Protein AF-A0A2I8VLS9-F1 (afdb_monomer_lite)

Structure (mmCIF, N/CA/C/O backbone):
data_AF-A0A2I8VLS9-F1
#
_entry.id   AF-A0A2I8VLS9-F1
#
loop_
_atom_site.group_PDB
_atom_site.id
_atom_site.type_symbol
_atom_site.label_atom_id
_atom_site.label_alt_id
_atom_site.label_comp_id
_atom_site.label_asym_id
_atom_site.label_entity_id
_atom_site.label_seq_id
_atom_site.pdbx_PDB_ins_code
_atom_site.Cartn_x
_atom_site.Cartn_y
_atom_site.Cartn_z
_atom_site.occupancy
_atom_site.B_iso_or_equiv
_atom_site.auth_seq_id
_atom_site.auth_comp_id
_atom_site.auth_asym_id
_atom_site.auth_atom_id
_atom_site.pdbx_PDB_model_num
ATOM 1 N N . MET A 1 1 ? 1.936 -28.478 0.447 1.00 25.73 1 MET A N 1
ATOM 2 C CA . MET A 1 1 ? 1.288 -27.629 1.462 1.00 25.73 1 MET A CA 1
ATOM 3 C C . MET A 1 1 ? 1.736 -26.224 1.131 1.00 25.73 1 MET A C 1
ATOM 5 O O . MET A 1 1 ? 2.887 -25.924 1.388 1.00 25.73 1 MET A O 1
ATOM 9 N N . THR A 1 2 ? 0.913 -25.451 0.434 1.00 32.34 2 THR A N 1
ATOM 10 C CA . THR A 1 2 ? 1.212 -24.065 0.038 1.00 32.34 2 THR A CA 1
ATOM 11 C C . THR A 1 2 ? 0.273 -23.185 0.855 1.00 32.34 2 THR A C 1
ATOM 13 O O . THR A 1 2 ? -0.889 -22.999 0.493 1.00 32.34 2 THR A O 1
ATOM 16 N N . GLY A 1 3 ? 0.720 -22.834 2.064 1.00 35.69 3 GLY A N 1
ATOM 17 C CA . GLY A 1 3 ? -0.045 -22.041 3.028 1.00 35.69 3 GLY A CA 1
ATOM 18 C C . GLY A 1 3 ? -0.057 -20.555 2.668 1.00 35.69 3 GLY A C 1
ATOM 19 O O . GLY A 1 3 ? 0.521 -20.153 1.664 1.00 35.69 3 GLY A O 1
ATOM 20 N N . ALA A 1 4 ? -0.678 -19.738 3.519 1.00 43.22 4 ALA A N 1
ATOM 21 C CA . ALA A 1 4 ? -0.684 -18.272 3.431 1.00 43.22 4 ALA A CA 1
ATOM 22 C C . ALA A 1 4 ? 0.723 -17.620 3.454 1.00 43.22 4 ALA A C 1
ATOM 24 O O . ALA A 1 4 ? 0.827 -16.403 3.341 1.00 43.22 4 ALA A O 1
ATOM 25 N N . ASP A 1 5 ? 1.786 -18.412 3.613 1.00 43.44 5 ASP A N 1
ATOM 26 C CA . ASP A 1 5 ? 3.182 -17.968 3.649 1.00 43.44 5 ASP A CA 1
ATOM 27 C C . ASP A 1 5 ? 3.664 -17.451 2.284 1.00 43.44 5 ASP A C 1
ATOM 29 O O . ASP A 1 5 ? 4.427 -16.499 2.248 1.00 43.44 5 ASP A O 1
ATOM 33 N N . ASP A 1 6 ? 3.151 -17.969 1.161 1.00 51.44 6 ASP A N 1
ATOM 34 C CA . ASP A 1 6 ? 3.529 -17.469 -0.177 1.00 51.44 6 ASP A CA 1
ATOM 35 C C . ASP A 1 6 ? 2.946 -16.065 -0.478 1.00 51.44 6 ASP A C 1
ATOM 37 O O . ASP A 1 6 ? 3.395 -15.385 -1.397 1.00 51.44 6 ASP A O 1
ATOM 41 N N . VAL A 1 7 ? 1.934 -15.623 0.286 1.00 56.34 7 VAL A N 1
ATOM 42 C CA . VAL A 1 7 ? 1.299 -14.290 0.170 1.00 56.34 7 VAL A CA 1
ATOM 43 C C . VAL A 1 7 ? 1.984 -13.258 1.081 1.00 56.34 7 VAL A C 1
ATOM 45 O O . VAL A 1 7 ? 1.799 -12.054 0.907 1.00 56.34 7 VAL A O 1
ATOM 48 N N . LEU A 1 8 ? 2.777 -13.718 2.053 1.00 58.31 8 LEU A N 1
ATOM 49 C CA . LEU A 1 8 ? 3.449 -12.901 3.060 1.00 58.31 8 LEU A CA 1
ATOM 50 C C . LEU A 1 8 ? 4.963 -12.988 2.867 1.00 58.31 8 LEU A C 1
ATOM 52 O O . LEU A 1 8 ? 5.592 -13.957 3.275 1.00 58.31 8 LEU A O 1
ATOM 56 N N . GLY A 1 9 ? 5.551 -11.952 2.273 1.00 68.19 9 GLY A N 1
ATOM 57 C CA . GLY A 1 9 ? 6.987 -11.889 2.020 1.00 68.19 9 GLY A CA 1
ATOM 58 C C . GLY A 1 9 ? 7.553 -10.488 2.202 1.00 68.19 9 GLY A C 1
ATOM 59 O O . GLY A 1 9 ? 6.836 -9.487 2.140 1.00 68.19 9 GLY A O 1
ATOM 60 N N . ASN A 1 10 ? 8.863 -10.423 2.421 1.00 76.31 10 ASN A N 1
ATOM 61 C CA . ASN A 1 10 ? 9.602 -9.173 2.465 1.00 76.31 10 ASN A CA 1
ATOM 62 C C . ASN A 1 10 ? 10.114 -8.842 1.054 1.00 76.31 10 ASN A C 1
ATOM 64 O O . ASN A 1 10 ? 11.214 -9.234 0.680 1.00 76.31 10 ASN A O 1
ATOM 68 N N . ALA A 1 11 ? 9.305 -8.132 0.264 1.00 82.56 11 ALA A N 1
ATOM 69 C CA . ALA A 1 11 ? 9.678 -7.750 -1.102 1.00 82.56 11 ALA A CA 1
ATOM 70 C C . ALA A 1 11 ? 10.843 -6.742 -1.156 1.00 82.56 11 ALA A C 1
ATOM 72 O O . ALA A 1 11 ? 11.467 -6.598 -2.201 1.00 82.56 11 ALA A O 1
ATOM 73 N N . GLY A 1 12 ? 11.138 -6.049 -0.048 1.00 86.38 12 GLY A N 1
ATOM 74 C CA . GLY A 1 12 ? 12.166 -5.007 0.010 1.00 86.38 12 GLY A CA 1
ATOM 75 C C . GLY A 1 12 ? 13.569 -5.518 -0.334 1.00 86.38 12 GLY A C 1
ATOM 76 O O . GLY A 1 12 ? 14.143 -5.033 -1.304 1.00 86.38 12 GLY A O 1
ATOM 77 N N . PRO A 1 13 ? 14.100 -6.526 0.385 1.00 88.44 13 PRO A N 1
ATOM 78 C CA . PRO A 1 13 ? 15.385 -7.147 0.072 1.00 88.44 13 PRO A CA 1
ATOM 79 C C . PRO A 1 13 ? 15.478 -7.722 -1.343 1.00 88.44 13 PRO A C 1
ATOM 81 O O . PRO A 1 13 ? 16.521 -7.595 -1.969 1.00 88.44 13 PRO A O 1
ATOM 84 N N . GLU A 1 14 ? 14.411 -8.328 -1.876 1.00 90.31 14 GLU A N 1
ATOM 85 C CA . GLU A 1 14 ? 14.421 -8.844 -3.255 1.00 90.31 14 GLU A CA 1
ATOM 86 C C . GLU A 1 14 ? 14.465 -7.713 -4.291 1.00 90.31 14 GLU A C 1
ATOM 88 O O . GLU A 1 14 ? 15.187 -7.803 -5.284 1.00 90.31 14 GLU A O 1
ATOM 93 N N . PHE A 1 15 ? 13.713 -6.637 -4.056 1.00 92.94 15 PHE A N 1
ATOM 94 C CA . PHE A 1 15 ? 13.718 -5.450 -4.905 1.00 92.94 15 PHE A CA 1
ATOM 95 C C . PHE A 1 15 ? 15.072 -4.728 -4.865 1.00 92.94 15 PHE A C 1
ATOM 97 O O . PHE A 1 15 ? 15.598 -4.356 -5.911 1.00 92.94 15 PHE A O 1
ATOM 104 N N . GLU A 1 16 ? 15.666 -4.576 -3.678 1.00 92.00 16 GLU A N 1
ATOM 105 C CA . GLU A 1 16 ? 17.018 -4.035 -3.500 1.00 92.00 16 GLU A CA 1
ATOM 106 C C . GLU A 1 16 ? 18.073 -4.922 -4.164 1.00 92.00 16 GLU A C 1
ATOM 108 O O . GLU A 1 16 ? 18.948 -4.416 -4.861 1.00 92.00 16 GLU A O 1
ATOM 113 N N . GLN A 1 17 ? 17.972 -6.244 -4.002 1.00 91.38 17 GLN A N 1
ATOM 114 C CA . GLN A 1 17 ? 18.883 -7.191 -4.634 1.00 91.38 17 GLN A CA 1
ATOM 115 C C . GLN A 1 17 ? 18.828 -7.088 -6.159 1.00 91.38 17 GLN A C 1
ATOM 117 O O . GLN A 1 17 ? 19.875 -7.126 -6.801 1.00 91.38 17 GLN A O 1
ATOM 122 N N . ASP A 1 18 ? 17.633 -6.961 -6.741 1.00 92.69 18 ASP A N 1
ATOM 123 C CA . ASP A 1 18 ? 17.507 -6.687 -8.170 1.00 92.69 18 ASP A CA 1
ATOM 124 C C . ASP A 1 18 ? 18.144 -5.332 -8.517 1.00 92.69 18 ASP A C 1
ATOM 126 O O . ASP A 1 18 ? 18.859 -5.255 -9.504 1.00 92.69 18 ASP A O 1
ATOM 130 N N . LEU A 1 19 ? 17.940 -4.275 -7.721 1.00 90.81 19 LEU A N 1
ATOM 131 C CA . LEU A 1 19 ? 18.475 -2.929 -8.005 1.00 90.81 19 LEU A CA 1
ATOM 132 C C . LEU A 1 19 ? 19.996 -2.865 -7.977 1.00 90.81 19 LEU A C 1
ATOM 134 O O . LEU A 1 19 ? 20.582 -2.156 -8.779 1.00 90.81 19 LEU A O 1
ATOM 138 N N . GLN A 1 20 ? 20.618 -3.596 -7.060 1.00 89.06 20 GLN A N 1
ATOM 139 C CA . GLN A 1 20 ? 22.070 -3.623 -6.883 1.00 89.06 20 GLN A CA 1
ATOM 140 C C . GLN A 1 20 ? 22.735 -4.759 -7.677 1.00 89.06 20 GLN A C 1
ATOM 142 O O . GLN A 1 20 ? 23.938 -5.004 -7.550 1.00 89.06 20 GLN A O 1
ATOM 147 N N . SER A 1 21 ? 21.961 -5.508 -8.466 1.00 89.31 21 SER A N 1
ATOM 148 C CA . SER A 1 21 ? 22.488 -6.579 -9.302 1.00 89.31 21 SER A CA 1
ATOM 149 C C . SER A 1 21 ? 23.244 -5.999 -10.491 1.00 89.31 21 SER A C 1
ATOM 151 O O . SER A 1 21 ? 22.716 -5.179 -11.231 1.00 89.31 21 SER A O 1
ATOM 153 N N . SER A 1 22 ? 24.429 -6.541 -10.780 1.00 87.62 22 SER A N 1
ATOM 154 C CA . SER A 1 22 ? 25.166 -6.227 -12.013 1.00 87.62 22 SER A CA 1
ATOM 155 C C . SER A 1 22 ? 24.513 -6.779 -13.290 1.00 87.62 22 SER A C 1
ATOM 157 O O . SER A 1 22 ? 25.067 -6.640 -14.379 1.00 87.62 22 SER A O 1
ATOM 159 N N . GLU A 1 23 ? 23.361 -7.444 -13.159 1.00 92.44 23 GLU A N 1
ATOM 160 C CA . GLU A 1 23 ? 22.520 -7.901 -14.267 1.00 92.44 23 GLU A CA 1
ATOM 161 C C . GLU A 1 23 ? 21.770 -6.750 -14.952 1.00 92.44 23 GLU A C 1
ATOM 163 O O . GLU A 1 23 ? 21.385 -6.893 -16.112 1.00 92.44 23 GLU A O 1
ATOM 168 N N . TYR A 1 24 ? 21.580 -5.619 -14.268 1.00 96.06 24 TYR A N 1
ATOM 169 C CA . TYR A 1 24 ? 20.879 -4.458 -14.806 1.00 96.06 24 TYR A CA 1
ATOM 170 C C . TYR A 1 24 ? 21.770 -3.217 -14.733 1.00 96.06 24 TYR A C 1
ATOM 172 O O . TYR A 1 24 ? 22.502 -3.012 -13.772 1.00 96.06 24 TYR A O 1
ATOM 180 N N . ASP A 1 25 ? 21.702 -2.384 -15.766 1.00 95.06 25 ASP A N 1
ATOM 181 C CA . ASP A 1 25 ? 22.433 -1.112 -15.864 1.00 95.06 25 ASP A CA 1
ATOM 182 C C . ASP A 1 25 ? 21.525 0.036 -16.345 1.00 95.06 25 ASP A C 1
ATOM 184 O O . ASP A 1 25 ? 21.951 1.184 -16.510 1.00 95.06 25 ASP A O 1
ATOM 188 N N . ARG A 1 26 ? 20.241 -0.257 -16.584 1.00 96.75 26 ARG A N 1
ATOM 189 C CA . ARG A 1 26 ? 19.237 0.705 -17.034 1.00 96.75 26 ARG A CA 1
ATOM 190 C C . ARG A 1 26 ? 17.951 0.557 -16.242 1.00 96.75 26 ARG A C 1
ATOM 192 O O . ARG A 1 26 ? 17.441 -0.546 -16.039 1.00 96.75 26 ARG A O 1
ATOM 199 N N . TYR A 1 27 ? 17.408 1.701 -15.838 1.00 96.88 27 TYR A N 1
ATOM 200 C CA . TYR A 1 27 ? 16.295 1.782 -14.904 1.00 96.88 27 TYR A CA 1
ATOM 201 C C . TYR A 1 27 ? 15.284 2.833 -15.353 1.00 96.88 27 TYR A C 1
ATOM 203 O O . TYR A 1 27 ? 15.633 3.974 -15.665 1.00 96.88 27 TYR A O 1
ATOM 211 N N . LEU A 1 28 ? 14.006 2.463 -15.333 1.00 96.94 28 LEU A N 1
ATOM 212 C CA . LEU A 1 28 ? 12.882 3.365 -15.540 1.00 96.94 28 LEU A CA 1
ATOM 213 C C . LEU A 1 28 ? 11.939 3.261 -14.341 1.00 96.94 28 LEU A C 1
ATOM 215 O O . LEU A 1 28 ? 11.303 2.232 -14.118 1.00 96.94 28 LEU A O 1
ATOM 219 N N . ILE A 1 29 ? 11.860 4.342 -13.571 1.00 95.44 29 ILE A N 1
ATOM 220 C CA . ILE A 1 29 ? 11.186 4.396 -12.273 1.00 95.44 29 ILE A CA 1
ATOM 221 C C . ILE A 1 29 ? 9.964 5.298 -12.395 1.00 95.44 29 ILE A C 1
ATOM 223 O O . ILE A 1 29 ? 10.100 6.514 -12.453 1.00 95.44 29 ILE A O 1
ATOM 227 N N . PHE A 1 30 ? 8.765 4.722 -12.404 1.00 94.00 30 PHE A N 1
ATOM 228 C CA . PHE A 1 30 ? 7.512 5.451 -12.219 1.00 94.00 30 PHE A CA 1
ATOM 229 C C . PHE A 1 30 ? 7.145 5.422 -10.740 1.00 94.00 30 PHE A C 1
ATOM 231 O O . PHE A 1 30 ? 6.882 4.353 -10.197 1.00 94.00 30 PHE A O 1
ATOM 238 N N . THR A 1 31 ? 7.115 6.579 -10.081 1.00 92.75 31 THR A N 1
ATOM 239 C CA . THR A 1 31 ? 6.762 6.683 -8.659 1.00 92.75 31 THR A CA 1
ATOM 240 C C . THR A 1 31 ? 6.093 8.021 -8.342 1.00 92.75 31 THR A C 1
ATOM 242 O O . THR A 1 31 ? 6.200 8.984 -9.096 1.00 92.75 31 THR A O 1
ATOM 245 N N . TYR A 1 32 ? 5.388 8.080 -7.210 1.00 89.25 32 TYR A N 1
ATOM 246 C CA . TYR A 1 32 ? 4.800 9.324 -6.690 1.00 89.25 32 TYR A CA 1
ATOM 247 C C . TYR A 1 32 ? 5.685 9.998 -5.634 1.00 89.25 32 TYR A C 1
ATOM 249 O O . TYR A 1 32 ? 5.456 11.143 -5.276 1.00 89.25 32 TYR A O 1
ATOM 257 N N . GLY A 1 33 ? 6.665 9.279 -5.093 1.00 89.62 33 GLY A N 1
ATOM 258 C CA . GLY A 1 33 ? 7.601 9.808 -4.109 1.00 89.62 33 GLY A CA 1
ATOM 259 C C . GLY A 1 33 ? 8.909 9.034 -4.137 1.00 89.62 33 GLY A C 1
ATOM 260 O O . GLY A 1 33 ? 8.934 7.873 -4.565 1.00 89.62 33 GLY A O 1
ATOM 261 N N . ILE A 1 34 ? 9.979 9.691 -3.699 1.00 90.31 34 ILE A N 1
ATOM 262 C CA . ILE A 1 34 ? 11.330 9.143 -3.709 1.00 90.31 34 ILE A CA 1
ATOM 263 C C . ILE A 1 34 ? 12.110 9.561 -2.460 1.00 90.31 34 ILE A C 1
ATOM 265 O O . ILE A 1 34 ? 12.016 10.703 -2.031 1.00 90.31 34 ILE A O 1
ATOM 269 N N . SER A 1 35 ? 12.866 8.634 -1.870 1.00 89.75 35 SER A N 1
ATOM 270 C CA . SER A 1 35 ? 13.914 8.960 -0.894 1.00 89.75 35 SER A CA 1
ATOM 271 C C . SER A 1 35 ? 15.217 9.181 -1.658 1.00 89.75 35 SER A C 1
ATOM 273 O O . SER A 1 35 ? 15.695 8.265 -2.326 1.00 89.75 35 SER A O 1
ATOM 275 N N . LEU A 1 36 ? 15.775 10.392 -1.599 1.00 84.94 36 LEU A N 1
ATOM 276 C CA . LEU A 1 36 ? 16.950 10.778 -2.389 1.00 84.94 36 LEU A CA 1
ATOM 277 C C . LEU A 1 36 ? 18.183 9.919 -2.099 1.00 84.94 36 LEU A C 1
ATOM 279 O O . LEU A 1 36 ? 19.003 9.695 -2.985 1.00 84.94 36 LEU A O 1
ATOM 283 N N . GLU A 1 37 ? 18.304 9.395 -0.884 1.00 84.62 37 GLU A N 1
ATOM 284 C CA . GLU A 1 37 ? 19.391 8.506 -0.484 1.00 84.62 37 GLU A CA 1
ATOM 285 C C . GLU A 1 37 ? 19.404 7.209 -1.302 1.00 84.62 37 GLU A C 1
ATOM 287 O O . GLU A 1 37 ? 20.473 6.655 -1.551 1.00 84.62 37 GLU A O 1
ATOM 292 N N . LEU A 1 38 ? 18.246 6.752 -1.789 1.00 88.12 38 LEU A N 1
ATOM 293 C CA . LEU A 1 38 ? 18.143 5.555 -2.627 1.00 88.12 38 LEU A CA 1
ATOM 294 C C . LEU A 1 38 ? 18.751 5.755 -4.016 1.00 88.12 38 LEU A C 1
ATOM 296 O O . LEU A 1 38 ? 19.050 4.780 -4.697 1.00 88.12 38 LEU A O 1
ATOM 300 N N . LEU A 1 39 ? 18.991 7.001 -4.441 1.00 87.00 39 LEU A N 1
ATOM 301 C CA . LEU A 1 39 ? 19.732 7.263 -5.675 1.00 87.00 39 LEU A CA 1
ATOM 302 C C . LEU A 1 39 ? 21.195 6.802 -5.574 1.00 87.00 39 LEU A C 1
ATOM 304 O O . LEU A 1 39 ? 21.821 6.564 -6.600 1.00 87.00 39 LEU A O 1
ATOM 308 N N . SER A 1 40 ? 21.730 6.640 -4.358 1.00 85.69 40 SER A N 1
ATOM 309 C CA . SER A 1 40 ? 23.082 6.105 -4.139 1.00 85.69 40 SER A CA 1
ATOM 310 C C . SER A 1 40 ? 23.215 4.607 -4.425 1.00 85.69 40 SER A C 1
ATOM 312 O O . SER A 1 40 ? 24.328 4.091 -4.409 1.00 85.69 40 SER A O 1
ATOM 314 N N . TRP A 1 41 ? 22.107 3.905 -4.679 1.00 88.88 41 TRP A N 1
ATOM 315 C CA . TRP A 1 41 ? 22.125 2.489 -5.045 1.00 88.88 41 TRP A CA 1
ATOM 316 C C . TRP A 1 41 ? 22.523 2.236 -6.498 1.00 88.88 41 TRP A C 1
ATOM 318 O O . TRP A 1 41 ? 22.805 1.093 -6.840 1.00 88.88 41 TRP A O 1
ATOM 328 N N . PHE A 1 42 ? 22.532 3.273 -7.337 1.00 91.38 42 PHE A N 1
ATOM 329 C CA . PHE A 1 42 ? 22.891 3.159 -8.747 1.00 91.38 42 PHE A CA 1
ATOM 330 C C . PHE A 1 42 ? 24.379 3.427 -8.959 1.00 91.38 42 PHE A C 1
ATOM 332 O O . PHE A 1 42 ? 24.935 4.395 -8.428 1.00 91.38 42 PHE A O 1
ATOM 339 N N . ASP A 1 43 ? 25.007 2.600 -9.786 1.00 90.12 43 ASP A N 1
ATOM 340 C CA . ASP A 1 43 ? 26.416 2.706 -10.130 1.00 90.12 43 ASP A CA 1
ATOM 341 C C . ASP A 1 43 ? 26.672 3.831 -11.144 1.00 90.12 43 ASP A C 1
ATOM 343 O O . ASP A 1 43 ? 25.803 4.262 -11.901 1.00 90.12 43 ASP A O 1
ATOM 347 N N . ALA A 1 44 ? 27.924 4.288 -11.225 1.00 87.31 44 ALA A N 1
ATOM 348 C CA . ALA A 1 44 ? 28.326 5.355 -12.149 1.00 87.31 44 ALA A CA 1
ATOM 349 C C . ALA A 1 44 ? 28.057 5.041 -13.637 1.00 87.31 44 ALA A C 1
ATOM 351 O O . ALA A 1 44 ? 27.981 5.947 -14.471 1.00 87.31 44 ALA A O 1
ATOM 352 N N . SER A 1 45 ? 27.976 3.755 -13.988 1.00 89.38 45 SER A N 1
ATOM 353 C CA . SER A 1 45 ? 27.641 3.282 -15.334 1.00 89.38 45 SER A CA 1
ATOM 354 C C . SER A 1 45 ? 26.150 3.328 -15.647 1.00 89.38 45 SER A C 1
ATOM 356 O O . SER A 1 45 ? 25.789 3.246 -16.822 1.00 89.38 45 SER A O 1
ATOM 358 N N . ASP A 1 46 ? 25.303 3.463 -14.631 1.00 94.44 46 ASP A N 1
ATOM 359 C CA . ASP A 1 46 ? 23.879 3.220 -14.771 1.00 94.44 46 ASP A CA 1
ATOM 360 C C . ASP A 1 46 ? 23.167 4.395 -15.431 1.00 94.44 46 ASP A C 1
ATOM 362 O O . ASP A 1 46 ? 23.504 5.574 -15.249 1.00 94.44 46 ASP A O 1
ATOM 366 N N . THR A 1 47 ? 22.129 4.065 -16.195 1.00 95.12 47 THR A N 1
ATOM 367 C CA . THR A 1 47 ? 21.193 5.043 -16.748 1.00 95.12 47 THR A CA 1
ATOM 368 C C . THR A 1 47 ? 19.856 4.932 -16.036 1.00 95.12 47 THR A C 1
ATOM 370 O O . THR A 1 47 ? 19.141 3.945 -16.191 1.00 95.12 47 THR A O 1
ATOM 373 N N . VAL A 1 48 ? 19.480 5.976 -15.303 1.00 95.50 48 VAL A N 1
ATOM 374 C CA . VAL A 1 48 ? 18.257 6.013 -14.499 1.00 95.50 48 VAL A CA 1
ATOM 375 C C . VAL A 1 48 ? 17.336 7.103 -15.024 1.00 95.50 48 VAL A C 1
ATOM 377 O O . VAL A 1 48 ? 17.734 8.261 -15.160 1.00 95.50 48 VAL A O 1
ATOM 380 N N . VAL A 1 49 ? 16.080 6.760 -15.297 1.00 96.19 49 VAL A N 1
ATOM 381 C CA . VAL A 1 49 ? 15.041 7.732 -15.644 1.00 96.19 49 VAL A CA 1
ATOM 382 C C . VAL A 1 49 ? 13.924 7.689 -14.609 1.00 96.19 49 VAL A C 1
ATOM 384 O O . VAL A 1 49 ? 13.222 6.688 -14.481 1.00 96.19 49 VAL A O 1
ATOM 387 N N . VAL A 1 50 ? 13.735 8.794 -13.887 1.00 94.88 50 VAL A N 1
ATOM 388 C CA . VAL A 1 50 ? 12.685 8.939 -12.871 1.00 94.88 50 VAL A CA 1
ATOM 389 C C . VAL A 1 50 ? 11.495 9.704 -13.446 1.00 94.88 50 VAL A C 1
ATOM 391 O O . VAL A 1 50 ? 11.611 10.846 -13.891 1.00 94.88 50 VAL A O 1
ATOM 394 N N . CYS A 1 51 ? 10.335 9.063 -13.418 1.00 94.06 51 CYS A N 1
ATOM 395 C CA . CYS A 1 51 ? 9.057 9.572 -13.881 1.00 94.06 51 CYS A CA 1
ATOM 396 C C . CYS A 1 51 ? 8.102 9.746 -12.696 1.00 94.06 51 CYS A C 1
ATOM 398 O O . CYS A 1 51 ? 7.822 8.792 -11.969 1.00 94.06 51 CYS A O 1
ATOM 400 N N . GLY A 1 52 ? 7.565 10.948 -12.516 1.00 92.12 52 GLY A N 1
ATOM 401 C CA . GLY A 1 52 ? 6.691 11.253 -11.383 1.00 92.12 52 GLY A CA 1
ATOM 402 C C . GLY A 1 52 ? 6.073 12.646 -11.469 1.00 92.12 52 GLY A C 1
ATOM 403 O O . GLY A 1 52 ? 6.308 13.355 -12.453 1.00 92.12 52 GLY A O 1
ATOM 404 N N . PRO A 1 53 ? 5.264 13.049 -10.475 1.00 89.56 53 PRO A N 1
ATOM 405 C CA . PRO A 1 53 ? 4.717 14.400 -10.413 1.00 89.56 53 PRO A CA 1
ATOM 406 C C . PRO A 1 53 ? 5.835 15.447 -10.278 1.00 89.56 53 PRO A C 1
ATOM 408 O O . PRO A 1 53 ? 6.969 15.109 -9.939 1.00 89.56 53 PRO A O 1
ATOM 411 N N . ASP A 1 54 ? 5.494 16.710 -10.548 1.00 88.44 54 ASP A N 1
ATOM 412 C CA . ASP A 1 54 ? 6.449 17.826 -10.643 1.00 88.44 54 ASP A CA 1
ATOM 413 C C . ASP A 1 54 ? 7.368 17.897 -9.419 1.00 88.44 54 ASP A C 1
ATOM 415 O O . ASP A 1 54 ? 8.576 17.734 -9.572 1.00 88.44 54 ASP A O 1
ATOM 419 N N . ASP A 1 55 ? 6.776 17.942 -8.221 1.00 87.12 55 ASP A N 1
ATOM 420 C CA . ASP A 1 55 ? 7.479 17.974 -6.933 1.00 87.12 55 ASP A CA 1
ATOM 421 C C . ASP A 1 55 ? 8.533 16.857 -6.800 1.00 87.12 55 ASP A C 1
ATOM 423 O O . ASP A 1 55 ? 9.672 17.109 -6.419 1.00 87.12 55 ASP A O 1
ATOM 427 N N . THR A 1 56 ? 8.188 15.617 -7.172 1.00 87.56 56 THR A N 1
ATOM 428 C CA . THR A 1 56 ? 9.120 14.475 -7.126 1.00 87.56 56 THR A CA 1
ATOM 429 C C . THR A 1 56 ? 10.254 14.635 -8.132 1.00 87.56 56 THR A C 1
ATOM 431 O O . THR A 1 56 ? 11.408 14.330 -7.840 1.00 87.56 56 THR A O 1
ATOM 434 N N . THR A 1 57 ? 9.941 15.077 -9.349 1.00 90.94 57 THR A N 1
ATOM 435 C CA . THR A 1 57 ? 10.945 15.204 -10.413 1.00 90.94 57 THR A CA 1
ATOM 436 C C . THR A 1 57 ? 11.866 16.403 -10.228 1.00 90.94 57 THR A C 1
ATOM 438 O O . THR A 1 57 ? 13.036 16.314 -10.600 1.00 90.94 57 THR A O 1
ATOM 441 N N . GLU A 1 58 ? 11.367 17.494 -9.649 1.00 88.44 58 GLU A N 1
ATOM 442 C CA . GLU A 1 58 ? 12.154 18.669 -9.281 1.00 88.44 58 GLU A CA 1
ATOM 443 C C . GLU A 1 58 ? 13.128 18.314 -8.154 1.00 88.44 58 GLU A C 1
ATOM 445 O O . GLU A 1 58 ? 14.328 18.537 -8.304 1.00 88.44 58 GLU A O 1
ATOM 450 N N . GLU A 1 59 ? 12.652 17.631 -7.106 1.00 87.38 59 GLU A N 1
ATOM 451 C CA . GLU A 1 59 ? 13.488 17.170 -5.992 1.00 87.38 59 GLU A CA 1
ATOM 452 C C . GLU A 1 59 ? 14.652 16.284 -6.472 1.00 87.38 59 GLU A C 1
ATOM 454 O O . GLU A 1 59 ? 15.804 16.491 -6.082 1.00 87.38 59 GLU A O 1
ATOM 459 N N . VAL A 1 60 ? 14.392 15.338 -7.381 1.00 89.31 60 VAL A N 1
ATOM 460 C CA . VAL A 1 60 ? 15.452 14.508 -7.978 1.00 89.31 60 VAL A CA 1
ATOM 461 C C . VAL A 1 60 ? 16.390 15.342 -8.842 1.00 89.31 60 VAL A C 1
ATOM 463 O O . VAL A 1 60 ? 17.603 15.189 -8.737 1.00 89.31 60 VAL A O 1
ATOM 466 N N . TYR A 1 61 ? 15.865 16.224 -9.694 1.00 87.44 61 TYR A N 1
ATOM 467 C CA . TYR A 1 61 ? 16.684 17.040 -10.592 1.00 87.44 61 TYR A CA 1
ATOM 468 C C . TYR A 1 61 ? 17.662 17.944 -9.827 1.00 87.44 61 TYR A C 1
ATOM 470 O O . TYR A 1 61 ? 18.830 18.047 -10.205 1.00 87.44 61 TYR A O 1
ATOM 478 N N . GLU A 1 62 ? 17.213 18.563 -8.734 1.00 86.12 62 GLU A N 1
ATOM 479 C CA . GLU A 1 62 ? 18.043 19.437 -7.899 1.00 86.12 62 GLU A CA 1
ATOM 480 C C . GLU A 1 62 ? 19.163 18.683 -7.167 1.00 86.12 62 GLU A C 1
ATOM 482 O O . GLU A 1 62 ? 20.231 19.250 -6.926 1.00 86.12 62 GLU A O 1
ATOM 487 N N . ASN A 1 63 ? 18.953 17.399 -6.859 1.00 82.62 63 ASN A N 1
ATOM 488 C CA . ASN A 1 63 ? 19.874 16.588 -6.060 1.00 82.62 63 ASN A CA 1
ATOM 489 C C . ASN A 1 63 ? 20.677 15.559 -6.878 1.00 82.62 63 ASN A C 1
ATOM 491 O O . ASN A 1 63 ? 21.665 15.015 -6.385 1.00 82.62 63 ASN A O 1
ATOM 495 N N . ALA A 1 64 ? 20.334 15.350 -8.153 1.00 79.50 64 ALA A N 1
ATOM 496 C CA . ALA A 1 64 ? 21.009 14.409 -9.049 1.00 79.50 64 ALA A CA 1
ATOM 497 C C . ALA A 1 64 ? 22.503 14.719 -9.250 1.00 79.50 64 ALA A C 1
ATOM 499 O O . ALA A 1 64 ? 23.289 13.816 -9.510 1.00 79.50 64 ALA A O 1
ATOM 500 N N . GLY A 1 65 ? 22.926 15.980 -9.090 1.00 70.12 65 GLY A N 1
ATOM 501 C CA . GLY A 1 65 ? 24.333 16.379 -9.218 1.00 70.12 65 GLY A CA 1
ATOM 502 C C . GLY A 1 65 ? 25.274 15.792 -8.154 1.00 70.12 65 GLY A C 1
ATOM 503 O O . GLY A 1 65 ? 26.489 15.937 -8.291 1.00 70.12 65 GLY A O 1
ATOM 504 N N . GLY A 1 66 ? 24.731 15.170 -7.100 1.00 69.75 66 GLY A N 1
ATOM 505 C CA . GLY A 1 66 ? 25.480 14.452 -6.064 1.00 69.75 66 GLY A CA 1
ATOM 506 C C . GLY A 1 66 ? 25.533 12.931 -6.249 1.00 69.75 66 GLY A C 1
ATOM 507 O O . GLY A 1 66 ? 26.054 12.255 -5.366 1.00 69.75 66 GLY A O 1
ATOM 508 N N . VAL A 1 67 ? 24.987 12.404 -7.348 1.00 77.50 67 VAL A N 1
ATOM 509 C CA . VAL A 1 67 ? 24.880 10.966 -7.638 1.00 77.50 67 VAL A CA 1
ATOM 510 C C . VAL A 1 67 ? 25.853 10.598 -8.759 1.00 77.50 67 VAL A C 1
ATOM 512 O O . VAL A 1 67 ? 26.034 11.369 -9.701 1.00 77.50 67 VAL A O 1
ATOM 515 N N . ASP A 1 68 ? 26.484 9.426 -8.662 1.00 77.69 68 ASP A N 1
ATOM 516 C CA . ASP A 1 68 ? 27.473 8.976 -9.649 1.00 77.69 68 ASP A CA 1
ATOM 517 C C . ASP A 1 68 ? 26.828 8.520 -10.978 1.00 77.69 68 ASP A C 1
ATOM 519 O O . ASP A 1 68 ? 27.443 8.658 -12.038 1.00 77.69 68 ASP A O 1
ATOM 523 N N . ALA A 1 69 ? 25.595 8.005 -10.935 1.00 84.19 69 ALA A N 1
ATOM 524 C CA . ALA A 1 69 ? 24.831 7.514 -12.085 1.00 84.19 69 ALA A CA 1
ATOM 525 C C . ALA A 1 69 ? 24.308 8.626 -13.021 1.00 84.19 69 ALA A C 1
ATOM 527 O O . ALA A 1 69 ? 24.132 9.786 -12.636 1.00 84.19 69 ALA A O 1
ATOM 528 N N . THR A 1 70 ? 23.953 8.263 -14.262 1.00 88.38 70 THR A N 1
ATOM 529 C CA . THR A 1 70 ? 23.272 9.180 -15.193 1.00 88.38 70 THR A CA 1
ATOM 530 C C . THR A 1 70 ? 21.775 9.226 -14.895 1.00 88.38 70 THR A C 1
ATOM 532 O O . THR A 1 70 ? 21.010 8.402 -15.395 1.00 88.38 70 THR A O 1
ATOM 535 N N . VAL A 1 71 ? 21.344 10.225 -14.122 1.00 92.00 71 VAL A N 1
ATOM 536 C CA . VAL A 1 71 ? 19.931 10.419 -13.760 1.00 92.00 71 VAL A CA 1
ATOM 537 C C . VAL A 1 71 ? 19.254 11.441 -14.678 1.00 92.00 71 VAL A C 1
ATOM 539 O O . VAL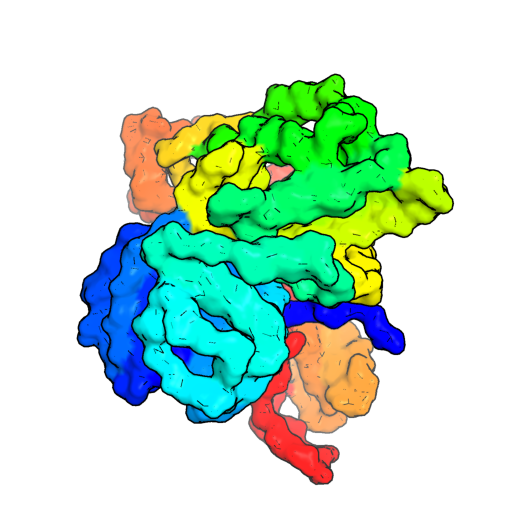 A 1 71 ? 19.718 12.571 -14.842 1.00 92.00 71 VAL A O 1
ATOM 542 N N . LYS A 1 72 ? 18.116 11.058 -15.259 1.00 93.00 72 LYS A N 1
ATOM 543 C CA . LYS A 1 72 ? 17.189 11.942 -15.980 1.00 93.00 72 LYS A CA 1
ATOM 544 C C . LYS A 1 72 ? 15.831 11.940 -15.285 1.00 93.00 72 LYS A C 1
ATOM 546 O O . LYS A 1 72 ? 15.439 10.944 -14.683 1.00 93.00 72 LYS A O 1
ATOM 551 N N . THR A 1 73 ? 15.081 13.026 -15.426 1.00 93.38 73 THR A N 1
ATOM 552 C CA . THR A 1 73 ? 13.725 13.139 -14.878 1.00 93.38 73 THR A CA 1
ATOM 553 C C . THR A 1 73 ? 12.706 13.453 -15.972 1.00 93.38 73 THR A C 1
ATOM 555 O O . THR A 1 73 ? 13.028 14.092 -16.978 1.00 93.38 73 THR A O 1
ATOM 558 N N . ARG A 1 74 ? 11.466 12.983 -15.800 1.00 91.38 74 ARG A N 1
ATOM 559 C CA . ARG A 1 74 ? 10.336 13.293 -16.686 1.00 91.38 74 ARG A CA 1
ATOM 560 C C . ARG A 1 74 ? 9.063 13.511 -15.873 1.00 91.38 74 ARG A C 1
ATOM 562 O O . ARG A 1 74 ? 8.556 12.588 -15.242 1.00 91.38 74 ARG A O 1
ATOM 569 N N . THR A 1 75 ? 8.527 14.726 -15.921 1.00 91.44 75 THR A N 1
ATOM 570 C CA . THR A 1 75 ? 7.305 15.089 -15.195 1.00 91.44 75 THR A CA 1
ATOM 571 C C . THR A 1 75 ? 6.077 14.442 -15.830 1.00 91.44 75 THR A C 1
ATOM 573 O O . THR A 1 75 ? 5.739 14.715 -16.984 1.00 91.44 75 THR A O 1
ATOM 576 N N . ILE A 1 76 ? 5.401 13.579 -15.073 1.00 86.75 76 ILE A N 1
ATOM 577 C CA . ILE A 1 76 ? 4.207 12.833 -15.473 1.00 86.75 76 ILE A CA 1
ATOM 578 C C . ILE A 1 76 ? 3.237 12.780 -14.281 1.00 86.75 76 ILE A C 1
ATOM 580 O O . ILE A 1 76 ? 3.601 12.254 -13.229 1.00 86.75 76 ILE A O 1
ATOM 584 N N . PRO A 1 77 ? 1.979 13.244 -14.426 1.00 82.12 77 PRO A N 1
ATOM 585 C CA . PRO A 1 77 ? 0.948 13.097 -13.397 1.00 82.12 77 PRO A CA 1
ATOM 586 C C . PRO A 1 77 ? 0.557 11.621 -13.182 1.00 82.12 77 PRO A C 1
ATOM 588 O O . PRO A 1 77 ? -0.400 11.103 -13.764 1.00 82.12 77 PRO A O 1
ATOM 591 N N . SER A 1 78 ? 1.323 10.918 -12.351 1.00 83.00 78 SER A N 1
ATOM 592 C CA . SER A 1 78 ? 1.174 9.486 -12.098 1.00 83.00 78 SER A CA 1
ATOM 593 C C . SER A 1 78 ? 1.142 9.191 -10.607 1.00 83.00 78 SER A C 1
ATOM 595 O O . SER A 1 78 ? 1.963 9.684 -9.842 1.00 83.00 78 SER A O 1
ATOM 597 N N . HIS A 1 79 ? 0.203 8.339 -10.206 1.00 87.69 79 HIS A N 1
ATOM 598 C CA . HIS A 1 79 ? 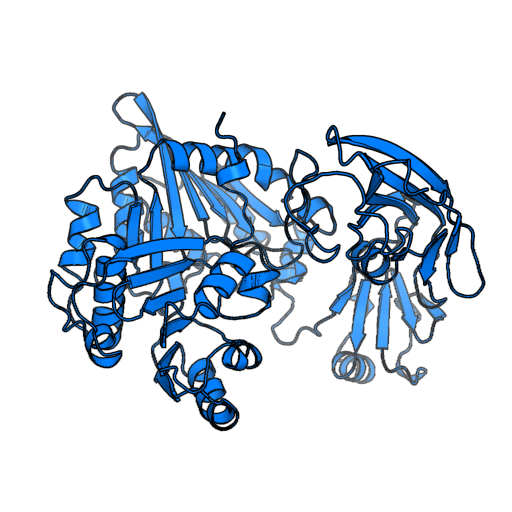0.185 7.705 -8.893 1.00 87.69 79 HIS A CA 1
ATOM 599 C C . HIS A 1 79 ? 0.519 6.202 -8.985 1.00 87.69 79 HIS A C 1
ATOM 601 O O . HIS A 1 79 ? 0.687 5.544 -7.960 1.00 87.69 79 HIS A O 1
ATOM 607 N N . ALA A 1 80 ? 0.704 5.663 -10.193 1.00 90.44 80 ALA A N 1
ATOM 608 C CA . ALA A 1 80 ? 1.209 4.318 -10.421 1.00 90.44 80 ALA A CA 1
ATOM 609 C C . ALA A 1 80 ? 2.652 4.179 -9.914 1.00 90.44 80 ALA A C 1
ATOM 611 O O . ALA A 1 80 ? 3.429 5.137 -9.979 1.00 90.44 80 ALA A O 1
ATOM 612 N N . LYS A 1 81 ? 2.997 2.981 -9.426 1.00 94.12 81 LYS A N 1
ATOM 613 C CA . LYS A 1 81 ? 4.371 2.611 -9.085 1.00 94.12 81 LYS A CA 1
ATOM 614 C C . LYS A 1 81 ? 4.787 1.404 -9.899 1.00 94.12 81 LYS A C 1
ATOM 616 O O . LYS A 1 81 ? 4.167 0.343 -9.802 1.00 94.12 81 LYS A O 1
ATOM 621 N N . LEU A 1 82 ? 5.770 1.624 -10.758 1.00 95.38 82 LEU A N 1
ATOM 622 C CA . LEU A 1 82 ? 6.225 0.663 -11.746 1.00 95.38 82 LEU A CA 1
ATOM 623 C C . LEU A 1 82 ? 7.716 0.888 -11.975 1.00 95.38 82 LEU A C 1
ATOM 625 O O . LEU A 1 82 ? 8.141 2.008 -12.242 1.00 95.38 82 LEU A O 1
ATOM 629 N N . TYR A 1 83 ? 8.501 -0.171 -11.860 1.00 96.69 83 TYR A N 1
ATOM 630 C CA . TYR A 1 83 ? 9.950 -0.127 -11.958 1.00 96.69 83 TYR A CA 1
ATOM 631 C C . TYR A 1 83 ? 10.375 -1.125 -13.028 1.00 96.69 83 TYR A C 1
ATOM 633 O O . TYR A 1 83 ? 10.176 -2.328 -12.862 1.00 96.69 83 TYR A O 1
ATOM 641 N N . LEU A 1 84 ? 10.911 -0.626 -14.139 1.00 97.19 84 LEU A N 1
ATOM 642 C CA . LEU A 1 84 ? 11.549 -1.455 -15.158 1.00 97.19 84 LEU A CA 1
ATOM 643 C C . LEU A 1 84 ? 13.060 -1.383 -14.987 1.00 97.19 84 LEU A C 1
ATOM 645 O O . LEU A 1 84 ? 13.617 -0.305 -14.785 1.00 97.19 84 LEU A O 1
ATOM 649 N N . MET A 1 85 ? 13.699 -2.539 -15.081 1.00 97.00 85 MET A N 1
ATOM 650 C CA . MET A 1 85 ? 15.125 -2.734 -14.846 1.00 97.00 85 MET A CA 1
ATOM 651 C C . MET A 1 85 ? 15.606 -3.698 -15.918 1.00 97.00 85 MET A C 1
ATOM 653 O O . MET A 1 85 ? 15.003 -4.763 -16.086 1.00 97.00 85 MET A O 1
ATOM 657 N N . TRP A 1 86 ? 16.610 -3.325 -16.701 1.00 97.31 86 TRP A N 1
ATOM 658 C CA . TRP A 1 86 ? 17.087 -4.179 -17.783 1.00 97.31 86 TRP A CA 1
ATOM 659 C C . TRP A 1 86 ? 18.590 -4.055 -18.002 1.00 97.31 86 TRP A C 1
ATOM 661 O O . TRP A 1 86 ? 19.208 -3.049 -17.652 1.00 97.31 86 TRP A O 1
ATOM 671 N N . GLY A 1 87 ? 19.153 -5.130 -18.546 1.00 95.31 87 GLY A N 1
ATOM 672 C CA . GLY A 1 87 ? 20.546 -5.242 -18.963 1.00 95.31 87 GLY A CA 1
ATOM 673 C C . GLY A 1 87 ? 20.633 -5.729 -20.407 1.00 95.31 87 GLY A C 1
ATOM 674 O O . GLY A 1 87 ? 19.805 -5.368 -21.239 1.00 95.31 87 GLY A O 1
ATOM 675 N N . GLU A 1 88 ? 21.629 -6.561 -20.718 1.00 92.25 88 GLU A N 1
ATOM 676 C CA . GLU A 1 88 ? 21.860 -7.046 -22.089 1.00 92.25 88 GLU A CA 1
ATOM 677 C C . GLU A 1 88 ? 20.825 -8.090 -22.544 1.00 92.25 88 GLU A C 1
ATOM 679 O O . GLU A 1 88 ? 20.362 -8.042 -23.682 1.00 92.25 88 GLU A O 1
ATOM 684 N N . ASP A 1 89 ? 20.457 -9.032 -21.672 1.00 93.75 89 ASP A N 1
ATOM 685 C CA . ASP A 1 89 ? 19.659 -10.216 -22.022 1.00 93.75 89 ASP A CA 1
ATOM 686 C C . ASP A 1 89 ? 18.422 -10.420 -21.138 1.00 93.75 89 ASP A C 1
ATOM 688 O O . ASP A 1 89 ? 17.671 -11.385 -21.329 1.00 93.75 89 ASP A O 1
ATOM 692 N N . ARG A 1 90 ? 18.166 -9.501 -20.202 1.00 95.81 90 ARG A N 1
ATOM 693 C CA . ARG A 1 90 ? 17.077 -9.623 -19.236 1.00 95.81 90 ARG A CA 1
ATOM 694 C C . ARG A 1 90 ? 16.379 -8.308 -18.951 1.00 95.81 90 ARG A C 1
ATOM 696 O O . ARG A 1 90 ? 17.002 -7.251 -18.886 1.00 95.81 90 ARG A O 1
ATOM 703 N N . ILE A 1 91 ? 15.074 -8.410 -18.719 1.00 96.06 91 ILE A N 1
ATOM 704 C CA . ILE A 1 91 ? 14.226 -7.324 -18.243 1.00 96.06 91 ILE A CA 1
ATOM 705 C C . ILE A 1 91 ? 13.359 -7.799 -17.079 1.00 96.06 91 ILE A C 1
ATOM 707 O O . ILE A 1 91 ? 12.781 -8.889 -17.102 1.00 96.06 91 ILE A O 1
ATOM 711 N N . THR A 1 92 ? 13.253 -6.953 -16.062 1.00 97.00 92 THR A N 1
ATOM 712 C CA . THR A 1 92 ? 12.427 -7.168 -14.880 1.00 97.00 92 THR A CA 1
ATOM 713 C C . THR A 1 92 ? 11.510 -5.972 -14.668 1.00 97.00 92 THR A C 1
ATOM 715 O O . THR A 1 92 ? 11.919 -4.818 -14.758 1.00 97.00 92 THR A O 1
ATOM 718 N N . CYS A 1 93 ? 10.243 -6.267 -14.398 1.00 96.81 93 CYS A N 1
ATOM 719 C CA . CYS A 1 93 ? 9.205 -5.317 -14.047 1.00 96.81 93 CYS A CA 1
ATOM 720 C C . CYS A 1 93 ? 8.732 -5.594 -12.625 1.00 96.81 93 CYS A C 1
ATOM 722 O O . CYS A 1 93 ? 8.158 -6.651 -12.348 1.00 96.81 93 CYS A O 1
ATOM 724 N N . TRP A 1 94 ? 8.894 -4.603 -11.761 1.00 96.81 94 TRP A N 1
ATOM 725 C CA . TRP A 1 94 ? 8.228 -4.534 -10.472 1.00 96.81 94 TRP A CA 1
ATOM 726 C C . TRP A 1 94 ? 7.059 -3.561 -10.536 1.00 96.81 94 TRP A C 1
ATOM 728 O O . TRP A 1 94 ? 7.120 -2.525 -11.195 1.00 96.81 94 TRP A O 1
ATOM 738 N N . LEU A 1 95 ? 5.989 -3.879 -9.826 1.00 94.69 95 LEU A N 1
ATOM 739 C CA . LEU A 1 95 ? 4.869 -2.976 -9.598 1.00 94.69 95 LEU A CA 1
ATOM 740 C C . LEU A 1 95 ? 4.267 -3.254 -8.230 1.00 94.69 95 LEU A C 1
ATOM 742 O O . LEU A 1 95 ? 4.369 -4.366 -7.713 1.00 94.69 95 LEU A O 1
ATOM 746 N N . GLY A 1 96 ? 3.617 -2.258 -7.649 1.00 94.31 96 GLY A N 1
ATOM 747 C CA . GLY A 1 96 ? 3.063 -2.405 -6.316 1.00 94.31 96 GLY A CA 1
ATOM 748 C C . GLY A 1 96 ? 2.382 -1.151 -5.815 1.00 94.31 96 GLY A C 1
ATOM 749 O O . GLY A 1 96 ? 2.240 -0.160 -6.532 1.00 94.31 96 GLY A O 1
ATOM 750 N N . SER A 1 97 ? 1.982 -1.183 -4.549 1.00 93.81 97 SER A N 1
ATOM 751 C CA . SER A 1 97 ? 1.494 0.008 -3.857 1.00 93.81 97 SER A CA 1
ATOM 752 C C . SER A 1 97 ? 2.615 0.901 -3.314 1.00 93.81 97 SER A C 1
ATOM 754 O O . SER A 1 97 ? 2.343 2.069 -3.025 1.00 93.81 97 SER A O 1
ATOM 756 N N . PHE A 1 98 ? 3.846 0.392 -3.221 1.00 92.75 98 PHE A N 1
ATOM 757 C CA . PHE A 1 98 ? 4.991 1.061 -2.604 1.00 92.75 98 PHE A CA 1
ATOM 758 C C . PHE A 1 98 ? 5.631 2.117 -3.510 1.00 92.75 98 PHE A C 1
ATOM 760 O O . PHE A 1 98 ? 5.832 1.886 -4.701 1.00 92.75 98 PHE A O 1
ATOM 767 N N . ASN A 1 99 ? 5.974 3.270 -2.929 1.00 92.56 99 ASN A N 1
ATOM 768 C CA . ASN A 1 99 ? 6.8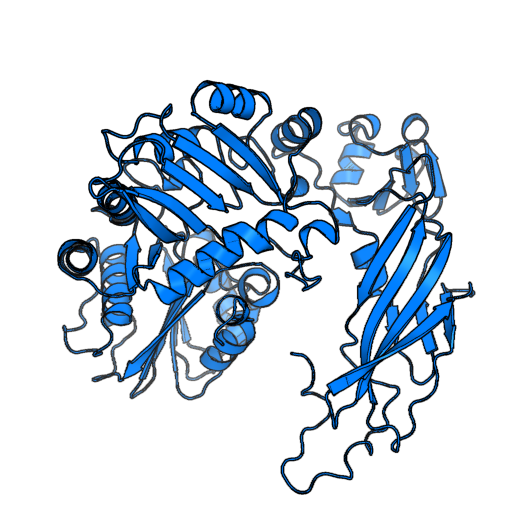31 4.278 -3.562 1.00 92.56 99 ASN A CA 1
ATOM 769 C C . ASN A 1 99 ? 8.310 3.880 -3.459 1.00 92.56 99 ASN A C 1
ATOM 771 O O . ASN A 1 99 ? 8.670 3.050 -2.625 1.00 92.56 99 ASN A O 1
ATOM 775 N N . PHE A 1 100 ? 9.165 4.544 -4.238 1.00 93.88 100 PHE A N 1
ATOM 776 C CA . PHE A 1 100 ? 10.623 4.429 -4.144 1.00 93.88 100 PHE A CA 1
ATOM 777 C C . PHE A 1 100 ? 11.174 5.173 -2.913 1.00 93.88 100 PHE A C 1
ATOM 779 O O . PHE A 1 100 ? 11.990 6.080 -3.025 1.00 93.88 100 PHE A O 1
ATOM 786 N N . THR A 1 101 ? 10.667 4.847 -1.726 1.00 91.25 101 THR A N 1
ATOM 787 C CA . THR A 1 101 ? 11.071 5.426 -0.437 1.00 91.25 101 THR A CA 1
ATOM 788 C C . THR A 1 101 ? 11.462 4.308 0.521 1.00 91.25 101 THR A C 1
ATOM 790 O O . THR A 1 101 ? 10.935 3.201 0.406 1.00 91.25 101 THR A O 1
ATOM 793 N N . TYR A 1 102 ? 12.316 4.584 1.515 1.00 84.81 102 TYR A N 1
ATOM 794 C CA . TYR A 1 102 ? 12.636 3.581 2.547 1.00 84.81 102 TYR A CA 1
ATOM 795 C C . TYR A 1 102 ? 11.375 3.039 3.218 1.00 84.81 102 TYR A C 1
ATOM 797 O O . TYR A 1 102 ? 11.222 1.830 3.371 1.00 84.81 102 TYR A O 1
ATOM 805 N N . SER A 1 103 ? 10.426 3.925 3.522 1.00 84.69 103 SER A N 1
ATOM 806 C CA . SER A 1 103 ? 9.152 3.522 4.105 1.00 84.69 103 SER A CA 1
ATOM 807 C C . SER A 1 103 ? 8.346 2.604 3.187 1.00 84.69 103 SER A C 1
ATOM 809 O O . SER A 1 103 ? 7.821 1.595 3.644 1.00 84.69 103 SER A O 1
ATOM 811 N N . GLY A 1 104 ? 8.280 2.895 1.884 1.00 87.06 104 GLY A N 1
ATOM 812 C CA . GLY A 1 104 ? 7.586 2.051 0.912 1.00 87.06 104 GLY A CA 1
ATOM 813 C C . GLY A 1 104 ? 8.238 0.677 0.758 1.00 87.06 104 GLY A C 1
ATOM 814 O O . GLY A 1 104 ? 7.540 -0.329 0.703 1.00 87.06 104 GLY A O 1
ATOM 815 N N . ILE A 1 105 ? 9.567 0.620 0.727 1.00 88.06 105 ILE A N 1
ATOM 816 C CA . ILE A 1 105 ? 10.311 -0.620 0.473 1.00 88.06 105 ILE A CA 1
ATOM 817 C C . ILE A 1 105 ? 10.389 -1.489 1.748 1.00 88.06 105 ILE A C 1
ATOM 819 O O . ILE A 1 105 ? 10.131 -2.699 1.705 1.00 88.06 105 ILE A O 1
ATOM 823 N N . TYR A 1 106 ? 10.654 -0.891 2.914 1.00 83.50 106 TYR A N 1
ATOM 824 C CA . TYR A 1 106 ? 11.035 -1.626 4.131 1.00 83.50 106 TYR A CA 1
ATOM 825 C C . TYR A 1 106 ? 10.089 -1.493 5.326 1.00 83.50 106 TYR A C 1
ATOM 827 O O . TYR A 1 106 ? 10.063 -2.397 6.156 1.00 83.50 106 TYR A O 1
ATOM 835 N N . GLU A 1 107 ? 9.297 -0.427 5.436 1.00 82.31 107 GLU A N 1
ATOM 836 C CA . GLU A 1 107 ? 8.554 -0.151 6.681 1.00 82.31 107 GLU A CA 1
ATOM 837 C C . GLU A 1 107 ? 7.048 -0.389 6.549 1.00 82.31 107 GLU A C 1
ATOM 839 O O . GLU A 1 107 ? 6.390 -0.834 7.485 1.00 82.31 107 GLU A O 1
ATOM 844 N N . ASN A 1 108 ? 6.471 -0.102 5.388 1.00 88.38 108 ASN A N 1
ATOM 845 C CA . ASN A 1 108 ? 5.035 -0.176 5.165 1.00 88.38 108 ASN A CA 1
ATOM 846 C C . ASN A 1 108 ? 4.583 -1.601 4.856 1.00 88.38 108 ASN A C 1
ATOM 848 O O . ASN A 1 108 ? 5.353 -2.437 4.376 1.00 88.38 108 ASN A O 1
ATOM 852 N N . VAL A 1 109 ? 3.291 -1.854 5.070 1.00 89.88 109 VAL A N 1
ATOM 853 C CA . VAL A 1 109 ? 2.626 -3.052 4.557 1.00 89.88 109 VAL A CA 1
ATOM 854 C C . VAL A 1 109 ? 2.063 -2.726 3.178 1.00 89.88 109 VAL A C 1
ATOM 856 O O . VAL A 1 109 ? 1.164 -1.893 3.040 1.00 89.88 109 VAL A O 1
ATOM 859 N N . GLU A 1 110 ? 2.601 -3.386 2.163 1.00 92.19 110 GLU A N 1
ATOM 860 C CA . GLU A 1 110 ? 2.403 -3.086 0.745 1.00 92.19 110 GLU A CA 1
ATOM 861 C C . GLU A 1 110 ? 2.102 -4.389 -0.011 1.00 92.19 110 GLU A C 1
ATOM 863 O O . GLU A 1 110 ? 2.309 -5.481 0.519 1.00 92.19 110 GLU A O 1
ATOM 868 N N . TRP A 1 111 ? 1.642 -4.291 -1.257 1.00 92.75 111 TRP A N 1
ATOM 869 C CA . TRP A 1 111 ? 1.730 -5.409 -2.199 1.00 92.75 111 TRP A CA 1
ATOM 870 C C . TRP A 1 111 ? 2.767 -5.108 -3.269 1.00 92.75 111 TRP A C 1
ATOM 872 O O . TRP A 1 111 ? 2.983 -3.950 -3.642 1.00 92.75 111 TRP A O 1
ATOM 882 N N . ALA A 1 112 ? 3.361 -6.173 -3.790 1.00 93.19 112 ALA A N 1
ATOM 883 C CA . ALA A 1 112 ? 4.296 -6.127 -4.894 1.00 93.19 112 ALA A CA 1
ATOM 884 C C . ALA A 1 112 ? 4.045 -7.309 -5.834 1.00 93.19 112 ALA A C 1
ATOM 886 O O . ALA A 1 112 ? 3.600 -8.376 -5.411 1.00 93.19 112 ALA A O 1
ATOM 887 N N . ALA A 1 113 ? 4.344 -7.114 -7.111 1.00 92.75 113 ALA A N 1
ATOM 888 C CA . ALA A 1 113 ? 4.439 -8.169 -8.102 1.00 92.75 113 ALA A CA 1
ATOM 889 C C . ALA A 1 113 ? 5.711 -7.965 -8.924 1.00 92.75 113 ALA A C 1
ATOM 891 O O . ALA A 1 113 ? 6.046 -6.839 -9.296 1.00 92.75 113 ALA A O 1
ATOM 892 N N . ARG A 1 114 ? 6.392 -9.076 -9.208 1.00 94.12 114 ARG A N 1
ATOM 893 C CA . ARG A 1 114 ? 7.648 -9.129 -9.951 1.00 94.12 114 ARG A CA 1
ATOM 894 C C . ARG A 1 114 ? 7.481 -10.028 -11.168 1.00 94.12 114 ARG A C 1
ATOM 896 O O . ARG A 1 114 ? 7.129 -11.200 -11.034 1.00 94.12 114 ARG A O 1
ATOM 903 N N . PHE A 1 115 ? 7.773 -9.499 -12.349 1.00 94.19 115 PHE A N 1
ATOM 904 C CA . PHE A 1 115 ? 7.786 -10.244 -13.605 1.00 94.19 115 PHE A CA 1
ATOM 905 C C . PHE A 1 115 ? 9.150 -10.082 -14.262 1.00 94.19 115 PHE A C 1
ATOM 907 O O . PHE A 1 115 ? 9.622 -8.964 -14.413 1.00 94.19 115 PHE A O 1
ATOM 914 N N . SER A 1 116 ? 9.791 -11.184 -14.635 1.00 94.19 116 SER A N 1
ATOM 915 C CA . SER A 1 116 ? 11.148 -11.175 -15.182 1.00 94.19 116 SER A CA 1
ATOM 916 C C . SER A 1 116 ? 11.231 -12.159 -16.336 1.00 94.19 116 SER A C 1
ATOM 918 O O . SER A 1 116 ? 10.673 -13.254 -16.238 1.00 94.19 116 SER A O 1
ATOM 920 N N . ASP A 1 117 ? 11.888 -11.764 -17.421 1.00 94.12 117 ASP A N 1
ATOM 921 C CA . ASP A 1 117 ? 12.015 -12.582 -18.625 1.00 94.12 117 ASP A CA 1
ATOM 922 C C . ASP A 1 117 ? 13.205 -12.131 -19.481 1.00 94.12 117 ASP A C 1
ATOM 924 O O . ASP A 1 117 ? 13.879 -11.143 -19.170 1.00 94.12 117 ASP A O 1
ATOM 928 N N . THR A 1 118 ? 13.470 -12.861 -20.561 1.00 94.50 118 THR A N 1
ATOM 929 C CA . THR A 1 118 ? 14.541 -12.532 -21.496 1.00 94.50 118 THR A CA 1
ATOM 930 C C . THR A 1 118 ? 14.228 -11.274 -22.298 1.00 94.50 118 THR A C 1
ATOM 932 O O . THR A 1 118 ? 13.069 -10.960 -22.602 1.00 94.50 118 THR A O 1
ATOM 935 N N . LEU A 1 119 ? 15.295 -10.576 -22.666 1.00 93.88 119 LEU A N 1
ATOM 936 C CA . LEU A 1 119 ? 15.300 -9.410 -23.532 1.00 93.88 119 LEU A CA 1
ATOM 937 C C . LEU A 1 119 ? 15.884 -9.806 -24.896 1.00 93.88 119 LEU A C 1
ATOM 939 O O . LEU A 1 119 ? 16.981 -10.351 -24.973 1.00 93.88 119 LEU A O 1
ATOM 943 N N . GLU A 1 120 ? 15.143 -9.569 -25.977 1.00 92.25 120 GLU A N 1
ATOM 944 C CA . GLU A 1 120 ? 15.550 -9.976 -27.335 1.00 92.25 120 GLU A CA 1
ATOM 945 C C . GLU A 1 120 ? 16.474 -8.950 -28.012 1.00 92.25 120 GLU A C 1
ATOM 947 O O . GLU A 1 120 ? 17.255 -9.286 -28.904 1.00 92.25 120 GLU A O 1
ATOM 952 N N . TYR A 1 121 ? 16.373 -7.683 -27.610 1.00 90.50 121 TYR A N 1
ATOM 953 C CA . TYR A 1 121 ? 17.261 -6.601 -28.020 1.00 90.50 121 TYR A CA 1
ATOM 954 C C . TYR A 1 121 ? 17.276 -5.514 -26.948 1.00 90.50 121 TYR A C 1
ATOM 956 O O . TYR A 1 121 ? 16.289 -5.343 -26.246 1.00 90.50 121 TYR A O 1
ATOM 964 N N . ASP A 1 122 ? 18.373 -4.769 -26.864 1.00 91.50 122 ASP A N 1
ATOM 965 C CA . ASP A 1 122 ? 18.606 -3.723 -25.865 1.00 91.50 122 ASP A CA 1
ATOM 966 C C . ASP A 1 122 ? 17.909 -2.398 -26.247 1.00 91.50 122 ASP A C 1
ATOM 968 O O . ASP A 1 122 ? 18.367 -1.739 -27.190 1.00 91.50 122 ASP A O 1
ATOM 972 N N . PRO A 1 123 ? 16.796 -2.006 -25.587 1.00 94.12 123 PRO A N 1
ATOM 973 C CA . PRO A 1 123 ? 16.121 -0.751 -25.862 1.00 94.12 123 PRO A CA 1
ATOM 974 C C . PRO A 1 123 ? 16.749 0.396 -25.062 1.00 94.12 123 PRO A C 1
ATOM 976 O O . PRO A 1 123 ? 17.199 0.250 -23.921 1.00 94.12 123 PRO A O 1
ATOM 979 N N . THR A 1 124 ? 16.689 1.592 -25.626 1.00 92.81 124 THR A N 1
ATOM 980 C CA . THR A 1 124 ? 16.953 2.826 -24.885 1.00 92.81 124 THR A CA 1
ATOM 981 C C . THR A 1 124 ? 15.780 3.170 -23.955 1.00 92.81 124 THR A C 1
ATOM 983 O O . THR A 1 124 ? 14.631 2.815 -24.240 1.00 92.81 124 THR A O 1
ATOM 986 N N . PRO A 1 125 ? 16.021 3.912 -22.856 1.00 93.12 125 PRO A N 1
ATOM 987 C CA . PRO A 1 125 ? 14.936 4.403 -22.006 1.00 93.12 125 PRO A CA 1
ATOM 988 C C . PRO A 1 125 ? 13.900 5.233 -22.776 1.00 93.12 125 PRO A C 1
ATOM 990 O O . PRO A 1 125 ? 12.707 5.153 -22.492 1.00 93.12 125 PRO A O 1
ATOM 993 N N . GLU A 1 126 ? 14.343 6.018 -23.760 1.00 92.19 126 GLU A N 1
ATOM 994 C CA . GLU A 1 126 ? 13.470 6.805 -24.627 1.00 92.19 126 GLU A CA 1
ATOM 995 C C . GLU A 1 126 ? 12.557 5.927 -25.499 1.00 92.19 126 GLU A C 1
ATOM 997 O O . GLU A 1 126 ? 11.370 6.221 -25.584 1.00 92.19 126 GLU A O 1
ATOM 1002 N N . GLU A 1 127 ? 13.045 4.818 -26.065 1.00 92.19 127 GLU A N 1
ATOM 1003 C CA . GLU A 1 127 ? 12.204 3.880 -26.833 1.00 92.19 127 GLU A CA 1
ATOM 1004 C C . GLU A 1 127 ? 11.109 3.236 -25.965 1.00 92.19 127 GLU A C 1
ATOM 1006 O O . GLU A 1 127 ? 9.971 3.096 -26.414 1.00 92.19 127 GLU A O 1
ATOM 1011 N N . LEU A 1 128 ? 11.414 2.896 -24.705 1.00 92.56 128 LEU A N 1
ATOM 1012 C CA . LEU A 1 128 ? 10.411 2.392 -23.754 1.00 92.56 128 LEU A CA 1
ATOM 1013 C C . LEU A 1 128 ? 9.382 3.466 -23.380 1.00 92.56 128 LEU A C 1
ATOM 1015 O O . LEU A 1 128 ? 8.188 3.181 -23.298 1.00 92.56 128 LEU A O 1
ATOM 1019 N N . LEU A 1 129 ? 9.839 4.700 -23.158 1.00 91.31 129 LEU A N 1
ATOM 1020 C CA . LEU A 1 129 ? 8.986 5.839 -22.821 1.00 91.31 129 LEU A CA 1
ATOM 1021 C C . LEU A 1 129 ? 8.099 6.291 -23.976 1.00 91.31 129 LEU A C 1
ATOM 1023 O O . LEU A 1 129 ? 7.003 6.781 -23.730 1.00 91.31 129 LEU A O 1
ATOM 1027 N N . ASP A 1 130 ? 8.562 6.153 -25.211 1.00 87.38 130 ASP A N 1
ATOM 1028 C CA . ASP A 1 130 ? 7.787 6.513 -26.393 1.00 87.38 130 ASP A CA 1
ATOM 1029 C C . ASP A 1 130 ? 6.901 5.343 -26.870 1.00 87.38 130 ASP A C 1
ATOM 1031 O O . ASP A 1 130 ? 6.081 5.511 -27.769 1.00 87.38 130 ASP A O 1
ATOM 1035 N N . GLY A 1 131 ? 7.031 4.159 -26.255 1.00 79.06 131 GLY A N 1
ATOM 1036 C CA . GLY A 1 131 ? 6.292 2.955 -26.638 1.00 79.06 131 GLY A CA 1
ATOM 1037 C C . GLY A 1 131 ? 6.689 2.398 -28.010 1.00 79.06 131 GLY A C 1
ATOM 1038 O O . GLY A 1 131 ? 5.987 1.538 -28.538 1.00 79.06 131 GLY A O 1
ATOM 1039 N N . ASP A 1 132 ? 7.809 2.851 -28.581 1.00 83.12 132 ASP A N 1
ATOM 1040 C CA . ASP A 1 132 ? 8.320 2.442 -29.900 1.00 83.12 132 ASP A CA 1
ATOM 1041 C C . ASP A 1 132 ? 9.181 1.172 -29.807 1.00 83.12 132 ASP A C 1
ATOM 1043 O O . ASP A 1 132 ? 10.192 1.000 -30.487 1.00 83.12 132 ASP A O 1
ATOM 1047 N N . VAL A 1 133 ? 8.788 0.258 -28.920 1.00 81.00 133 VAL A N 1
ATOM 1048 C CA . VAL A 1 133 ? 9.386 -1.070 -28.833 1.00 81.00 133 VAL A CA 1
ATOM 1049 C C . VAL A 1 133 ? 8.487 -2.075 -29.538 1.00 81.00 133 VAL A C 1
ATOM 1051 O O . VAL A 1 133 ? 7.290 -2.181 -29.276 1.00 81.00 133 VAL A O 1
ATOM 1054 N N . GLY A 1 134 ? 9.061 -2.810 -30.488 1.00 73.25 134 GLY A N 1
ATOM 1055 C CA . GLY A 1 134 ? 8.316 -3.796 -31.255 1.00 73.25 134 GLY A CA 1
ATOM 1056 C C . GLY A 1 134 ? 7.782 -4.930 -30.377 1.00 73.25 134 GLY A C 1
ATOM 1057 O O . GLY A 1 134 ? 8.335 -5.264 -29.331 1.00 73.25 134 GLY A O 1
ATOM 1058 N N . ASP A 1 135 ? 6.750 -5.607 -30.879 1.00 70.94 135 ASP A N 1
ATOM 1059 C CA . ASP A 1 135 ? 6.063 -6.750 -30.258 1.00 70.94 135 ASP A CA 1
ATOM 1060 C C . ASP A 1 135 ? 6.953 -7.899 -29.747 1.00 70.94 135 ASP A C 1
ATOM 1062 O O . ASP A 1 135 ? 6.462 -8.763 -29.016 1.00 70.94 135 ASP A O 1
ATOM 1066 N N . GLY A 1 136 ? 8.215 -7.941 -30.175 1.00 79.62 136 GLY A N 1
ATOM 1067 C CA . GLY A 1 136 ? 9.192 -8.979 -29.866 1.00 79.62 136 GLY A CA 1
ATOM 1068 C C . GLY A 1 136 ? 10.286 -8.563 -28.887 1.00 79.62 136 GLY A C 1
ATOM 1069 O O . GLY A 1 136 ? 11.298 -9.240 -28.873 1.00 79.62 136 GLY A O 1
ATOM 1070 N N . LEU A 1 137 ? 10.142 -7.477 -28.117 1.00 87.94 137 LEU A N 1
ATOM 1071 C CA . LEU A 1 137 ? 11.148 -7.083 -27.116 1.00 87.94 137 LEU A CA 1
ATOM 1072 C C . LEU A 1 137 ? 11.367 -8.162 -26.040 1.00 87.94 137 LEU A C 1
ATOM 1074 O O . LEU A 1 137 ? 12.496 -8.440 -25.649 1.00 87.94 137 LEU A O 1
ATOM 1078 N N . THR A 1 138 ? 10.278 -8.754 -25.553 1.00 89.19 138 THR A N 1
ATOM 1079 C CA . THR A 1 138 ? 10.295 -9.784 -24.511 1.00 89.19 138 THR A CA 1
ATOM 1080 C C . THR A 1 138 ? 9.093 -10.720 -24.681 1.00 89.19 138 THR A C 1
ATOM 1082 O O . THR A 1 138 ? 8.018 -10.258 -25.087 1.00 89.19 138 THR A O 1
ATOM 1085 N N . PRO A 1 139 ? 9.226 -12.028 -24.388 1.00 83.31 139 PRO A N 1
ATOM 1086 C CA . PRO A 1 139 ? 8.095 -12.952 -24.421 1.00 83.31 139 PRO A CA 1
ATOM 1087 C C . PRO A 1 139 ? 7.118 -12.757 -23.246 1.00 83.31 139 PRO A C 1
ATOM 1089 O O . PRO A 1 139 ? 5.983 -13.244 -23.323 1.00 83.31 139 PRO A O 1
ATOM 1092 N N . SER A 1 140 ? 7.498 -12.016 -22.197 1.00 88.19 140 SER A N 1
ATOM 1093 C CA . SER A 1 140 ? 6.606 -11.710 -21.076 1.00 88.19 140 SER A CA 1
ATOM 1094 C C . SER A 1 140 ? 5.533 -10.699 -21.470 1.00 88.19 140 SER A C 1
ATOM 1096 O O . SER A 1 140 ? 5.793 -9.510 -21.679 1.00 88.19 140 SER A O 1
ATOM 1098 N N . TRP A 1 141 ? 4.276 -11.149 -21.494 1.00 83.81 141 TRP A N 1
ATOM 1099 C CA . TRP A 1 141 ? 3.147 -10.264 -21.776 1.00 83.81 141 TRP A CA 1
ATOM 1100 C C . TRP A 1 141 ? 2.920 -9.232 -20.667 1.00 83.81 141 TRP A C 1
ATOM 1102 O O . TRP A 1 141 ? 2.421 -8.153 -20.966 1.00 83.81 141 TRP A O 1
ATOM 1112 N N . GLN A 1 142 ? 3.276 -9.527 -19.410 1.00 90.50 142 GLN A N 1
ATOM 1113 C CA . GLN A 1 142 ? 3.132 -8.591 -18.290 1.00 90.50 142 GLN A CA 1
ATOM 1114 C C . GLN A 1 142 ? 4.105 -7.423 -18.426 1.00 90.50 142 GLN A C 1
ATOM 1116 O O . GLN A 1 142 ? 3.690 -6.270 -18.317 1.00 90.50 142 GLN A O 1
ATOM 1121 N N . VAL A 1 143 ? 5.376 -7.719 -18.718 1.00 91.50 143 VAL A N 1
ATOM 1122 C CA . VAL A 1 143 ? 6.399 -6.693 -18.961 1.00 91.50 143 VAL A CA 1
ATOM 1123 C C . VAL A 1 143 ? 6.027 -5.877 -20.199 1.00 91.50 143 VAL A C 1
ATOM 1125 O O . VAL A 1 143 ? 6.026 -4.650 -20.153 1.00 91.50 143 VAL A O 1
ATOM 1128 N N . ARG A 1 144 ? 5.592 -6.532 -21.282 1.00 89.25 144 ARG A N 1
ATOM 1129 C CA . ARG A 1 144 ? 5.116 -5.836 -22.486 1.00 89.25 144 ARG A CA 1
ATOM 1130 C C . ARG A 1 144 ? 3.907 -4.934 -22.208 1.00 89.25 144 ARG A C 1
ATOM 1132 O O . ARG A 1 144 ? 3.856 -3.813 -22.704 1.00 89.25 144 ARG A O 1
ATOM 1139 N N . GLN A 1 145 ? 2.952 -5.395 -21.401 1.00 89.75 145 GLN A N 1
ATOM 1140 C CA . GLN A 1 145 ? 1.785 -4.601 -21.016 1.00 89.75 145 GLN A CA 1
ATOM 1141 C C . GLN A 1 145 ? 2.187 -3.389 -20.178 1.00 89.75 145 GLN A C 1
ATOM 1143 O O . GLN A 1 145 ? 1.683 -2.299 -20.422 1.00 89.75 145 GLN A O 1
ATOM 1148 N N . ALA A 1 146 ? 3.120 -3.548 -19.240 1.00 93.31 146 ALA A N 1
ATOM 1149 C CA . ALA A 1 146 ? 3.674 -2.434 -18.481 1.00 93.31 146 ALA A CA 1
ATOM 1150 C C . ALA A 1 146 ? 4.316 -1.378 -19.397 1.00 93.31 146 ALA A C 1
ATOM 1152 O O . ALA A 1 146 ? 4.042 -0.190 -19.235 1.00 93.31 146 ALA A O 1
ATOM 1153 N N . ILE A 1 147 ? 5.100 -1.808 -20.389 1.00 92.19 147 ILE A N 1
ATOM 1154 C CA . ILE A 1 147 ? 5.771 -0.908 -21.335 1.00 92.19 147 ILE A CA 1
ATOM 1155 C C . ILE A 1 147 ? 4.768 -0.139 -22.204 1.00 92.19 147 ILE A C 1
ATOM 1157 O O . ILE A 1 147 ? 4.893 1.075 -22.328 1.00 92.19 147 ILE A O 1
ATOM 1161 N N . GLU A 1 148 ? 3.734 -0.789 -22.750 1.00 89.50 148 GLU A N 1
ATOM 1162 C CA . GLU A 1 148 ? 2.695 -0.073 -23.512 1.00 89.50 148 GLU A CA 1
ATOM 1163 C C . GLU A 1 148 ? 1.954 0.947 -22.641 1.00 89.50 148 GLU A C 1
ATOM 1165 O O . GLU A 1 148 ? 1.677 2.059 -23.087 1.00 89.50 148 GLU A O 1
ATOM 1170 N N . LEU A 1 149 ? 1.649 0.602 -21.386 1.00 91.12 149 LEU A N 1
ATOM 1171 C CA . LEU A 1 149 ? 0.984 1.524 -20.465 1.00 91.12 149 LEU A CA 1
ATOM 1172 C C . LEU A 1 149 ? 1.865 2.724 -20.112 1.00 91.12 149 LEU A C 1
ATOM 1174 O O . LEU A 1 149 ? 1.356 3.845 -20.035 1.00 91.12 149 LEU A O 1
ATOM 1178 N N . ILE A 1 150 ? 3.167 2.503 -19.934 1.00 91.06 150 ILE A N 1
ATOM 1179 C CA . ILE A 1 150 ? 4.163 3.565 -19.776 1.00 91.06 150 ILE A CA 1
ATOM 1180 C C . ILE A 1 150 ? 4.164 4.462 -21.016 1.00 91.06 150 ILE A C 1
ATOM 1182 O O . ILE A 1 150 ? 3.888 5.656 -20.887 1.00 91.06 150 ILE A O 1
ATOM 1186 N N . GLY A 1 151 ? 4.373 3.883 -22.202 1.00 89.25 151 GLY A N 1
ATOM 1187 C CA . GLY A 1 151 ? 4.417 4.605 -23.472 1.00 89.25 151 GLY A CA 1
ATOM 1188 C C . GLY A 1 151 ? 3.164 5.445 -23.704 1.00 89.25 151 GLY A C 1
ATOM 1189 O O . GLY A 1 151 ? 3.233 6.661 -23.852 1.00 89.25 151 GLY A O 1
ATOM 1190 N N . SER A 1 152 ? 1.984 4.832 -23.590 1.00 87.19 152 SER A N 1
ATOM 1191 C CA . SER A 1 152 ? 0.691 5.517 -23.715 1.00 87.19 152 SER A CA 1
ATOM 1192 C C . SER A 1 152 ? 0.535 6.687 -22.738 1.00 87.19 152 SER A C 1
ATOM 1194 O O . SER A 1 152 ? -0.048 7.717 -23.091 1.00 87.19 152 SER A O 1
ATOM 1196 N N . THR A 1 153 ? 0.971 6.516 -21.485 1.00 87.25 153 THR A N 1
ATOM 1197 C CA . THR A 1 153 ? 0.856 7.557 -20.448 1.00 87.25 153 THR A CA 1
ATOM 1198 C C . THR A 1 153 ? 1.730 8.762 -20.785 1.00 87.25 153 THR A C 1
ATOM 1200 O O . THR A 1 153 ? 1.361 9.900 -20.497 1.00 87.25 153 THR A O 1
ATOM 1203 N N . VAL A 1 154 ? 2.866 8.509 -21.427 1.00 85.94 154 VAL A N 1
ATOM 1204 C CA . VAL A 1 154 ? 3.861 9.502 -21.814 1.00 85.94 154 VAL A CA 1
ATOM 1205 C C . VAL A 1 154 ? 3.486 10.222 -23.114 1.00 85.94 154 VAL A C 1
ATOM 1207 O O . VAL A 1 154 ? 3.575 11.450 -23.179 1.00 85.94 154 VAL A O 1
ATOM 1210 N N . THR A 1 155 ? 3.096 9.482 -24.154 1.00 84.75 155 THR A N 1
ATOM 1211 C CA . THR A 1 155 ? 2.918 10.020 -25.513 1.00 84.75 155 THR A CA 1
ATOM 1212 C C . THR A 1 155 ? 1.509 10.517 -25.792 1.00 84.75 155 THR A C 1
ATOM 1214 O O . THR A 1 155 ? 1.318 11.379 -26.651 1.00 84.75 155 THR A O 1
ATOM 1217 N N . GLY A 1 156 ? 0.501 10.006 -25.084 1.00 78.44 156 GLY A N 1
ATOM 1218 C CA . GLY A 1 156 ? -0.880 10.248 -25.483 1.00 78.44 156 GLY A CA 1
ATOM 1219 C C . GLY A 1 156 ? -1.392 9.282 -26.569 1.00 78.44 156 GLY A C 1
ATOM 1220 O O . GLY A 1 156 ? -2.492 9.501 -27.082 1.00 78.44 156 GLY A O 1
ATOM 1221 N N . ASP A 1 157 ? -0.730 8.137 -26.798 1.00 79.31 157 ASP A N 1
ATOM 1222 C CA . ASP A 1 157 ? -1.166 7.055 -27.717 1.00 79.31 157 ASP A CA 1
ATOM 1223 C C . ASP A 1 157 ? -2.040 5.960 -27.088 1.00 79.31 157 ASP A C 1
ATOM 1225 O O . ASP A 1 157 ? -1.962 5.727 -25.893 1.00 79.31 157 ASP A O 1
ATOM 1229 N N . ASP A 1 158 ? -2.927 5.327 -27.863 1.00 72.31 158 ASP A N 1
ATOM 1230 C CA . ASP A 1 158 ? -3.955 4.393 -27.358 1.00 72.31 158 ASP A CA 1
ATOM 1231 C C . ASP A 1 158 ? -3.393 3.159 -26.621 1.00 72.31 158 ASP A C 1
ATOM 1233 O O . ASP A 1 158 ? -2.328 2.661 -26.961 1.00 72.31 158 ASP A O 1
ATOM 1237 N N . THR A 1 159 ? -4.157 2.618 -25.664 1.00 76.81 159 THR A N 1
ATOM 1238 C CA . THR A 1 159 ? -3.816 1.416 -24.870 1.00 76.81 159 THR A CA 1
ATOM 1239 C C . THR A 1 159 ? -4.410 0.139 -25.468 1.00 76.81 159 THR A C 1
ATOM 1241 O O . THR A 1 159 ? -4.771 -0.790 -24.747 1.00 76.81 159 THR A O 1
ATOM 1244 N N . GLY A 1 160 ? -4.620 0.107 -26.786 1.00 71.44 160 GLY A N 1
ATOM 1245 C CA . GLY A 1 160 ? -5.483 -0.874 -27.443 1.00 71.44 160 GLY A CA 1
ATOM 1246 C C . GLY A 1 160 ? -5.059 -2.332 -27.244 1.00 71.44 160 GLY A C 1
ATOM 1247 O O . GLY A 1 160 ? -5.925 -3.197 -27.069 1.00 71.44 160 GLY A O 1
ATOM 1248 N N . TRP A 1 161 ? -3.755 -2.631 -27.244 1.00 79.06 161 TRP A N 1
ATOM 1249 C CA . TRP A 1 161 ? -3.281 -4.000 -27.029 1.00 79.06 161 TRP A CA 1
ATOM 1250 C C . TRP A 1 161 ? -3.328 -4.363 -25.546 1.00 79.06 161 TRP A C 1
ATOM 1252 O O . TRP A 1 161 ? -3.897 -5.409 -25.212 1.00 79.06 161 TRP A O 1
ATOM 1262 N N . ALA A 1 162 ? -2.872 -3.479 -24.655 1.00 79.31 162 ALA A N 1
ATOM 1263 C CA . ALA A 1 162 ? -2.960 -3.670 -23.206 1.00 79.31 162 ALA A CA 1
ATOM 1264 C C . ALA A 1 162 ? -4.413 -3.885 -22.740 1.00 79.31 162 ALA A C 1
ATOM 1266 O O . ALA A 1 162 ? -4.698 -4.785 -21.946 1.00 79.31 162 ALA A O 1
ATOM 1267 N N . ASP A 1 163 ? -5.353 -3.122 -23.295 1.00 79.75 163 ASP A N 1
ATOM 1268 C CA . ASP A 1 163 ? -6.792 -3.256 -23.087 1.00 79.75 163 ASP A CA 1
ATOM 1269 C C . ASP A 1 163 ? -7.338 -4.617 -23.529 1.00 79.75 163 ASP A C 1
ATOM 1271 O O . ASP A 1 163 ? -8.234 -5.178 -22.883 1.00 79.75 163 ASP A O 1
ATOM 1275 N N . SER A 1 164 ? -6.828 -5.121 -24.657 1.00 75.00 164 SER A N 1
ATOM 1276 C CA . SER A 1 164 ? -7.282 -6.365 -25.274 1.00 75.00 164 SER A CA 1
ATOM 1277 C C . SER A 1 164 ? -6.971 -7.582 -24.405 1.00 75.00 164 SER A C 1
ATOM 1279 O O . SER A 1 164 ? -7.737 -8.548 -24.433 1.00 75.00 164 SER A O 1
ATOM 1281 N N . LEU A 1 165 ? -5.917 -7.520 -23.581 1.00 77.06 165 LEU A N 1
ATOM 1282 C CA . LEU A 1 165 ? -5.553 -8.600 -22.665 1.00 77.06 165 LEU A CA 1
ATOM 1283 C C . LEU A 1 165 ? -6.657 -8.858 -21.637 1.00 77.06 165 LEU A C 1
ATOM 1285 O O . LEU A 1 165 ? -7.027 -10.011 -21.412 1.00 77.06 165 LEU A O 1
ATOM 1289 N N . LEU A 1 166 ? -7.263 -7.805 -21.082 1.00 77.25 166 LEU A N 1
ATOM 1290 C CA . LEU A 1 166 ? -8.382 -7.938 -20.143 1.00 77.25 166 LEU A CA 1
ATOM 1291 C C . LEU A 1 166 ? -9.606 -8.605 -20.788 1.00 77.25 166 LEU A C 1
ATOM 1293 O O . LEU A 1 166 ? -10.278 -9.410 -20.139 1.00 77.25 166 LEU A O 1
ATOM 1297 N N . GLN A 1 167 ? -9.898 -8.255 -22.044 1.00 69.06 167 GLN A N 1
ATOM 1298 C CA . GLN A 1 167 ? -11.120 -8.657 -22.748 1.00 69.06 167 GLN A CA 1
ATOM 1299 C C . GLN A 1 167 ? -11.027 -10.042 -23.394 1.00 69.06 167 GLN A C 1
ATOM 1301 O O . GLN A 1 167 ? -12.002 -10.788 -23.392 1.00 69.06 167 GLN A O 1
ATOM 1306 N N . ASN A 1 168 ? -9.873 -10.372 -23.975 1.00 62.53 168 ASN A N 1
ATOM 1307 C CA . ASN A 1 168 ? -9.755 -11.466 -24.942 1.00 62.53 168 ASN A CA 1
ATOM 1308 C C . ASN A 1 168 ? -8.883 -12.625 -24.453 1.00 62.53 168 ASN A C 1
ATOM 1310 O O . ASN A 1 168 ? -8.696 -13.598 -25.183 1.00 62.53 168 ASN A O 1
ATOM 1314 N N . THR A 1 169 ? -8.345 -12.541 -23.236 1.00 71.69 169 THR A N 1
ATOM 1315 C CA . THR A 1 169 ? -7.453 -13.567 -22.688 1.00 71.69 169 THR A CA 1
ATOM 1316 C C . THR A 1 169 ? -7.970 -14.117 -21.367 1.00 71.69 169 THR A C 1
ATOM 1318 O O . THR A 1 169 ? -8.803 -13.515 -20.689 1.00 71.69 169 THR A O 1
ATOM 1321 N N . LYS A 1 170 ? -7.443 -15.285 -20.996 1.00 73.88 170 LYS A N 1
ATOM 1322 C CA . LYS A 1 170 ? -7.632 -15.912 -19.683 1.00 73.88 170 LYS A CA 1
ATOM 1323 C C . LYS A 1 170 ? -6.308 -15.995 -18.925 1.00 73.88 170 LYS A C 1
ATOM 1325 O O . LYS A 1 170 ? -6.062 -16.975 -18.229 1.00 73.88 170 LYS A O 1
ATOM 1330 N N . TYR A 1 171 ? -5.420 -15.022 -19.138 1.00 79.81 171 TYR A N 1
ATOM 1331 C CA . TYR A 1 171 ? -4.143 -15.013 -18.439 1.00 79.81 171 TYR A CA 1
ATOM 1332 C C . TYR A 1 171 ? -4.358 -14.909 -16.923 1.00 79.81 171 TYR A C 1
ATOM 1334 O O . TYR A 1 171 ? -5.299 -14.237 -16.492 1.00 79.81 171 TYR A O 1
ATOM 1342 N N . PRO A 1 172 ? -3.503 -15.576 -16.126 1.00 80.81 172 PRO A N 1
ATOM 1343 C CA . PRO A 1 172 ? -3.637 -15.617 -14.669 1.00 80.81 172 PRO A CA 1
ATOM 1344 C C . PRO A 1 172 ? -3.482 -14.237 -14.022 1.00 80.81 172 PRO A C 1
ATOM 1346 O O . PRO A 1 172 ? -4.082 -13.975 -12.983 1.00 80.81 172 PRO A O 1
ATOM 1349 N N . TYR A 1 173 ? -2.721 -13.350 -14.666 1.00 88.06 173 TYR A N 1
ATOM 1350 C CA . TYR A 1 173 ? -2.460 -11.990 -14.214 1.00 88.06 173 TYR A CA 1
ATOM 1351 C C . TYR A 1 173 ? -2.640 -11.031 -15.379 1.00 88.06 173 TYR A C 1
ATOM 1353 O O . TYR A 1 173 ? -2.104 -11.270 -16.467 1.00 88.06 173 TYR A O 1
ATOM 1361 N N . VAL A 1 174 ? -3.385 -9.954 -15.147 1.00 87.75 174 VAL A N 1
ATOM 1362 C CA . VAL A 1 174 ? -3.625 -8.910 -16.145 1.00 87.75 174 VAL A CA 1
ATOM 1363 C C . VAL A 1 174 ? -3.482 -7.550 -15.477 1.00 87.75 174 VAL A C 1
ATOM 1365 O O . VAL A 1 174 ? -4.159 -7.283 -14.481 1.00 87.75 174 VAL A O 1
ATOM 1368 N N . LEU A 1 175 ? -2.626 -6.683 -16.025 1.00 94.38 175 LEU A N 1
ATOM 1369 C CA . LEU A 1 175 ? -2.552 -5.298 -15.577 1.00 94.38 175 LEU A CA 1
ATOM 1370 C C . LEU A 1 175 ? -3.806 -4.554 -16.019 1.00 94.38 175 LEU A C 1
ATOM 1372 O O . LEU A 1 175 ? -4.305 -4.713 -17.136 1.00 94.38 175 LEU A O 1
ATOM 1376 N N . VAL A 1 176 ? -4.302 -3.719 -15.126 1.00 92.69 176 VAL A N 1
ATOM 1377 C CA . VAL A 1 176 ? -5.441 -2.838 -15.351 1.00 92.69 176 VAL A CA 1
ATOM 1378 C C . VAL A 1 176 ? -5.050 -1.423 -14.950 1.00 92.69 176 VAL A C 1
ATOM 1380 O O . VAL A 1 176 ? -4.159 -1.227 -14.133 1.00 92.69 176 VAL A O 1
ATOM 1383 N N . HIS A 1 177 ? -5.687 -0.415 -15.528 1.00 91.50 177 HIS A N 1
ATOM 1384 C CA . HIS A 1 177 ? -5.289 0.977 -15.337 1.00 91.50 177 HIS A CA 1
ATOM 1385 C C . HIS A 1 177 ? -6.473 1.931 -15.412 1.00 91.50 177 HIS A C 1
ATOM 1387 O O . HIS A 1 177 ? -7.527 1.609 -15.957 1.00 91.50 177 HIS A O 1
ATOM 1393 N N . SER A 1 178 ? -6.285 3.139 -14.891 1.00 87.75 178 SER A N 1
ATOM 1394 C CA . SER A 1 178 ? -7.283 4.214 -14.968 1.00 87.75 178 SER A CA 1
ATOM 1395 C C . SER A 1 178 ? -7.143 5.114 -16.201 1.00 87.75 178 SER A C 1
ATOM 1397 O O . SER A 1 178 ? -8.083 5.835 -16.530 1.00 87.75 178 SER A O 1
ATOM 1399 N N . HIS A 1 179 ? -6.018 5.040 -16.921 1.00 82.38 179 HIS A N 1
ATOM 1400 C CA . HIS A 1 179 ? -5.786 5.826 -18.137 1.00 82.38 179 HIS A CA 1
ATOM 1401 C C . HIS A 1 179 ? -6.787 5.473 -19.255 1.00 82.38 179 HIS A C 1
ATOM 1403 O O . HIS A 1 179 ? -7.110 4.301 -19.441 1.00 82.38 179 HIS A O 1
ATOM 1409 N N . ARG A 1 180 ? -7.262 6.480 -20.004 1.00 78.56 180 ARG A N 1
ATOM 1410 C CA . ARG A 1 180 ? -8.188 6.367 -21.156 1.00 78.56 180 ARG A CA 1
ATOM 1411 C C . ARG A 1 180 ? -9.410 5.476 -20.933 1.00 78.56 180 ARG A C 1
ATOM 1413 O O . ARG A 1 180 ? -10.414 5.920 -20.388 1.00 78.56 180 ARG A O 1
ATOM 1420 N N . SER A 1 181 ? -9.333 4.238 -21.417 1.00 74.62 181 SER A N 1
ATOM 1421 C CA . SER A 1 181 ? -10.378 3.222 -21.421 1.00 74.62 181 SER A CA 1
ATOM 1422 C C . SER A 1 181 ? -10.763 2.775 -20.012 1.00 74.62 181 SER A C 1
ATOM 1424 O O . SER A 1 181 ? -11.823 2.170 -19.836 1.00 74.62 181 SER A O 1
ATOM 1426 N N . ASN A 1 182 ? -9.915 3.091 -19.026 1.00 82.06 182 ASN A N 1
ATOM 1427 C CA . ASN A 1 182 ? -10.097 2.812 -17.613 1.00 82.06 182 ASN A CA 1
ATOM 1428 C C . ASN A 1 182 ? -10.436 1.334 -17.366 1.00 82.06 182 ASN A C 1
ATOM 1430 O O . ASN A 1 182 ? -11.512 0.960 -16.881 1.00 82.06 182 ASN A O 1
ATOM 1434 N N . THR A 1 183 ? -9.498 0.474 -17.751 1.00 86.31 183 THR A N 1
ATOM 1435 C CA . THR A 1 183 ? -9.611 -0.975 -17.593 1.00 86.31 183 THR A CA 1
ATOM 1436 C C . THR A 1 183 ? -9.703 -1.413 -16.135 1.00 86.31 183 THR A C 1
ATOM 1438 O O . THR A 1 183 ? -10.302 -2.450 -15.875 1.00 86.31 183 THR A O 1
ATOM 1441 N N . LEU A 1 184 ? -9.228 -0.599 -15.186 1.00 88.75 184 LEU A N 1
ATOM 1442 C CA . LEU A 1 184 ? -9.385 -0.806 -13.742 1.00 88.75 184 LEU A CA 1
ATOM 1443 C C . LEU A 1 184 ? -10.864 -0.921 -13.353 1.00 88.75 184 LEU A C 1
ATOM 1445 O O . LEU A 1 184 ? -11.292 -1.908 -12.759 1.00 88.75 184 LEU A O 1
ATOM 1449 N N . LYS A 1 185 ? -11.675 0.058 -13.760 1.00 85.75 185 LYS A N 1
ATOM 1450 C CA . LYS A 1 185 ? -13.125 0.053 -13.524 1.00 85.75 185 LYS A CA 1
ATOM 1451 C C . LYS A 1 185 ? -13.843 -1.015 -14.334 1.00 85.75 185 LYS A C 1
ATOM 1453 O O . LYS A 1 185 ? -14.760 -1.674 -13.844 1.00 85.75 185 LYS A O 1
ATOM 1458 N N . ARG A 1 186 ? -13.431 -1.174 -15.594 1.00 83.75 186 ARG A N 1
ATOM 1459 C CA . ARG A 1 186 ? -14.022 -2.155 -16.509 1.00 83.75 186 ARG A CA 1
ATOM 1460 C C . ARG A 1 186 ? -13.823 -3.582 -16.006 1.00 83.75 186 ARG A C 1
ATOM 1462 O O . ARG A 1 186 ? -14.739 -4.378 -16.152 1.00 83.75 186 ARG A O 1
ATOM 1469 N N . ALA A 1 187 ? -12.675 -3.889 -15.405 1.00 88.19 187 ALA A N 1
ATOM 1470 C CA . ALA A 1 187 ? -12.401 -5.191 -14.814 1.00 88.19 187 ALA A CA 1
ATOM 1471 C C . ALA A 1 187 ? -13.422 -5.519 -13.722 1.00 88.19 187 ALA A C 1
ATOM 1473 O O . ALA A 1 187 ? -14.146 -6.493 -13.869 1.00 88.19 187 ALA A O 1
ATOM 1474 N N . LEU A 1 188 ? -13.584 -4.657 -12.711 1.00 88.06 188 LEU A N 1
ATOM 1475 C CA . LEU A 1 188 ? -14.568 -4.870 -11.639 1.00 88.06 188 LEU A CA 1
ATOM 1476 C C . LEU A 1 188 ? -15.988 -5.079 -12.183 1.00 88.06 188 LEU A C 1
ATOM 1478 O O . LEU A 1 188 ? -16.688 -5.999 -11.773 1.00 88.06 188 LEU A O 1
ATOM 1482 N N . ARG A 1 189 ? -16.401 -4.263 -13.160 1.00 86.44 189 ARG A N 1
ATOM 1483 C CA . ARG A 1 189 ? -17.705 -4.414 -13.817 1.00 86.44 189 ARG A CA 1
ATOM 1484 C C . ARG A 1 189 ? -17.851 -5.747 -14.548 1.00 86.44 189 ARG A C 1
ATOM 1486 O O . ARG A 1 189 ? -18.914 -6.350 -14.475 1.00 86.44 189 ARG A O 1
ATOM 1493 N N . ASN A 1 190 ? -16.827 -6.159 -15.291 1.00 84.56 190 ASN A N 1
ATOM 1494 C CA . ASN A 1 190 ? -16.853 -7.394 -16.067 1.00 84.56 190 ASN A CA 1
ATOM 1495 C C . ASN A 1 190 ? -16.940 -8.614 -15.151 1.00 84.56 190 ASN A C 1
ATOM 1497 O O . ASN A 1 190 ? -17.732 -9.508 -15.423 1.00 84.56 190 ASN A O 1
ATOM 1501 N N . GLU A 1 191 ? -16.162 -8.628 -14.069 1.00 86.38 191 GLU A N 1
ATOM 1502 C CA . GLU A 1 191 ? -16.159 -9.740 -13.117 1.00 86.38 191 GLU A CA 1
ATOM 1503 C C . GLU A 1 191 ? -17.503 -9.838 -12.367 1.00 86.38 191 GLU A C 1
ATOM 1505 O O . GLU A 1 191 ? -17.955 -10.933 -12.063 1.00 86.38 191 GLU A O 1
ATOM 1510 N N . LEU A 1 192 ? -18.209 -8.720 -12.154 1.00 88.44 192 LEU A N 1
ATOM 1511 C CA . LEU A 1 192 ? -19.541 -8.699 -11.528 1.00 88.44 192 LEU A CA 1
ATOM 1512 C C . LEU A 1 192 ? -20.716 -8.870 -12.508 1.00 88.44 192 LEU A C 1
ATOM 1514 O O . LEU A 1 192 ? -21.869 -8.862 -12.081 1.00 88.44 192 LEU A O 1
ATOM 1518 N N . ALA A 1 193 ? -20.473 -9.017 -13.814 1.00 85.44 193 ALA A N 1
ATOM 1519 C CA . ALA A 1 193 ? -21.543 -9.043 -14.819 1.00 85.44 193 ALA A CA 1
ATOM 1520 C C . ALA A 1 193 ? -22.507 -10.238 -14.666 1.00 85.44 193 ALA A C 1
ATOM 1522 O O . ALA A 1 193 ? -23.680 -10.146 -15.045 1.00 85.44 193 ALA A O 1
ATOM 1523 N N . ASP A 1 194 ? -22.011 -11.343 -14.107 1.00 84.12 194 ASP A N 1
ATOM 1524 C CA . ASP A 1 194 ? -22.772 -12.568 -13.847 1.00 84.12 194 ASP A CA 1
ATOM 1525 C C . ASP A 1 194 ? -23.087 -12.781 -12.361 1.00 84.12 194 ASP A C 1
ATOM 1527 O O . ASP A 1 194 ? -23.580 -13.848 -11.992 1.00 84.12 194 ASP A O 1
ATOM 1531 N N . ALA A 1 195 ? -22.852 -11.776 -11.512 1.00 88.44 195 ALA A N 1
ATOM 1532 C CA . ALA A 1 195 ? -23.218 -11.845 -10.105 1.00 88.44 195 ALA A CA 1
ATOM 1533 C C . ALA A 1 195 ? -24.742 -11.957 -9.932 1.00 88.44 195 ALA A C 1
ATOM 1535 O O . ALA A 1 195 ? -25.528 -11.292 -10.616 1.00 88.44 195 ALA A O 1
ATOM 1536 N N . ALA A 1 196 ? -25.157 -12.815 -9.005 1.00 84.69 196 ALA A N 1
ATOM 1537 C CA . ALA A 1 196 ? -26.538 -13.027 -8.613 1.00 84.69 196 ALA A CA 1
ATOM 1538 C C . ALA A 1 196 ? -26.681 -12.831 -7.096 1.00 84.69 196 ALA A C 1
ATOM 1540 O O . ALA A 1 196 ? -26.056 -13.531 -6.303 1.00 84.69 196 ALA A O 1
ATOM 1541 N N . GLY A 1 197 ? -27.549 -11.898 -6.696 1.00 84.88 197 GLY A N 1
ATOM 1542 C CA . GLY A 1 197 ? -27.772 -11.567 -5.286 1.00 84.88 197 GLY A CA 1
ATOM 1543 C C . GLY A 1 197 ? -26.698 -10.640 -4.713 1.00 84.88 197 GLY A C 1
ATOM 1544 O O . GLY A 1 197 ? -26.139 -9.823 -5.444 1.00 84.88 197 GLY A O 1
ATOM 1545 N N . THR A 1 198 ? -26.451 -10.760 -3.406 1.00 91.19 198 THR A N 1
ATOM 1546 C CA . THR A 1 198 ? -25.548 -9.873 -2.666 1.00 91.19 198 THR A CA 1
ATOM 1547 C C . THR A 1 198 ? -24.086 -10.072 -3.075 1.00 91.19 198 THR A C 1
ATOM 1549 O O . THR A 1 198 ? -23.594 -11.202 -3.167 1.00 91.19 198 THR A O 1
ATOM 1552 N N . VAL A 1 199 ? -23.378 -8.965 -3.295 1.00 94.31 199 VAL A N 1
ATOM 1553 C CA . VAL A 1 199 ? -21.941 -8.927 -3.584 1.00 94.31 199 VAL A CA 1
ATOM 1554 C C . VAL A 1 199 ? -21.200 -8.450 -2.343 1.00 94.31 199 VAL A C 1
ATOM 1556 O O . VAL A 1 199 ? -21.388 -7.322 -1.899 1.00 94.31 199 VAL A O 1
ATOM 1559 N N . SER A 1 200 ? -20.302 -9.280 -1.820 1.00 95.69 200 SER A N 1
ATOM 1560 C CA . SER A 1 200 ? -19.437 -8.904 -0.707 1.00 95.69 200 SER A CA 1
ATOM 1561 C C . SER A 1 200 ? -18.123 -8.326 -1.214 1.00 95.69 200 SER A C 1
ATOM 1563 O O . SER A 1 200 ? -17.409 -8.946 -2.007 1.00 95.69 200 SER A O 1
ATOM 1565 N N . ILE A 1 201 ? -17.809 -7.116 -0.763 1.00 96.12 201 ILE A N 1
ATOM 1566 C CA . ILE A 1 201 ? -16.641 -6.345 -1.167 1.00 96.12 201 ILE A CA 1
ATOM 1567 C C . ILE A 1 201 ? -15.854 -5.962 0.075 1.00 96.12 201 ILE A C 1
ATOM 1569 O O . ILE A 1 201 ? -16.363 -5.308 0.979 1.00 96.12 201 ILE A O 1
ATOM 1573 N N . THR A 1 202 ? -14.576 -6.318 0.097 1.00 97.00 202 THR A N 1
ATOM 1574 C CA . THR A 1 202 ? -13.627 -5.803 1.083 1.00 97.00 202 THR A CA 1
ATOM 1575 C C . THR A 1 202 ? -12.601 -4.929 0.383 1.00 97.00 202 THR A C 1
ATOM 1577 O O . THR A 1 202 ? -11.911 -5.400 -0.518 1.00 97.00 202 THR A O 1
ATOM 1580 N N . TYR A 1 203 ? -12.465 -3.675 0.810 1.00 97.25 203 TYR A N 1
ATOM 1581 C CA . TYR A 1 203 ? -11.450 -2.761 0.298 1.00 97.25 203 TYR A CA 1
ATOM 1582 C C . TYR A 1 203 ? -10.499 -2.336 1.420 1.00 97.25 203 TYR A C 1
ATOM 1584 O O . TYR A 1 203 ? -10.870 -1.601 2.334 1.00 97.25 203 TYR A O 1
ATOM 1592 N N . TYR A 1 204 ? -9.252 -2.788 1.324 1.00 96.25 204 TYR A N 1
ATOM 1593 C CA . TYR A 1 204 ? -8.130 -2.274 2.100 1.00 96.25 204 TYR A CA 1
ATOM 1594 C C . TYR A 1 204 ? -7.587 -1.029 1.420 1.00 96.25 204 TYR A C 1
ATOM 1596 O O . TYR A 1 204 ? -6.972 -1.158 0.369 1.00 96.25 204 TYR A O 1
ATOM 1604 N N . ALA A 1 205 ? -7.800 0.162 1.968 1.00 94.75 205 ALA A N 1
ATOM 1605 C CA . ALA A 1 205 ? -7.309 1.406 1.381 1.00 94.75 205 ALA A CA 1
ATOM 1606 C C . ALA A 1 205 ? -6.841 2.363 2.483 1.00 94.75 205 ALA A C 1
ATOM 1608 O O . ALA A 1 205 ? -7.618 2.643 3.388 1.00 94.75 205 ALA A O 1
ATOM 1609 N N . PRO A 1 206 ? -5.618 2.916 2.400 1.00 92.38 206 PRO A N 1
ATOM 1610 C CA . PRO A 1 206 ? -5.092 3.808 3.431 1.00 92.38 206 PRO A CA 1
ATOM 1611 C C . PRO A 1 206 ? -5.877 5.116 3.535 1.00 92.38 206 PRO A C 1
ATOM 1613 O O . PRO A 1 206 ? -5.961 5.686 4.615 1.00 92.38 206 PRO A O 1
ATOM 1616 N N . PHE A 1 207 ? -6.440 5.594 2.423 1.00 92.88 207 PHE A N 1
ATOM 1617 C CA . PHE A 1 207 ? -7.242 6.811 2.390 1.00 92.88 207 PHE A CA 1
ATOM 1618 C C . PHE A 1 207 ? -8.600 6.548 1.762 1.00 92.88 207 PHE A C 1
ATOM 1620 O O . PHE A 1 207 ? -8.711 5.900 0.712 1.00 92.88 207 PHE A O 1
ATOM 1627 N N . VAL A 1 208 ? -9.626 7.084 2.416 1.00 94.94 208 VAL A N 1
ATOM 1628 C CA . VAL A 1 208 ? -11.028 6.845 2.089 1.00 94.94 208 VAL A CA 1
ATOM 1629 C C . VAL A 1 208 ? -11.787 8.149 2.255 1.00 94.94 208 VAL A C 1
ATOM 1631 O O . VAL A 1 208 ? -11.685 8.778 3.298 1.00 94.94 208 VAL A O 1
ATOM 1634 N N . ASN A 1 209 ? -12.595 8.538 1.272 1.00 94.19 209 ASN A N 1
ATOM 1635 C CA . ASN A 1 209 ? -13.551 9.629 1.463 1.00 94.19 209 ASN A CA 1
ATOM 1636 C C . ASN A 1 209 ? -14.934 9.272 0.934 1.00 94.19 209 ASN A C 1
ATOM 1638 O O . ASN A 1 209 ? -15.082 8.386 0.090 1.00 94.19 209 ASN A O 1
ATOM 1642 N N . ALA A 1 210 ? -15.954 9.977 1.430 1.00 95.12 210 ALA A N 1
ATOM 1643 C CA . ALA A 1 210 ? -17.347 9.647 1.144 1.00 95.12 210 ALA A CA 1
ATOM 1644 C C . ALA A 1 210 ? -17.623 9.627 -0.365 1.00 95.12 210 ALA A C 1
ATOM 1646 O O . ALA A 1 210 ? -18.191 8.673 -0.892 1.00 95.12 210 ALA A O 1
ATOM 1647 N N . ARG A 1 211 ? -17.119 10.627 -1.099 1.00 94.19 211 ARG A N 1
ATOM 1648 C CA . ARG A 1 211 ? -17.309 10.679 -2.552 1.00 94.19 211 ARG A CA 1
ATOM 1649 C C . ARG A 1 211 ? -16.587 9.545 -3.288 1.00 94.19 211 ARG A C 1
ATOM 1651 O O . ARG A 1 211 ? -17.055 9.116 -4.339 1.00 94.19 211 ARG A O 1
ATOM 1658 N N . GLY A 1 212 ? -15.459 9.069 -2.766 1.00 94.19 212 GLY A N 1
ATOM 1659 C CA . GLY A 1 212 ? -14.741 7.904 -3.275 1.00 94.19 212 GLY A CA 1
ATOM 1660 C C . GLY A 1 212 ? -15.556 6.623 -3.144 1.00 94.19 212 GLY A C 1
ATOM 1661 O O . GLY A 1 212 ? -15.689 5.907 -4.132 1.00 94.19 212 GLY A O 1
ATOM 1662 N N . VAL A 1 213 ? -16.160 6.387 -1.975 1.00 95.81 213 VAL A N 1
ATOM 1663 C CA . VAL A 1 213 ? -17.070 5.251 -1.729 1.00 95.81 213 VAL A CA 1
ATOM 1664 C C . VAL A 1 213 ? -18.243 5.269 -2.710 1.00 95.81 213 VAL A C 1
ATOM 1666 O O . VAL A 1 213 ? -18.528 4.260 -3.352 1.00 95.81 213 VAL A O 1
ATOM 1669 N N . GLU A 1 214 ? -18.882 6.426 -2.893 1.00 93.25 214 GLU A N 1
ATOM 1670 C CA . GLU A 1 214 ? -19.999 6.573 -3.833 1.00 93.25 214 GLU A CA 1
ATOM 1671 C C . GLU A 1 214 ? -19.597 6.272 -5.276 1.00 93.25 214 GLU A C 1
ATOM 1673 O O . GLU A 1 214 ? -20.248 5.481 -5.949 1.00 93.25 214 GLU A O 1
ATOM 1678 N N . LEU A 1 215 ? -18.508 6.879 -5.750 1.00 91.25 215 LEU A N 1
ATOM 1679 C CA . LEU A 1 215 ? -18.024 6.694 -7.119 1.00 91.25 215 LEU A CA 1
ATOM 1680 C C . LEU A 1 215 ? -17.544 5.265 -7.383 1.00 91.25 215 LEU A C 1
ATOM 1682 O O . LEU A 1 215 ? -17.684 4.756 -8.498 1.00 91.25 215 LEU A O 1
ATOM 1686 N N . PHE A 1 216 ? -16.964 4.622 -6.372 1.00 92.75 216 PHE A N 1
ATOM 1687 C CA . PHE A 1 216 ? -16.612 3.214 -6.433 1.00 92.75 216 PHE A CA 1
ATOM 1688 C C . PHE A 1 216 ? -17.871 2.356 -6.569 1.00 92.75 216 PHE A C 1
ATOM 1690 O O . PHE A 1 216 ? -17.946 1.565 -7.502 1.00 92.75 216 PHE A O 1
ATOM 1697 N N . ALA A 1 217 ? -18.895 2.573 -5.739 1.00 90.88 217 ALA A N 1
ATOM 1698 C CA . ALA A 1 217 ? -20.162 1.851 -5.843 1.00 90.88 217 ALA A CA 1
ATOM 1699 C C . ALA A 1 217 ? -20.860 2.080 -7.200 1.00 90.88 217 ALA A C 1
ATOM 1701 O O . ALA A 1 217 ? -21.296 1.125 -7.831 1.00 90.88 217 ALA A O 1
ATOM 1702 N N . GLU A 1 218 ? -20.876 3.318 -7.708 1.00 86.94 218 GLU A N 1
ATOM 1703 C CA . GLU A 1 218 ? -21.381 3.668 -9.051 1.00 86.94 218 GLU A CA 1
ATOM 1704 C C . GLU A 1 218 ? -20.598 2.974 -10.189 1.00 86.94 218 GLU A C 1
ATOM 1706 O O . GLU A 1 218 ? -21.090 2.848 -11.314 1.00 86.94 218 GLU A O 1
ATOM 1711 N N . THR A 1 219 ? -19.351 2.565 -9.933 1.00 82.75 219 THR A N 1
ATOM 1712 C CA . THR A 1 219 ? -18.505 1.873 -10.912 1.00 82.75 219 THR A CA 1
ATOM 1713 C C . THR A 1 219 ? -18.871 0.397 -11.052 1.00 82.75 219 THR A C 1
ATOM 1715 O O . THR A 1 219 ? -18.712 -0.161 -12.151 1.00 82.75 219 THR A O 1
ATOM 1718 N N . LEU A 1 220 ? -19.349 -0.215 -9.963 1.00 82.50 220 LEU A N 1
ATOM 1719 C CA . LEU A 1 220 ? -19.813 -1.600 -9.928 1.00 82.50 220 LEU A CA 1
ATOM 1720 C C . LEU A 1 220 ? -20.940 -1.783 -10.956 1.00 82.50 220 LEU A C 1
ATOM 1722 O O . LEU A 1 220 ? -21.515 -0.809 -11.445 1.00 82.50 220 LEU A O 1
ATOM 1726 N N . ALA A 1 221 ? -21.158 -3.017 -11.415 1.00 68.69 221 ALA A N 1
ATOM 1727 C CA . ALA A 1 221 ? -21.999 -3.264 -12.584 1.00 68.69 221 ALA A CA 1
ATOM 1728 C C . ALA A 1 221 ? -23.372 -2.560 -12.481 1.00 68.69 221 ALA A C 1
ATOM 1730 O O . ALA A 1 221 ? -23.923 -2.504 -11.387 1.00 68.69 221 ALA A O 1
ATOM 1731 N N . PRO A 1 222 ? -23.943 -2.032 -13.589 1.00 67.44 222 PRO A N 1
ATOM 1732 C CA . PRO A 1 222 ? -25.158 -1.203 -13.543 1.00 67.44 222 PRO A CA 1
ATOM 1733 C C . PRO A 1 222 ? -26.361 -1.860 -12.854 1.00 67.44 222 PRO A C 1
ATOM 1735 O O . PRO A 1 222 ? -27.272 -1.162 -12.417 1.00 67.44 222 PRO A O 1
ATOM 1738 N N . ASP A 1 223 ? -26.359 -3.191 -12.800 1.00 74.75 223 ASP A N 1
ATOM 1739 C CA . ASP A 1 223 ? -27.418 -4.010 -12.222 1.00 74.75 223 ASP A CA 1
ATOM 1740 C C . ASP A 1 223 ? -27.191 -4.333 -10.731 1.00 74.75 223 ASP A C 1
ATOM 1742 O O . ASP A 1 223 ? -28.095 -4.857 -10.085 1.00 74.75 223 ASP A O 1
ATOM 1746 N N . VAL A 1 224 ? -26.020 -4.010 -10.168 1.00 82.06 224 VAL A N 1
ATOM 1747 C CA . VAL A 1 224 ? -25.720 -4.170 -8.739 1.00 82.06 224 VAL A CA 1
ATOM 1748 C C . VAL A 1 224 ? -26.126 -2.887 -8.024 1.00 82.06 224 VAL A C 1
ATOM 1750 O O . VAL A 1 224 ? -25.497 -1.838 -8.181 1.00 82.06 224 VAL A O 1
ATOM 1753 N N . ARG A 1 225 ? -27.211 -2.947 -7.251 1.00 86.69 225 ARG A N 1
ATOM 1754 C CA . ARG A 1 225 ? -27.679 -1.796 -6.472 1.00 86.69 225 ARG A CA 1
ATOM 1755 C C . ARG A 1 225 ? -26.884 -1.702 -5.164 1.00 86.69 225 ARG A C 1
ATOM 1757 O O . ARG A 1 225 ? -26.435 -2.729 -4.669 1.00 86.69 225 ARG A O 1
ATOM 1764 N N . PRO A 1 226 ? -26.753 -0.505 -4.560 1.00 87.62 226 PRO A N 1
ATOM 1765 C CA . PRO A 1 226 ? -26.131 -0.348 -3.241 1.00 87.62 226 PRO A CA 1
ATOM 1766 C C . PRO A 1 226 ? -26.695 -1.300 -2.178 1.00 87.62 226 PRO A C 1
ATOM 1768 O O . PRO A 1 226 ? -25.932 -1.919 -1.453 1.00 87.62 226 PRO A O 1
ATOM 1771 N N . GLU A 1 227 ? -28.013 -1.497 -2.166 1.00 90.81 227 GLU A N 1
ATOM 1772 C CA . GLU A 1 227 ? -28.726 -2.415 -1.262 1.00 90.81 227 GLU A CA 1
ATOM 1773 C C . GLU A 1 227 ? -28.468 -3.912 -1.518 1.00 90.81 227 GLU A C 1
ATOM 1775 O O . GLU A 1 227 ? -28.987 -4.741 -0.786 1.00 90.81 227 GLU A O 1
ATOM 1780 N N . ASP A 1 228 ? -27.705 -4.264 -2.558 1.00 92.12 228 ASP A N 1
ATOM 1781 C CA . ASP A 1 228 ? -27.255 -5.630 -2.847 1.00 92.12 228 ASP A CA 1
ATOM 1782 C C . ASP A 1 228 ? -25.727 -5.767 -2.619 1.00 92.12 228 ASP A C 1
ATOM 1784 O O . ASP A 1 228 ? -25.089 -6.673 -3.160 1.00 92.12 228 ASP A O 1
ATOM 1788 N N . ILE A 1 229 ? -25.099 -4.842 -1.883 1.00 94.56 229 ILE A N 1
ATOM 1789 C CA . ILE A 1 229 ? -23.654 -4.834 -1.617 1.00 94.56 229 ILE A CA 1
ATOM 1790 C C . ILE A 1 229 ? -23.394 -4.883 -0.108 1.00 94.56 229 ILE A C 1
ATOM 1792 O O . ILE A 1 229 ? -23.853 -4.005 0.622 1.00 94.56 229 ILE A O 1
ATOM 1796 N N . ASP A 1 230 ? -22.552 -5.830 0.310 1.00 96.75 230 ASP A N 1
ATOM 1797 C CA . ASP A 1 230 ? -21.900 -5.837 1.624 1.00 96.75 230 ASP A CA 1
ATOM 1798 C C . ASP A 1 230 ? -20.513 -5.206 1.474 1.00 96.75 230 ASP A C 1
ATOM 1800 O O . ASP A 1 230 ? -19.599 -5.832 0.929 1.00 96.75 230 ASP A O 1
ATOM 1804 N N . LEU A 1 231 ? -20.322 -3.968 1.929 1.00 97.50 231 LEU A N 1
ATOM 1805 C CA . LEU A 1 231 ? -19.058 -3.245 1.774 1.00 97.50 231 LEU A CA 1
ATOM 1806 C C . LEU A 1 231 ? -18.313 -3.115 3.107 1.00 97.50 231 LEU A C 1
ATOM 1808 O O . LEU A 1 231 ? -18.693 -2.355 3.992 1.00 97.50 231 LEU A O 1
ATOM 1812 N N . THR A 1 232 ? -17.171 -3.790 3.211 1.00 97.88 232 THR A N 1
ATOM 1813 C CA . THR A 1 232 ? -16.202 -3.585 4.291 1.00 97.88 232 THR A CA 1
ATOM 1814 C C . THR A 1 232 ? -15.032 -2.741 3.800 1.00 97.88 232 THR A C 1
ATOM 1816 O O . THR A 1 232 ? -14.335 -3.112 2.857 1.00 97.88 232 THR A O 1
ATOM 1819 N N . VAL A 1 233 ? -14.761 -1.629 4.472 1.00 97.56 233 VAL A N 1
ATOM 1820 C CA . VAL A 1 233 ? -13.595 -0.781 4.226 1.00 97.56 233 VAL A CA 1
ATOM 1821 C C . VAL A 1 233 ? -12.648 -0.871 5.415 1.00 97.56 233 VAL A C 1
ATOM 1823 O O . VAL A 1 233 ? -13.041 -0.632 6.557 1.00 97.56 233 VAL A O 1
ATOM 1826 N N . ARG A 1 234 ? -11.388 -1.201 5.136 1.00 97.00 234 ARG A N 1
ATOM 1827 C CA . ARG A 1 234 ? -10.300 -1.297 6.112 1.00 97.00 234 ARG A CA 1
ATOM 1828 C C . ARG A 1 234 ? -9.238 -0.259 5.787 1.00 97.00 234 ARG A C 1
ATOM 1830 O O . ARG A 1 234 ? -8.677 -0.278 4.694 1.00 97.00 234 ARG A O 1
ATOM 1837 N N . THR A 1 235 ? -8.989 0.655 6.717 1.00 95.31 235 THR A N 1
ATOM 1838 C CA . THR A 1 235 ? -8.118 1.817 6.499 1.00 95.31 235 THR A CA 1
ATOM 1839 C C . THR A 1 235 ? -6.955 1.886 7.487 1.00 95.31 235 THR A C 1
ATOM 1841 O O . THR A 1 235 ? -6.833 1.066 8.396 1.00 95.31 235 THR A O 1
ATOM 1844 N N . CYS A 1 236 ? -6.080 2.871 7.309 1.00 92.12 236 CYS A N 1
ATOM 1845 C CA . CYS A 1 236 ? -4.966 3.133 8.207 1.00 92.12 236 CYS A CA 1
ATOM 1846 C C . CYS A 1 236 ? -5.411 3.481 9.645 1.00 92.12 236 CYS A C 1
ATOM 1848 O O . CYS A 1 236 ? -6.599 3.601 9.951 1.00 92.12 236 CYS A O 1
ATOM 1850 N N . ARG A 1 237 ? -4.436 3.618 10.554 1.00 89.81 237 ARG A N 1
ATOM 1851 C CA . ARG A 1 237 ? -4.686 4.081 11.928 1.00 89.81 237 ARG A CA 1
ATOM 1852 C C . ARG A 1 237 ? -5.310 5.479 11.897 1.00 89.81 237 ARG A C 1
ATOM 1854 O O . ARG A 1 237 ? -4.926 6.301 11.065 1.00 89.81 237 ARG A O 1
ATOM 1861 N N . LEU A 1 238 ? -6.203 5.772 12.845 1.00 87.38 238 LEU A N 1
ATOM 1862 C CA . LEU A 1 238 ? -6.878 7.076 12.939 1.00 87.38 238 LEU A CA 1
ATOM 1863 C C . LEU A 1 238 ? -5.904 8.258 12.957 1.00 87.38 238 LEU A C 1
ATOM 1865 O O . LEU A 1 238 ? -6.177 9.279 12.342 1.00 87.38 238 LEU A O 1
ATOM 1869 N N . SER A 1 239 ? -4.738 8.099 13.579 1.00 80.69 239 SER A N 1
ATOM 1870 C CA . SER A 1 239 ? -3.710 9.140 13.661 1.00 80.69 239 SER A CA 1
ATOM 1871 C C . SER A 1 239 ? -3.029 9.502 12.344 1.00 80.69 239 SER A C 1
ATOM 1873 O O . SER A 1 239 ? -2.255 10.456 12.281 1.00 80.69 239 SER A O 1
ATOM 1875 N N . LYS A 1 240 ? -3.291 8.737 11.282 1.00 83.44 240 LYS A N 1
ATOM 1876 C CA . LYS A 1 240 ? -2.831 9.029 9.921 1.00 83.44 240 LYS A CA 1
ATOM 1877 C C . LYS A 1 240 ? -3.918 9.672 9.058 1.00 83.44 240 LYS A C 1
ATOM 1879 O O . LYS A 1 240 ? -3.622 10.094 7.942 1.00 83.44 240 LYS A O 1
ATOM 1884 N N . ILE A 1 241 ? -5.150 9.754 9.559 1.00 82.88 241 ILE A N 1
ATOM 1885 C CA . ILE A 1 241 ? -6.235 10.506 8.934 1.00 82.88 241 ILE A CA 1
ATOM 1886 C C . ILE A 1 241 ? -6.062 11.970 9.322 1.00 82.88 241 ILE A C 1
ATOM 1888 O O . ILE A 1 241 ? -5.759 12.286 10.467 1.00 82.88 241 ILE A O 1
ATOM 1892 N N . SER A 1 242 ? -6.207 12.852 8.339 1.00 71.50 242 SER A N 1
ATOM 1893 C CA . SER A 1 242 ? -5.914 14.274 8.508 1.00 71.50 242 SER A CA 1
ATOM 1894 C C . SER A 1 242 ? -7.085 15.188 8.187 1.00 71.50 242 SER A C 1
ATOM 1896 O O . SER A 1 242 ? -7.003 16.367 8.502 1.00 71.50 242 SER A O 1
ATOM 1898 N N . ASN A 1 243 ? -8.123 14.700 7.496 1.00 77.44 243 ASN A N 1
ATOM 1899 C CA . ASN A 1 243 ? -9.327 15.458 7.142 1.00 77.44 243 ASN A CA 1
ATOM 1900 C C . ASN A 1 243 ? -10.373 14.564 6.437 1.00 77.44 243 ASN A C 1
ATOM 1902 O O . ASN A 1 243 ? -10.194 13.358 6.259 1.00 77.44 243 ASN A O 1
ATOM 1906 N N . GLN A 1 244 ? -11.464 15.184 5.972 1.00 75.69 244 GLN A N 1
ATOM 1907 C CA . GLN A 1 244 ? -12.538 14.540 5.200 1.00 75.69 244 GLN A CA 1
ATOM 1908 C C . GLN A 1 244 ? -12.127 14.046 3.804 1.00 75.69 244 GLN A C 1
ATOM 1910 O O . GLN A 1 244 ? -12.846 13.238 3.216 1.00 75.69 244 GLN A O 1
ATOM 1915 N N . ASP A 1 245 ? -11.005 14.511 3.252 1.00 82.19 245 ASP A N 1
ATOM 1916 C CA . ASP A 1 245 ? -10.497 14.006 1.974 1.00 82.19 245 ASP A CA 1
ATOM 1917 C C . ASP A 1 245 ? -9.750 12.675 2.144 1.00 82.19 245 ASP A C 1
ATOM 1919 O O . ASP A 1 245 ? -9.617 11.931 1.165 1.00 82.19 245 ASP A O 1
ATOM 1923 N N . THR A 1 246 ? -9.313 12.359 3.369 1.00 82.94 246 THR A N 1
ATOM 1924 C CA . THR A 1 246 ? -8.529 11.162 3.712 1.00 82.94 246 THR A CA 1
ATOM 1925 C C . THR A 1 246 ? -9.235 10.185 4.661 1.00 82.94 246 THR A C 1
ATOM 1927 O O . THR A 1 246 ? -8.779 9.044 4.763 1.00 82.94 246 THR A O 1
ATOM 1930 N N . GLY A 1 247 ? -10.356 10.570 5.289 1.00 89.38 247 GLY A N 1
ATOM 1931 C CA . GLY A 1 247 ? -11.172 9.698 6.147 1.00 89.38 247 GLY A CA 1
ATOM 1932 C C . GLY A 1 247 ? -12.692 9.914 6.063 1.00 89.38 247 GLY A C 1
ATOM 1933 O O . GLY A 1 247 ? -13.198 10.849 5.439 1.00 89.38 247 GLY A O 1
ATOM 1934 N N . LEU A 1 248 ? -13.443 9.031 6.733 1.00 93.06 248 LEU A N 1
ATOM 1935 C CA . LEU A 1 248 ? -14.899 9.124 6.904 1.00 93.06 248 LEU A CA 1
ATOM 1936 C C . LEU A 1 248 ? -15.258 9.621 8.310 1.00 93.06 248 LEU A C 1
ATOM 1938 O O . LEU A 1 248 ? -14.722 9.118 9.292 1.00 93.06 248 LEU A O 1
ATOM 1942 N N . SER A 1 249 ? -16.194 10.570 8.403 1.00 91.94 249 SER A N 1
ATOM 1943 C CA . SER A 1 249 ? -16.803 10.980 9.674 1.00 91.94 249 SER A CA 1
ATOM 1944 C C . SER A 1 249 ? -17.853 9.966 10.128 1.00 91.94 249 SER A C 1
ATOM 1946 O O . SER A 1 249 ? -18.336 9.158 9.326 1.00 91.94 249 SER A O 1
ATOM 1948 N N . SER A 1 250 ? -18.274 10.051 11.390 1.00 93.12 250 SER A N 1
ATOM 1949 C CA . SER A 1 250 ? -19.360 9.228 11.936 1.00 93.12 250 SER A CA 1
ATOM 1950 C C . SER A 1 250 ? -20.649 9.362 11.109 1.00 93.12 250 SER A C 1
ATOM 1952 O O . SER A 1 250 ? -21.288 8.367 10.769 1.00 93.12 250 SER A O 1
ATOM 1954 N N . GLY A 1 251 ? -20.978 10.587 10.684 1.00 94.88 251 GLY A N 1
ATOM 1955 C CA . GLY A 1 251 ? -22.135 10.871 9.836 1.00 94.88 251 GLY A CA 1
ATOM 1956 C C . GLY A 1 251 ? -22.054 10.227 8.449 1.00 94.88 251 GLY A C 1
ATOM 1957 O O . GLY A 1 251 ? -23.070 9.753 7.947 1.00 94.88 251 GLY A O 1
ATOM 1958 N N . HIS A 1 252 ? -20.863 10.162 7.840 1.00 95.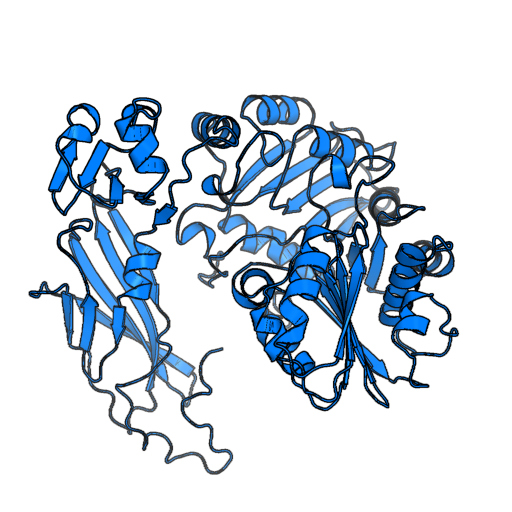88 252 HIS A N 1
ATOM 1959 C CA . HIS A 1 252 ? -20.676 9.441 6.575 1.00 95.88 252 HIS A CA 1
ATOM 1960 C C . HIS A 1 252 ? -20.864 7.932 6.758 1.00 95.88 252 HIS A C 1
ATOM 1962 O O . HIS A 1 252 ? -21.524 7.299 5.939 1.00 95.88 252 HIS A O 1
ATOM 1968 N N . VAL A 1 253 ? -20.319 7.357 7.836 1.00 96.56 253 VAL A N 1
ATOM 1969 C CA . VAL A 1 253 ? -20.482 5.927 8.142 1.00 96.56 253 VAL A CA 1
ATOM 1970 C C . VAL A 1 253 ? -21.962 5.582 8.323 1.00 96.56 253 VAL A C 1
ATOM 1972 O O . VAL A 1 253 ? -22.438 4.644 7.693 1.00 96.56 253 VAL A O 1
ATOM 1975 N N . ALA A 1 254 ? -22.709 6.383 9.086 1.00 96.19 254 ALA A N 1
ATOM 1976 C CA . ALA A 1 254 ? -24.139 6.167 9.310 1.00 96.19 254 ALA A CA 1
ATOM 1977 C C . ALA A 1 254 ? -25.001 6.325 8.040 1.00 96.19 254 ALA A C 1
ATOM 1979 O O . ALA A 1 254 ? -26.039 5.671 7.925 1.00 96.19 254 ALA A O 1
ATOM 1980 N N . ASP A 1 255 ? -24.608 7.190 7.092 1.00 96.56 255 ASP A N 1
ATOM 1981 C CA . ASP A 1 255 ? -25.260 7.280 5.774 1.00 96.56 255 ASP A CA 1
ATOM 1982 C C . ASP A 1 255 ? -25.033 5.997 4.966 1.00 96.56 255 ASP A C 1
ATOM 1984 O O . ASP A 1 255 ? -25.971 5.440 4.397 1.00 96.56 255 ASP A O 1
ATOM 1988 N N . PHE A 1 256 ? -23.804 5.480 4.957 1.00 97.25 256 PHE A N 1
ATOM 1989 C CA . PHE A 1 256 ? -23.482 4.248 4.241 1.00 97.25 256 PHE A CA 1
ATOM 1990 C C . PHE A 1 256 ? -24.128 3.006 4.866 1.00 97.25 256 PHE A C 1
ATOM 1992 O O . PHE A 1 256 ? -24.664 2.189 4.121 1.00 97.25 256 PHE A O 1
ATOM 1999 N N . GLU A 1 257 ? -24.202 2.909 6.196 1.00 96.44 257 GLU A N 1
ATOM 2000 C CA . GLU A 1 257 ? -24.951 1.853 6.905 1.00 96.44 257 GLU A CA 1
ATOM 2001 C C . GLU A 1 257 ? -26.454 1.840 6.559 1.00 96.44 257 GLU A C 1
ATOM 2003 O O . GLU A 1 257 ? -27.111 0.817 6.714 1.00 96.44 257 GLU A O 1
ATOM 2008 N N . GLN A 1 258 ? -27.023 2.955 6.082 1.00 95.62 258 GLN A N 1
ATOM 2009 C CA . GLN A 1 258 ? -28.420 3.018 5.622 1.00 95.62 258 GLN A CA 1
ATOM 2010 C C . GLN A 1 258 ? -28.594 2.703 4.131 1.00 95.62 258 GLN A C 1
ATOM 2012 O O . GLN A 1 258 ? -29.723 2.489 3.683 1.00 95.62 258 GLN A O 1
ATOM 2017 N N . ARG A 1 259 ? -27.513 2.755 3.345 1.00 93.81 259 ARG A N 1
ATOM 2018 C CA . ARG A 1 259 ? -27.543 2.666 1.875 1.00 93.81 259 ARG A CA 1
ATOM 2019 C C . ARG A 1 259 ? -27.120 1.302 1.341 1.00 93.81 259 ARG A C 1
ATOM 2021 O O . ARG A 1 259 ? -27.612 0.917 0.282 1.00 93.81 259 ARG A O 1
ATOM 2028 N N . PHE A 1 260 ? -26.184 0.642 2.015 1.00 95.31 260 PHE A N 1
ATOM 2029 C CA . PHE A 1 260 ? -25.694 -0.692 1.665 1.00 95.31 260 PHE A CA 1
ATOM 2030 C C . PHE A 1 260 ? -26.479 -1.785 2.411 1.00 95.31 260 PHE A C 1
ATOM 2032 O O . PHE A 1 260 ? -27.187 -1.464 3.366 1.00 95.31 260 PHE A O 1
ATOM 2039 N N . ASP A 1 261 ? -26.389 -3.046 1.969 1.00 92.75 261 ASP A N 1
ATOM 2040 C CA . ASP A 1 261 ? -26.983 -4.184 2.705 1.00 92.75 261 ASP A CA 1
ATOM 2041 C C . ASP A 1 261 ? -26.268 -4.352 4.055 1.00 92.75 261 ASP A C 1
ATOM 2043 O O . ASP A 1 261 ? -26.892 -4.359 5.119 1.00 92.75 261 ASP A O 1
ATOM 2047 N N . ASP A 1 262 ? -24.934 -4.336 4.002 1.00 96.25 262 ASP A N 1
ATOM 2048 C CA . ASP A 1 262 ? -24.053 -4.165 5.152 1.00 96.25 262 ASP A CA 1
ATOM 2049 C C . ASP A 1 262 ? -22.927 -3.174 4.822 1.00 96.25 262 ASP A C 1
ATOM 2051 O O . ASP A 1 262 ? -22.367 -3.167 3.720 1.00 96.25 262 ASP A O 1
ATOM 2055 N N . PHE A 1 263 ? -22.568 -2.329 5.787 1.00 97.69 263 PHE A N 1
ATOM 2056 C CA . PHE A 1 263 ? -21.420 -1.433 5.678 1.00 97.69 263 PHE A CA 1
ATOM 2057 C C . PHE A 1 263 ? -20.589 -1.479 6.953 1.00 97.69 263 PHE A C 1
ATOM 2059 O O . PHE A 1 263 ? -21.056 -1.139 8.040 1.00 97.69 263 PHE A O 1
ATOM 2066 N N . ALA A 1 264 ? -19.313 -1.825 6.809 1.00 97.25 264 ALA A N 1
ATOM 2067 C CA . ALA A 1 264 ? -18.369 -1.864 7.914 1.00 97.25 264 ALA A CA 1
ATOM 2068 C C . ALA A 1 264 ? -17.162 -0.973 7.620 1.00 97.25 264 ALA A C 1
ATOM 2070 O O . ALA A 1 264 ? -16.395 -1.233 6.696 1.00 97.25 264 ALA A O 1
ATOM 2071 N N . TYR A 1 265 ? -16.950 0.048 8.450 1.00 97.31 265 TYR A N 1
ATOM 2072 C CA . TYR A 1 265 ? -15.728 0.850 8.437 1.00 97.31 265 TYR A CA 1
ATOM 2073 C C . TYR A 1 265 ? -14.828 0.444 9.603 1.00 97.31 265 TYR A C 1
ATOM 2075 O O . TYR A 1 265 ? -15.228 0.522 10.767 1.00 97.31 265 TYR A O 1
ATOM 2083 N N . GLN A 1 266 ? -13.622 -0.014 9.286 1.00 96.88 266 GLN A N 1
ATOM 2084 C CA . GLN A 1 266 ? -12.646 -0.494 10.256 1.00 96.88 266 GLN A CA 1
ATOM 2085 C C . GLN A 1 266 ? -11.308 0.213 10.047 1.00 96.88 266 GLN A C 1
ATOM 2087 O O . GLN A 1 266 ? -10.862 0.420 8.918 1.00 96.88 266 GLN A O 1
ATOM 2092 N N . VAL A 1 267 ? -10.649 0.562 11.143 1.00 94.94 267 VAL A N 1
ATOM 2093 C CA . VAL A 1 267 ? -9.332 1.209 11.152 1.00 94.94 267 VAL A CA 1
ATOM 2094 C C . VAL A 1 267 ? -8.303 0.213 11.650 1.00 94.94 267 VAL A C 1
ATOM 2096 O O . VAL A 1 267 ? -8.637 -0.663 12.451 1.00 94.94 267 VAL A O 1
ATOM 2099 N N . ARG A 1 268 ? -7.058 0.319 11.183 1.00 93.44 268 ARG A N 1
ATOM 2100 C CA . ARG A 1 268 ? -5.964 -0.467 11.760 1.00 93.44 268 ARG A CA 1
ATOM 2101 C C . ARG A 1 268 ? -5.897 -0.163 13.255 1.00 93.44 268 ARG A C 1
ATOM 2103 O O . ARG A 1 268 ? -5.876 1.009 13.639 1.00 93.44 268 ARG A O 1
ATOM 2110 N N . ALA A 1 269 ? -5.899 -1.213 14.066 1.00 89.69 269 ALA A N 1
ATOM 2111 C CA . ALA A 1 269 ? -5.924 -1.095 15.511 1.00 89.69 269 ALA A CA 1
ATOM 2112 C C . ALA A 1 269 ? -4.662 -0.370 16.029 1.00 89.69 269 ALA A C 1
ATOM 2114 O O . ALA A 1 269 ? -3.608 -0.398 15.378 1.00 89.69 269 ALA A O 1
ATOM 2115 N N . PRO A 1 270 ? -4.772 0.324 17.170 1.00 81.25 270 PRO A N 1
ATOM 2116 C CA . PRO A 1 270 ? -3.634 0.928 17.850 1.00 81.25 270 PRO A CA 1
ATOM 2117 C C . PRO A 1 270 ? -2.653 -0.128 18.393 1.00 81.25 270 PRO A C 1
ATOM 2119 O O . PRO A 1 270 ? -3.059 -1.246 18.713 1.00 81.25 270 PRO A O 1
ATOM 2122 N N . GLY A 1 271 ? -1.381 0.258 18.540 1.00 76.19 271 GLY A N 1
ATOM 2123 C CA . GLY A 1 271 ? -0.320 -0.574 19.123 1.00 76.19 271 GLY A CA 1
ATOM 2124 C C . GLY A 1 271 ? -0.116 -1.919 18.419 1.00 76.19 271 GLY A C 1
ATOM 2125 O O . GLY A 1 271 ? -0.471 -2.087 17.248 1.00 76.19 271 GLY A O 1
ATOM 2126 N N . ASP A 1 272 ? 0.402 -2.892 19.168 1.00 74.62 272 ASP A N 1
ATOM 2127 C CA . ASP A 1 272 ? 0.756 -4.228 18.669 1.00 74.62 272 ASP A CA 1
ATOM 2128 C C . ASP A 1 272 ? -0.439 -5.008 18.108 1.00 74.62 272 ASP A C 1
ATOM 2130 O O . ASP A 1 272 ? -0.280 -5.844 17.219 1.00 74.62 272 ASP A O 1
ATOM 2134 N N . GLN A 1 273 ? -1.664 -4.711 18.555 1.00 82.19 273 GLN A N 1
ATOM 2135 C CA . GLN A 1 273 ? -2.864 -5.339 17.996 1.00 82.19 273 GLN A CA 1
ATOM 2136 C C . GLN A 1 273 ? -2.991 -5.055 16.494 1.00 82.19 273 GLN A C 1
ATOM 2138 O O . GLN A 1 273 ? -3.374 -5.936 15.725 1.00 82.19 273 GLN A O 1
ATOM 2143 N N . GLY A 1 274 ? -2.660 -3.836 16.062 1.00 85.62 274 GLY A N 1
ATOM 2144 C CA . GLY A 1 274 ? -2.660 -3.474 14.647 1.00 85.62 274 GLY A CA 1
ATOM 2145 C C . GLY A 1 274 ? -1.557 -4.156 13.846 1.00 85.62 274 GLY A C 1
ATOM 2146 O O . GLY A 1 274 ? -1.601 -4.127 12.616 1.00 85.62 274 GLY A O 1
ATOM 2147 N N . ASP A 1 275 ? -0.580 -4.753 14.522 1.00 87.69 275 ASP A N 1
ATOM 2148 C CA . ASP A 1 275 ? 0.671 -5.241 13.949 1.00 87.69 275 ASP A CA 1
ATOM 2149 C C . ASP A 1 275 ? 0.818 -6.755 14.132 1.00 87.69 275 ASP A C 1
ATOM 2151 O O . ASP A 1 275 ? 1.818 -7.330 13.730 1.00 87.69 275 ASP A O 1
ATOM 2155 N N . GLN A 1 276 ? -0.197 -7.438 14.666 1.00 84.44 276 GLN A N 1
ATOM 2156 C CA . GLN A 1 276 ? -0.184 -8.884 14.864 1.00 84.44 276 GLN A CA 1
ATOM 2157 C C . GLN A 1 276 ? -1.334 -9.570 14.124 1.00 84.44 276 GLN A C 1
ATOM 2159 O O . GLN A 1 276 ? -2.512 -9.241 14.280 1.00 84.44 276 GLN A O 1
ATOM 2164 N N . LEU A 1 277 ? -0.993 -10.580 13.324 1.00 86.62 277 LEU A N 1
ATOM 2165 C CA . LEU A 1 277 ? -1.953 -11.492 12.704 1.00 86.62 277 LEU A CA 1
ATOM 2166 C C . LEU A 1 277 ? -2.529 -12.462 13.745 1.00 86.62 277 LEU A C 1
ATOM 2168 O O . LEU A 1 277 ? -1.925 -12.727 14.781 1.00 86.62 277 LEU A O 1
ATOM 2172 N N . ARG A 1 278 ? -3.651 -13.117 13.413 1.00 79.44 278 ARG A N 1
ATOM 2173 C CA . ARG A 1 278 ? -4.320 -14.133 14.259 1.00 79.44 278 ARG A CA 1
ATOM 2174 C C . ARG A 1 278 ? -3.387 -15.209 14.838 1.00 79.44 278 ARG A C 1
ATOM 2176 O O . ARG A 1 278 ? -3.673 -15.767 15.893 1.00 79.44 278 ARG A O 1
ATOM 2183 N N . GLY A 1 279 ? -2.321 -15.551 14.116 1.00 75.44 279 GLY A N 1
ATOM 2184 C CA . GLY A 1 279 ? -1.332 -16.556 14.512 1.00 75.44 279 GLY A CA 1
ATOM 2185 C C . GLY A 1 279 ? -0.159 -16.031 15.347 1.00 75.44 279 GLY A C 1
ATOM 2186 O O . GLY A 1 279 ? 0.781 -16.790 15.549 1.00 75.44 279 GLY A O 1
ATOM 2187 N N . GLY A 1 280 ? -0.174 -14.761 15.768 1.00 75.19 280 GLY A N 1
ATOM 218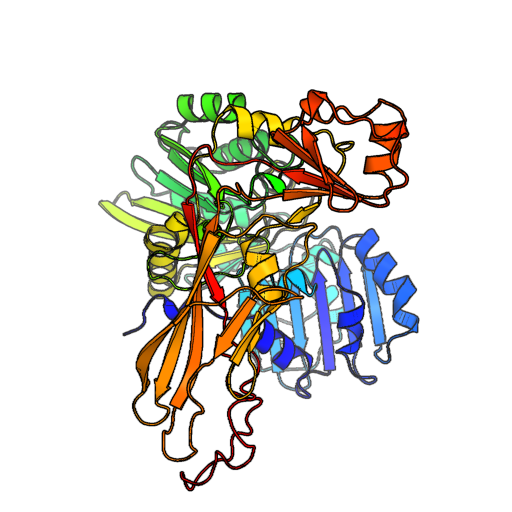8 C CA . GLY A 1 280 ? 0.930 -14.108 16.484 1.00 75.19 280 GLY A CA 1
ATOM 2189 C C . GLY A 1 280 ? 2.092 -13.665 15.590 1.00 75.19 280 GLY A C 1
ATOM 2190 O O . GLY A 1 280 ? 3.091 -13.174 16.094 1.00 75.19 280 GLY A O 1
ATOM 2191 N N . ARG A 1 281 ? 1.978 -13.836 14.265 1.00 79.75 281 ARG A N 1
ATOM 2192 C CA . ARG A 1 281 ? 2.965 -13.314 13.309 1.00 79.75 281 ARG A CA 1
ATOM 2193 C C . ARG A 1 281 ? 2.868 -11.796 13.230 1.00 79.75 281 ARG A C 1
ATOM 2195 O O . ARG A 1 281 ? 1.755 -11.276 13.132 1.00 79.75 281 ARG A O 1
ATOM 2202 N N . GLU A 1 282 ? 4.013 -11.130 13.200 1.00 78.00 282 GLU A N 1
ATOM 2203 C CA . GLU A 1 282 ? 4.093 -9.678 13.090 1.00 78.00 282 GLU A CA 1
ATOM 2204 C C . GLU A 1 282 ? 3.890 -9.218 11.634 1.00 78.00 282 GLU A C 1
ATOM 2206 O O . GLU A 1 282 ? 4.399 -9.804 10.677 1.00 78.00 282 GLU A O 1
ATOM 2211 N N . LEU A 1 283 ? 3.096 -8.167 11.468 1.00 81.69 283 LEU A N 1
ATOM 2212 C CA . LEU A 1 283 ? 3.076 -7.298 10.303 1.00 81.69 283 LEU A CA 1
ATOM 2213 C C . LEU A 1 283 ? 3.911 -6.071 10.631 1.00 81.69 283 LEU A C 1
ATOM 2215 O O . LEU A 1 283 ? 3.877 -5.575 11.752 1.00 81.69 283 LEU A O 1
ATOM 2219 N N . ARG A 1 284 ? 4.562 -5.497 9.620 1.00 79.38 284 ARG A N 1
ATOM 2220 C CA . ARG A 1 284 ? 5.303 -4.249 9.808 1.00 79.38 284 ARG A CA 1
ATOM 2221 C C . ARG A 1 284 ? 4.417 -3.160 10.430 1.00 79.38 284 ARG A C 1
ATOM 2223 O O . ARG A 1 284 ? 3.289 -2.930 9.973 1.00 79.38 284 ARG A O 1
ATOM 2230 N N . SER A 1 285 ? 4.948 -2.459 11.428 1.00 77.75 285 SER A N 1
ATOM 2231 C CA . SER A 1 285 ? 4.255 -1.401 12.179 1.00 77.75 285 SER A CA 1
ATOM 2232 C C . SER A 1 285 ? 4.047 -0.103 11.389 1.00 77.75 285 SER A C 1
ATOM 2234 O O . SER A 1 285 ? 3.288 0.775 11.811 1.00 77.75 285 SER A O 1
ATOM 2236 N N . GLY A 1 286 ? 4.681 0.015 10.216 1.00 75.88 286 GLY A N 1
ATOM 2237 C CA . GLY A 1 286 ? 4.547 1.157 9.318 1.00 75.88 286 GLY A CA 1
ATOM 2238 C C . GLY A 1 286 ? 3.152 1.306 8.705 1.00 75.88 286 GLY A C 1
ATOM 2239 O O . GLY A 1 286 ? 2.142 0.776 9.172 1.00 75.88 286 GLY A O 1
ATOM 2240 N N . PHE A 1 287 ? 3.042 2.082 7.632 1.00 82.69 287 PHE A N 1
ATOM 2241 C CA . PHE A 1 287 ? 1.741 2.427 7.067 1.00 82.69 287 PHE A CA 1
ATOM 2242 C C . PHE A 1 287 ? 1.086 1.227 6.359 1.00 82.69 287 PHE A C 1
ATOM 2244 O O . PHE A 1 287 ? 1.726 0.533 5.572 1.00 82.69 287 PHE A O 1
ATOM 2251 N N . ALA A 1 288 ? -0.205 0.978 6.607 1.00 86.31 288 ALA A N 1
ATOM 2252 C CA . ALA A 1 288 ? -0.964 -0.043 5.880 1.00 86.31 288 ALA A CA 1
ATOM 2253 C C . ALA A 1 288 ? -1.430 0.522 4.531 1.00 86.31 288 ALA A C 1
ATOM 2255 O O . ALA A 1 288 ? -2.468 1.176 4.442 1.00 86.31 288 ALA A O 1
ATOM 2256 N N . HIS A 1 289 ? -0.649 0.292 3.478 1.00 89.31 289 HIS A N 1
ATOM 2257 C CA . HIS A 1 289 ? -0.764 0.983 2.190 1.00 89.31 289 HIS A CA 1
ATOM 2258 C C . HIS A 1 289 ? -1.195 0.051 1.035 1.00 89.31 289 HIS A C 1
ATOM 2260 O O . HIS A 1 289 ? -1.110 0.406 -0.141 1.00 89.31 289 HIS A O 1
ATOM 2266 N N . GLN A 1 290 ? -1.760 -1.105 1.392 1.00 88.06 290 GLN A N 1
ATOM 2267 C CA . GLN A 1 290 ? -2.010 -2.280 0.550 1.00 88.06 290 GLN A CA 1
ATOM 2268 C C . GLN A 1 290 ? -2.980 -2.072 -0.625 1.00 88.06 290 GLN A C 1
ATOM 2270 O O . GLN A 1 290 ? -2.809 -2.714 -1.642 1.00 88.06 290 GLN A O 1
ATOM 2275 N N . LYS A 1 291 ? -4.018 -1.228 -0.541 1.00 94.94 291 LYS A N 1
ATOM 2276 C CA . LYS A 1 291 ? -4.902 -0.928 -1.699 1.00 94.94 291 LYS A CA 1
ATOM 2277 C C . LYS A 1 291 ? -5.390 -2.184 -2.454 1.00 94.94 291 LYS A C 1
ATOM 2279 O O . LYS A 1 291 ? -5.131 -2.359 -3.645 1.00 94.94 291 LYS A O 1
ATOM 2284 N N . ILE A 1 292 ? -6.093 -3.064 -1.744 1.00 95.94 292 ILE A N 1
ATOM 2285 C CA . ILE A 1 292 ? -6.564 -4.360 -2.261 1.00 95.94 292 ILE A CA 1
ATOM 2286 C C . ILE A 1 292 ? -8.087 -4.411 -2.221 1.00 95.94 292 ILE A C 1
ATOM 2288 O O . ILE A 1 292 ? -8.686 -4.130 -1.181 1.00 95.94 292 ILE A O 1
ATOM 2292 N N . VAL A 1 293 ? -8.700 -4.807 -3.334 1.00 96.12 293 VAL A N 1
ATOM 2293 C CA . VAL A 1 293 ? -10.136 -5.070 -3.453 1.00 96.12 293 VAL A CA 1
ATOM 2294 C C . VAL A 1 293 ? -10.352 -6.579 -3.544 1.00 96.12 293 VAL A C 1
ATOM 2296 O O . VAL A 1 293 ? -9.946 -7.208 -4.521 1.00 96.12 293 VAL A O 1
ATOM 2299 N N . GLY A 1 294 ? -11.005 -7.153 -2.539 1.00 95.12 294 GLY A N 1
ATOM 2300 C CA . GLY A 1 294 ? -11.517 -8.520 -2.559 1.00 95.12 294 GLY A CA 1
ATOM 2301 C C . GLY A 1 294 ? -13.011 -8.520 -2.869 1.00 95.12 294 GLY A C 1
ATOM 2302 O O . GLY A 1 294 ? -13.774 -7.818 -2.209 1.00 95.12 294 GLY A O 1
ATOM 2303 N N . LEU A 1 295 ? -13.427 -9.307 -3.857 1.00 93.88 295 LEU A N 1
ATOM 2304 C CA . LEU A 1 295 ? -14.824 -9.524 -4.228 1.00 93.88 295 LEU A CA 1
ATOM 2305 C C . LEU A 1 295 ? -15.208 -10.977 -3.963 1.00 93.88 295 LEU A C 1
ATOM 2307 O O . LEU A 1 295 ? -14.466 -11.888 -4.335 1.00 93.88 295 LEU A O 1
ATOM 2311 N N . ARG A 1 296 ? -16.390 -11.188 -3.390 1.00 93.88 296 ARG A N 1
ATOM 2312 C CA . ARG A 1 296 ? -17.017 -12.499 -3.229 1.00 93.88 296 ARG A CA 1
ATOM 2313 C C . ARG A 1 296 ? -18.494 -12.410 -3.589 1.00 93.88 296 ARG A C 1
ATOM 2315 O O . ARG A 1 296 ? -19.200 -11.547 -3.079 1.00 93.88 296 ARG A O 1
ATOM 2322 N N . PHE A 1 297 ? -18.968 -13.299 -4.449 1.00 93.19 297 PHE A N 1
ATOM 2323 C CA . PHE A 1 297 ? -20.374 -13.346 -4.857 1.00 93.19 297 PHE A CA 1
ATOM 2324 C C . PHE A 1 297 ? -20.746 -14.747 -5.347 1.00 93.19 297 PHE A C 1
ATOM 2326 O O . PHE A 1 297 ? -19.877 -15.596 -5.532 1.00 93.19 297 PHE A O 1
ATOM 2333 N N . VAL A 1 298 ? -22.037 -14.996 -5.546 1.00 93.31 298 VAL A N 1
ATOM 2334 C CA . VAL A 1 298 ? -22.532 -16.204 -6.216 1.00 93.31 298 VAL A CA 1
ATOM 2335 C C . VAL A 1 298 ? -22.892 -15.835 -7.649 1.00 93.31 298 VAL A C 1
ATOM 2337 O O . VAL A 1 298 ? -23.537 -14.813 -7.876 1.00 93.31 298 VAL A O 1
ATOM 2340 N N . ASP A 1 299 ? -22.452 -16.619 -8.626 1.00 91.06 299 ASP A N 1
ATOM 2341 C CA . ASP A 1 299 ? -22.803 -16.389 -10.026 1.00 91.06 299 ASP A CA 1
ATOM 2342 C C . ASP A 1 299 ? -24.175 -16.983 -10.400 1.00 91.06 299 ASP A C 1
ATOM 2344 O O . ASP A 1 299 ? -24.857 -17.645 -9.612 1.00 91.06 299 ASP A O 1
ATOM 2348 N N . ARG A 1 300 ? -24.605 -16.756 -11.643 1.00 88.12 300 ARG A N 1
ATOM 2349 C CA . ARG A 1 300 ? -25.860 -17.306 -12.191 1.00 88.12 300 ARG A CA 1
ATOM 2350 C C . ARG A 1 300 ? -25.906 -18.838 -12.266 1.00 88.12 300 ARG A C 1
ATOM 2352 O O . ARG A 1 300 ? -26.993 -19.383 -12.450 1.00 88.12 300 ARG A O 1
ATOM 2359 N N . GLU A 1 301 ? -24.768 -19.519 -12.158 1.00 92.31 301 GLU A N 1
ATOM 2360 C CA . GLU A 1 301 ? -24.651 -20.982 -12.098 1.00 92.31 301 GLU A CA 1
ATOM 2361 C C . GLU A 1 301 ? -24.590 -21.501 -10.647 1.00 92.31 301 GLU A C 1
ATOM 2363 O O . GLU A 1 301 ? -24.278 -22.673 -10.408 1.00 92.31 301 GLU A O 1
ATOM 2368 N N . GLU A 1 302 ? -24.917 -20.640 -9.676 1.00 91.69 302 GLU A N 1
ATOM 2369 C CA . GLU A 1 302 ? -24.892 -20.916 -8.238 1.00 91.69 302 GLU A CA 1
ATOM 2370 C C . GLU A 1 302 ? -23.494 -21.301 -7.716 1.00 91.69 302 GLU A C 1
ATOM 2372 O O . GLU A 1 302 ? -23.371 -21.986 -6.697 1.00 91.69 302 GLU A O 1
ATOM 2377 N N . GLN A 1 303 ? -22.426 -20.874 -8.400 1.00 91.81 303 GLN A N 1
ATOM 2378 C CA . GLN A 1 303 ? -21.050 -21.078 -7.949 1.00 91.81 303 GLN A CA 1
ATOM 2379 C C . GLN A 1 303 ? -20.543 -19.859 -7.185 1.00 91.81 303 GLN A C 1
ATOM 2381 O O . GLN A 1 303 ? -20.769 -18.714 -7.574 1.00 91.81 303 GLN A O 1
ATOM 2386 N N . GLU A 1 304 ? -19.828 -20.109 -6.090 1.00 91.88 304 GLU A N 1
ATOM 2387 C CA . GLU A 1 304 ? -19.130 -19.051 -5.368 1.00 91.88 304 GLU A CA 1
ATOM 2388 C C . GLU A 1 304 ? -17.917 -18.589 -6.179 1.00 91.88 304 GLU A C 1
ATOM 2390 O O . GLU A 1 304 ? -17.032 -19.380 -6.506 1.00 91.88 304 GLU A O 1
ATOM 2395 N N . GLN A 1 305 ? -17.871 -17.294 -6.463 1.00 90.69 305 GLN A N 1
ATOM 2396 C CA . GLN A 1 305 ? -16.771 -16.625 -7.131 1.00 90.69 305 GLN A CA 1
ATOM 2397 C C . GLN A 1 305 ? -16.002 -15.774 -6.128 1.00 90.69 305 GLN A C 1
ATOM 2399 O O . GLN A 1 305 ? -16.584 -15.098 -5.274 1.00 90.69 305 GLN A O 1
ATOM 2404 N N . ARG A 1 306 ? -14.677 -15.789 -6.262 1.00 92.00 306 ARG A N 1
ATOM 2405 C CA . ARG A 1 306 ? -13.759 -14.926 -5.520 1.00 92.00 306 ARG A CA 1
ATOM 2406 C C . ARG A 1 306 ? -12.835 -14.256 -6.506 1.00 92.00 306 ARG A C 1
ATOM 2408 O O . ARG A 1 306 ? -12.259 -14.934 -7.348 1.00 92.00 306 ARG A O 1
ATOM 2415 N N . ILE A 1 307 ? -12.689 -12.943 -6.413 1.00 91.94 307 ILE A N 1
ATOM 2416 C CA . ILE A 1 307 ? -11.825 -12.150 -7.294 1.00 91.94 307 ILE A CA 1
ATOM 2417 C C . ILE A 1 307 ? -11.015 -11.185 -6.442 1.00 91.94 307 ILE A C 1
ATOM 2419 O O . ILE A 1 307 ? -11.537 -10.621 -5.480 1.00 91.94 307 ILE A O 1
ATOM 2423 N N . SER A 1 308 ? -9.747 -10.994 -6.791 1.00 95.06 308 SER A N 1
ATOM 2424 C CA . SER A 1 308 ? -8.877 -10.026 -6.131 1.00 95.06 308 SER A CA 1
ATOM 2425 C C . SER A 1 308 ? -8.280 -9.064 -7.143 1.00 95.06 308 SER A C 1
ATOM 2427 O O . SER A 1 308 ? -7.793 -9.463 -8.203 1.00 95.06 308 SER A O 1
ATOM 2429 N N . LEU A 1 309 ? -8.296 -7.785 -6.790 1.00 95.62 309 LEU A N 1
ATOM 2430 C CA . LEU A 1 309 ? -7.653 -6.711 -7.526 1.00 95.62 309 LEU A CA 1
ATOM 2431 C C . LEU A 1 309 ? -6.692 -5.986 -6.586 1.00 95.62 309 LEU A C 1
ATOM 2433 O O . LEU A 1 309 ? -7.106 -5.354 -5.615 1.00 95.62 309 LEU A O 1
ATOM 2437 N N . LEU A 1 310 ? -5.408 -6.058 -6.910 1.00 96.19 310 LEU A N 1
ATOM 2438 C CA . LEU A 1 310 ? -4.353 -5.267 -6.285 1.00 96.19 310 LEU A CA 1
ATOM 2439 C C . LEU A 1 310 ? -4.254 -3.942 -7.048 1.00 96.19 310 LEU A C 1
ATOM 2441 O O . LEU A 1 310 ? -4.291 -3.962 -8.275 1.00 96.19 310 LEU A O 1
ATOM 2445 N N . THR A 1 311 ? -4.180 -2.786 -6.393 1.00 95.50 311 THR A N 1
ATOM 2446 C CA . THR A 1 311 ? -4.180 -1.496 -7.106 1.00 95.50 311 THR A CA 1
ATOM 2447 C C . THR A 1 311 ? -3.341 -0.427 -6.413 1.00 95.50 311 THR A C 1
ATOM 2449 O O . THR A 1 311 ? -2.979 -0.550 -5.248 1.00 95.50 311 THR A O 1
ATOM 2452 N N . THR A 1 312 ? -2.995 0.637 -7.133 1.00 94.38 312 THR A N 1
ATOM 2453 C CA . THR A 1 312 ? -2.437 1.873 -6.566 1.00 94.38 312 THR A CA 1
ATOM 2454 C C . THR A 1 312 ? -3.525 2.877 -6.185 1.00 94.38 312 THR A C 1
ATOM 2456 O O . THR A 1 312 ? -3.243 3.848 -5.485 1.00 94.38 312 THR A O 1
ATOM 2459 N N . ALA A 1 313 ? -4.776 2.619 -6.575 1.00 92.56 313 ALA A N 1
ATOM 2460 C CA . ALA A 1 313 ? -5.919 3.474 -6.291 1.00 92.56 313 ALA A CA 1
ATOM 2461 C C . ALA A 1 313 ? -6.328 3.429 -4.809 1.00 92.56 313 ALA A C 1
ATOM 2463 O O . ALA A 1 313 ? -6.553 2.362 -4.234 1.00 92.56 313 ALA A O 1
ATOM 2464 N N . ASN A 1 314 ? -6.483 4.606 -4.203 1.00 93.06 314 ASN A N 1
ATOM 2465 C CA . ASN A 1 314 ? -7.167 4.774 -2.917 1.00 93.06 314 ASN A CA 1
ATOM 2466 C C . ASN A 1 314 ? -8.692 4.772 -3.104 1.00 93.06 314 ASN A C 1
ATOM 2468 O O . ASN A 1 314 ? -9.177 4.974 -4.217 1.00 93.06 314 ASN A O 1
ATOM 2472 N N . LEU A 1 315 ? -9.472 4.643 -2.025 1.00 93.94 315 LEU A N 1
ATOM 2473 C CA . LEU A 1 315 ? -10.935 4.780 -2.077 1.00 93.94 315 LEU A CA 1
ATOM 2474 C C . LEU A 1 315 ? -11.351 6.257 -1.966 1.00 93.94 315 LEU A C 1
ATOM 2476 O O . LEU A 1 315 ? -12.112 6.671 -1.094 1.00 93.94 315 LEU A O 1
ATOM 2480 N N . THR A 1 316 ? -10.812 7.078 -2.864 1.00 91.38 316 THR A N 1
ATOM 2481 C CA . THR A 1 316 ? -11.035 8.527 -2.901 1.00 91.38 316 THR A CA 1
ATOM 2482 C C . THR A 1 316 ? -11.628 8.956 -4.236 1.00 91.38 316 THR A C 1
ATOM 2484 O O . THR A 1 316 ? -11.496 8.278 -5.259 1.00 91.38 316 THR A O 1
ATOM 2487 N N . LYS A 1 317 ? -12.263 10.132 -4.251 1.00 88.44 317 LYS A N 1
ATOM 2488 C CA . LYS A 1 317 ? -12.815 10.735 -5.474 1.00 88.44 317 LYS A CA 1
ATOM 2489 C C . LYS A 1 317 ? -11.840 10.712 -6.661 1.00 88.44 317 LYS A C 1
ATOM 2491 O O . LYS A 1 317 ? -12.258 10.404 -7.774 1.00 88.44 317 LYS A O 1
ATOM 2496 N N . ASN A 1 318 ? -10.564 11.034 -6.436 1.00 84.38 318 ASN A N 1
ATOM 2497 C CA . ASN A 1 318 ? -9.577 11.195 -7.510 1.00 84.38 318 ASN A CA 1
ATOM 2498 C C . ASN A 1 318 ? -9.325 9.902 -8.295 1.00 84.38 318 ASN A C 1
ATOM 2500 O O . ASN A 1 318 ? -9.148 9.964 -9.513 1.00 84.38 318 ASN A O 1
ATOM 2504 N N . ALA A 1 319 ? -9.356 8.753 -7.617 1.00 83.69 319 ALA A N 1
ATOM 2505 C CA . ALA A 1 319 ? -9.148 7.452 -8.242 1.00 83.69 319 ALA A CA 1
ATOM 2506 C C . ALA A 1 319 ? -10.401 6.946 -8.982 1.00 83.69 319 ALA A C 1
ATOM 2508 O O . ALA A 1 319 ? -10.303 6.350 -10.055 1.00 83.69 319 ALA A O 1
ATOM 2509 N N . TRP A 1 320 ? -11.593 7.223 -8.440 1.00 86.62 320 TRP A N 1
ATOM 2510 C CA . TRP A 1 320 ? -12.844 6.604 -8.900 1.00 86.62 320 TRP A CA 1
ATOM 2511 C C . TRP A 1 320 ? -13.754 7.515 -9.736 1.00 86.62 320 TRP A C 1
ATOM 2513 O O . TRP A 1 320 ? -14.751 7.051 -10.289 1.00 86.62 320 TRP A O 1
ATOM 2523 N N . GLN A 1 321 ? -13.411 8.786 -9.948 1.00 83.69 321 GLN A N 1
ATOM 2524 C CA . GLN A 1 321 ? -14.133 9.660 -10.887 1.00 83.69 321 GLN A CA 1
ATOM 2525 C C . GLN A 1 321 ? -13.894 9.268 -12.356 1.00 83.69 321 GLN A C 1
ATOM 2527 O O . GLN A 1 321 ? -12.915 8.596 -12.671 1.00 83.69 321 GLN A O 1
ATOM 2532 N N . HIS A 1 322 ? -14.801 9.641 -13.269 1.00 68.94 322 HIS A N 1
ATOM 2533 C CA . HIS A 1 322 ? -14.787 9.182 -14.671 1.00 68.94 322 HIS A CA 1
ATOM 2534 C C . HIS A 1 322 ? -13.442 9.412 -15.382 1.00 68.94 322 HIS A C 1
ATOM 2536 O O . HIS A 1 322 ? -12.889 8.467 -15.936 1.00 68.94 322 HIS A O 1
ATOM 2542 N N . ASN A 1 323 ? -12.896 10.624 -15.262 1.00 68.94 323 ASN A N 1
ATOM 2543 C CA . ASN A 1 323 ? -11.546 10.963 -15.703 1.00 68.94 323 ASN A CA 1
ATOM 2544 C C . ASN A 1 323 ? -10.665 11.053 -14.454 1.00 68.94 323 ASN A C 1
ATOM 2546 O O . ASN A 1 323 ? -10.722 12.069 -13.754 1.00 68.94 323 ASN A O 1
ATOM 2550 N N . SER A 1 324 ? -9.934 9.985 -14.116 1.00 64.94 324 SER A N 1
ATOM 2551 C CA . SER A 1 324 ? -9.054 10.006 -12.943 1.00 64.94 324 SER A CA 1
ATOM 2552 C C . SER A 1 324 ? -8.064 11.165 -13.064 1.00 64.94 324 SER A C 1
ATOM 2554 O O . SER A 1 324 ? -7.595 11.488 -14.154 1.00 64.94 324 SER A O 1
ATOM 2556 N N . GLY A 1 325 ? -7.796 11.837 -11.942 1.00 65.31 325 GLY A N 1
ATOM 2557 C CA . GLY A 1 325 ? -6.819 12.933 -11.923 1.00 65.31 325 GLY A CA 1
ATOM 2558 C C . GLY A 1 325 ? -5.382 12.443 -12.122 1.00 65.31 325 GLY A C 1
ATOM 2559 O O . GLY A 1 325 ? -4.544 13.205 -12.585 1.00 65.31 325 GLY A O 1
ATOM 2560 N N . ASN A 1 326 ? -5.137 11.166 -11.815 1.00 76.38 326 ASN A N 1
ATOM 2561 C CA . ASN A 1 326 ? -3.833 10.517 -11.858 1.00 76.38 326 ASN A CA 1
ATOM 2562 C C . ASN A 1 326 ? -3.898 9.223 -12.671 1.00 76.38 326 ASN A C 1
ATOM 2564 O O . ASN A 1 326 ? -4.942 8.560 -12.728 1.00 76.38 326 ASN A O 1
ATOM 2568 N N . PHE A 1 327 ? -2.759 8.836 -13.245 1.00 86.81 327 PHE A N 1
ATOM 2569 C CA . PHE A 1 327 ? -2.551 7.476 -13.726 1.00 86.81 327 PHE A CA 1
ATOM 2570 C C . PHE A 1 327 ? -2.397 6.514 -12.540 1.00 86.81 327 PHE A C 1
ATOM 2572 O O . PHE A 1 327 ? -1.447 6.616 -11.774 1.00 86.81 327 PHE A O 1
ATOM 2579 N N . GLU A 1 328 ? -3.354 5.602 -12.397 1.00 91.06 328 GLU A N 1
ATOM 2580 C CA . GLU A 1 328 ? -3.359 4.472 -11.453 1.00 91.06 328 GLU A CA 1
ATOM 2581 C C . GLU A 1 328 ? -3.220 3.153 -12.216 1.00 91.06 328 GLU A C 1
ATOM 2583 O O . GLU A 1 328 ? -3.810 3.012 -13.296 1.00 91.06 328 GLU A O 1
ATOM 2588 N N . ILE A 1 329 ? -2.542 2.179 -11.610 1.00 93.31 329 ILE A N 1
ATOM 2589 C CA . ILE A 1 329 ? -2.365 0.820 -12.128 1.00 93.31 329 ILE A CA 1
ATOM 2590 C C . ILE A 1 329 ? -2.832 -0.211 -11.095 1.00 93.31 329 ILE A C 1
ATOM 2592 O O . ILE A 1 329 ? -2.854 0.047 -9.895 1.00 93.31 329 ILE A O 1
ATOM 2596 N N . GLY A 1 330 ? -3.203 -1.395 -11.556 1.00 95.25 330 GLY A N 1
ATOM 2597 C CA . GLY A 1 330 ? -3.488 -2.540 -10.712 1.00 95.25 330 GLY A CA 1
ATOM 2598 C C . GLY A 1 330 ? -3.227 -3.861 -11.416 1.00 95.25 330 GLY A C 1
ATOM 2599 O O . GLY A 1 330 ? -2.949 -3.901 -12.613 1.00 95.25 330 GLY A O 1
ATOM 2600 N N . LEU A 1 331 ? -3.340 -4.942 -10.657 1.00 95.81 331 LEU A N 1
ATOM 2601 C CA . LEU A 1 331 ? -3.183 -6.316 -11.093 1.00 95.81 331 LEU A CA 1
ATOM 2602 C C . LEU A 1 331 ? -4.454 -7.091 -10.746 1.00 95.81 331 LEU A C 1
ATOM 2604 O O . LEU A 1 331 ? -4.777 -7.288 -9.572 1.00 95.81 331 LEU A O 1
ATOM 2608 N N . LEU A 1 332 ? -5.179 -7.526 -11.774 1.00 94.00 332 LEU A N 1
ATOM 2609 C CA . LEU A 1 332 ? -6.300 -8.443 -11.614 1.00 94.00 332 LEU A CA 1
ATOM 2610 C C . LEU A 1 332 ? -5.760 -9.871 -11.482 1.00 94.00 332 LEU A C 1
ATOM 2612 O O . LEU A 1 332 ? -5.107 -10.374 -12.403 1.00 94.00 332 LEU A O 1
ATOM 2616 N N . LEU A 1 333 ? -6.057 -10.520 -10.356 1.00 92.25 333 LEU A N 1
ATOM 2617 C CA . LEU A 1 333 ? -5.682 -11.907 -10.094 1.00 92.25 333 LEU A CA 1
ATOM 2618 C C . LEU A 1 333 ? -6.797 -12.847 -10.564 1.00 92.25 333 LEU A C 1
ATOM 2620 O O . LEU A 1 333 ? -7.859 -12.933 -9.950 1.00 92.25 333 LEU A O 1
ATOM 2624 N N . ARG A 1 334 ? -6.540 -13.561 -11.662 1.00 81.50 334 ARG A N 1
ATOM 2625 C CA . ARG A 1 334 ? -7.417 -14.607 -12.219 1.00 81.50 334 ARG A CA 1
ATOM 2626 C C . ARG A 1 334 ? -6.923 -16.019 -11.919 1.00 81.50 334 ARG A C 1
ATOM 2628 O O . ARG A 1 334 ? -7.669 -16.975 -12.119 1.00 81.50 334 ARG A O 1
ATOM 2635 N N . ASP A 1 335 ? -5.682 -16.168 -11.457 1.00 85.81 335 ASP A N 1
ATOM 2636 C CA . ASP A 1 335 ? -5.187 -17.449 -10.962 1.00 85.81 335 ASP A CA 1
ATOM 2637 C C . ASP A 1 335 ? -5.984 -17.885 -9.729 1.00 85.81 335 ASP A C 1
ATOM 2639 O O . ASP A 1 335 ? -5.977 -17.208 -8.704 1.00 85.81 335 ASP A O 1
ATOM 2643 N N . HIS A 1 336 ? -6.676 -19.020 -9.826 1.00 86.06 336 HIS A N 1
ATOM 2644 C CA . HIS A 1 336 ? -7.545 -19.494 -8.751 1.00 86.06 336 HIS A CA 1
ATOM 2645 C C . HIS A 1 336 ? -6.770 -19.777 -7.458 1.00 86.06 336 HIS A C 1
ATOM 2647 O O . HIS A 1 336 ? -7.261 -19.465 -6.380 1.00 86.06 336 HIS A O 1
ATOM 2653 N N . THR A 1 337 ? -5.554 -20.324 -7.551 1.00 86.25 337 THR A N 1
ATOM 2654 C CA . THR A 1 337 ? -4.779 -20.720 -6.367 1.00 86.25 337 THR A CA 1
ATOM 2655 C C . THR A 1 337 ? -4.311 -19.494 -5.594 1.00 86.25 337 THR A C 1
ATOM 2657 O O . THR A 1 337 ? -4.566 -19.398 -4.396 1.00 86.25 337 THR A O 1
ATOM 2660 N N . GLN A 1 338 ? -3.679 -18.536 -6.275 1.00 86.00 338 GLN A N 1
ATOM 2661 C CA . GLN A 1 338 ? -3.203 -17.310 -5.631 1.00 86.00 338 GLN A CA 1
ATOM 2662 C C . GLN A 1 338 ? -4.352 -16.456 -5.104 1.00 86.00 338 GLN A C 1
ATOM 2664 O O . GLN A 1 338 ? -4.259 -15.872 -4.027 1.00 86.00 338 GLN A O 1
ATOM 2669 N N . ASN A 1 339 ? -5.456 -16.398 -5.844 1.00 88.75 339 ASN A N 1
ATOM 2670 C CA . ASN A 1 339 ? -6.627 -15.640 -5.442 1.00 88.75 339 ASN A CA 1
ATOM 2671 C C . ASN A 1 339 ? -7.293 -16.251 -4.195 1.00 88.75 339 ASN A C 1
ATOM 2673 O O . ASN A 1 339 ? -7.629 -15.518 -3.272 1.00 88.75 339 ASN A O 1
ATOM 2677 N N . GLU A 1 340 ? -7.402 -17.581 -4.101 1.00 88.31 340 GLU A N 1
ATOM 2678 C CA . GLU A 1 340 ? -7.861 -18.261 -2.880 1.00 88.31 340 GLU A CA 1
ATOM 2679 C C . GLU A 1 340 ? -6.929 -18.005 -1.687 1.00 88.31 340 GLU A C 1
ATOM 2681 O O . GLU A 1 340 ? -7.410 -17.693 -0.598 1.00 88.31 340 GLU A O 1
ATOM 2686 N N . GLN A 1 341 ? -5.607 -18.083 -1.882 1.00 88.06 341 GLN A N 1
ATOM 2687 C CA . GLN A 1 341 ? -4.630 -17.793 -0.825 1.00 88.06 341 GLN A CA 1
ATOM 2688 C C . GLN A 1 341 ? -4.741 -16.345 -0.329 1.00 88.06 341 GLN A C 1
ATOM 2690 O O . GLN A 1 341 ? -4.733 -16.102 0.880 1.00 88.06 341 GLN A O 1
ATOM 2695 N N . LEU A 1 342 ? -4.884 -15.383 -1.246 1.00 90.12 342 LEU A N 1
ATOM 2696 C CA . LEU A 1 342 ? -5.066 -13.982 -0.888 1.00 90.12 342 LEU A CA 1
ATOM 2697 C C . LEU A 1 342 ? -6.406 -13.761 -0.175 1.00 90.12 342 LEU A C 1
ATOM 2699 O O . LEU A 1 342 ? -6.432 -13.093 0.853 1.00 90.12 342 LEU A O 1
ATOM 2703 N N . HIS A 1 343 ? -7.506 -14.352 -0.647 1.00 90.12 343 HIS A N 1
ATOM 2704 C CA . HIS A 1 343 ? -8.806 -14.264 0.035 1.00 90.12 343 HIS A CA 1
ATOM 2705 C C . HIS A 1 343 ? -8.779 -14.868 1.435 1.00 90.12 343 HIS A C 1
ATOM 2707 O O . HIS A 1 343 ? -9.376 -14.292 2.343 1.00 90.12 343 HIS A O 1
ATOM 2713 N N . ASP A 1 344 ? -8.079 -15.984 1.643 1.00 88.56 344 ASP A N 1
ATOM 2714 C CA . ASP A 1 344 ? -7.891 -16.528 2.988 1.00 88.56 344 ASP A CA 1
ATOM 2715 C C . ASP A 1 344 ? -7.104 -15.548 3.864 1.00 88.56 344 ASP A C 1
ATOM 2717 O O . ASP A 1 344 ? -7.547 -15.214 4.960 1.00 88.56 344 ASP A O 1
ATOM 2721 N N . PHE A 1 345 ? -5.999 -14.986 3.368 1.00 87.94 345 PHE A N 1
ATOM 2722 C CA . PHE A 1 345 ? -5.239 -13.987 4.118 1.00 87.94 345 PHE A CA 1
ATOM 2723 C C . PHE A 1 345 ? -6.088 -12.753 4.486 1.00 87.94 345 PHE A C 1
ATOM 2725 O O . PHE A 1 345 ? -6.154 -12.372 5.661 1.00 87.94 345 PHE A O 1
ATOM 2732 N N . LEU A 1 346 ? -6.789 -12.165 3.513 1.00 88.56 346 LEU A N 1
ATOM 2733 C CA . LEU A 1 346 ? -7.645 -10.989 3.704 1.00 88.56 346 LEU A CA 1
ATOM 2734 C C . LEU A 1 346 ? -8.886 -11.290 4.559 1.00 88.56 346 LEU A C 1
ATOM 2736 O O . LEU A 1 346 ? -9.370 -10.421 5.276 1.00 88.56 346 LEU A O 1
ATOM 2740 N N . GLY A 1 347 ? -9.429 -12.504 4.492 1.00 86.50 347 GLY A N 1
ATOM 2741 C CA . GLY A 1 347 ? -10.657 -12.886 5.188 1.00 86.50 347 GLY A CA 1
ATOM 2742 C C . GLY A 1 347 ? -10.435 -13.461 6.586 1.00 86.50 347 GLY A C 1
ATOM 2743 O O . GLY A 1 347 ? -11.297 -13.303 7.452 1.00 86.50 347 GLY A O 1
ATOM 2744 N N . SER A 1 348 ? -9.304 -14.129 6.829 1.00 85.69 348 SER A N 1
ATOM 2745 C CA . SER A 1 348 ? -9.079 -14.929 8.041 1.00 85.69 348 SER A CA 1
ATOM 2746 C C . SER A 1 348 ? -7.934 -14.440 8.926 1.00 85.69 348 SER A C 1
ATOM 2748 O O . SER A 1 348 ? -7.998 -14.649 10.142 1.00 85.69 348 SER A O 1
ATOM 2750 N N . GLN A 1 349 ? -6.920 -13.777 8.357 1.00 87.44 349 GLN A N 1
ATOM 2751 C CA . GLN A 1 349 ? -5.724 -13.333 9.084 1.00 87.44 349 GLN A CA 1
ATOM 2752 C C . GLN A 1 349 ? -5.727 -11.825 9.312 1.00 87.44 349 GLN A C 1
ATOM 2754 O O . GLN A 1 349 ? -5.742 -11.371 10.454 1.00 87.44 349 GLN A O 1
ATOM 2759 N N . LEU A 1 350 ? -5.750 -11.053 8.227 1.00 89.56 350 LEU A N 1
ATOM 2760 C CA . LEU A 1 350 ? -5.593 -9.605 8.259 1.00 89.56 350 LEU A CA 1
ATOM 2761 C C . LEU A 1 350 ? -6.691 -8.855 9.044 1.00 89.56 350 LEU A C 1
ATOM 2763 O O . LEU A 1 350 ? -6.355 -7.846 9.657 1.00 89.56 350 LEU A O 1
ATOM 2767 N N . PRO A 1 351 ? -7.967 -9.302 9.116 1.00 92.56 351 PRO A N 1
ATOM 2768 C CA . PRO A 1 351 ? -9.000 -8.600 9.884 1.00 92.56 351 PRO A CA 1
ATOM 2769 C C . PRO A 1 351 ? -8.713 -8.478 11.383 1.00 92.56 351 PRO A C 1
ATOM 2771 O O . PRO A 1 351 ? -9.288 -7.609 12.026 1.00 92.56 351 PRO A O 1
ATOM 2774 N N . TYR A 1 352 ? -7.833 -9.318 11.939 1.00 90.94 352 TYR A N 1
ATOM 2775 C CA . TYR A 1 352 ? -7.432 -9.245 13.349 1.00 90.94 352 TYR A CA 1
ATOM 2776 C C . TYR A 1 352 ? -6.711 -7.941 13.695 1.00 90.94 352 TYR A C 1
ATOM 2778 O O . TYR A 1 352 ? -6.800 -7.474 14.826 1.00 90.94 352 TYR A O 1
ATOM 2786 N N . CYS A 1 353 ? -6.070 -7.332 12.699 1.00 93.06 353 CYS A N 1
ATOM 2787 C CA . CYS A 1 353 ? -5.325 -6.089 12.836 1.00 93.06 353 CYS A CA 1
ATOM 2788 C C . CYS A 1 353 ? -6.216 -4.840 12.776 1.00 93.06 353 CYS A C 1
ATOM 2790 O O . CYS A 1 353 ? -5.702 -3.723 12.784 1.00 93.06 353 CYS A O 1
ATOM 2792 N N . TYR A 1 354 ? -7.536 -5.001 12.643 1.00 95.25 354 TYR A N 1
ATOM 2793 C CA . TYR A 1 354 ? -8.471 -3.903 12.426 1.00 95.25 354 TYR A CA 1
ATOM 2794 C C . TYR A 1 354 ? -9.595 -3.932 13.455 1.00 95.25 354 TYR A C 1
ATOM 2796 O O . TYR A 1 354 ? -10.105 -4.988 13.827 1.00 95.25 354 TYR A O 1
ATOM 2804 N N . GLU A 1 355 ? -10.029 -2.751 13.877 1.00 94.69 355 GLU A N 1
ATOM 2805 C CA . GLU A 1 355 ? -11.137 -2.584 14.809 1.00 94.69 355 GLU A CA 1
ATOM 2806 C C . GLU A 1 355 ? -12.146 -1.552 14.313 1.00 94.69 355 GLU A C 1
ATOM 2808 O O . GLU A 1 355 ? -11.867 -0.735 13.432 1.00 94.69 355 GLU A O 1
ATOM 2813 N N . ARG A 1 356 ? -13.357 -1.606 14.874 1.00 94.31 356 ARG A N 1
ATOM 2814 C CA . ARG A 1 356 ? -14.367 -0.578 14.633 1.00 94.31 356 ARG A CA 1
ATOM 2815 C C . ARG A 1 356 ? -14.023 0.639 15.503 1.00 94.31 356 ARG A C 1
ATOM 2817 O O . ARG A 1 356 ? -14.065 0.503 16.728 1.00 94.31 356 ARG A O 1
ATOM 2824 N N . PRO A 1 357 ? -13.727 1.804 14.908 1.00 89.94 357 PRO A N 1
ATOM 2825 C CA . PRO A 1 357 ? -13.446 3.011 15.676 1.00 89.94 357 PRO A CA 1
ATOM 2826 C C . PRO A 1 357 ? -14.714 3.515 16.372 1.00 89.94 357 PRO A C 1
ATOM 2828 O O . PRO A 1 357 ? -15.836 3.264 15.913 1.00 89.94 357 PRO A O 1
ATOM 2831 N N . ARG A 1 358 ? -14.560 4.247 17.480 1.00 85.12 358 ARG A N 1
ATOM 2832 C CA . ARG A 1 358 ? -15.699 4.896 18.146 1.00 85.12 358 ARG A CA 1
ATOM 2833 C C . ARG A 1 358 ? -16.111 6.147 17.374 1.00 85.12 358 ARG A C 1
ATOM 2835 O O . ARG A 1 358 ? -15.266 6.833 16.808 1.00 85.12 358 ARG A O 1
ATOM 2842 N N . GLU A 1 359 ? -17.400 6.489 17.406 1.00 82.50 359 GLU A N 1
ATOM 2843 C CA . GLU A 1 359 ? -17.940 7.649 16.670 1.00 82.50 359 GLU A CA 1
ATOM 2844 C C . GLU A 1 359 ? -17.186 8.954 16.976 1.00 82.50 359 GLU A C 1
ATOM 2846 O O . GLU A 1 359 ? -16.808 9.672 16.055 1.00 82.50 359 GLU A O 1
ATOM 2851 N N . GLY A 1 360 ? -16.894 9.225 18.254 1.00 72.81 360 GLY A N 1
ATOM 2852 C CA . GLY A 1 360 ? -16.150 10.425 18.651 1.00 72.81 360 GLY A CA 1
ATOM 2853 C C . GLY A 1 360 ? -14.699 10.457 18.156 1.00 72.81 360 GLY A C 1
ATOM 2854 O O . GLY A 1 360 ? -14.195 11.527 17.838 1.00 72.81 360 GLY A O 1
ATOM 2855 N N . GLU A 1 361 ? -14.046 9.296 18.039 1.00 80.94 361 GLU A N 1
ATOM 2856 C CA . GLU A 1 361 ? -12.657 9.194 17.565 1.00 80.94 361 GLU A CA 1
ATOM 2857 C C . GLU A 1 361 ? -12.570 9.442 16.049 1.00 80.94 361 GLU A C 1
ATOM 2859 O O . GLU A 1 361 ? -11.612 10.049 15.573 1.00 80.94 361 GLU A O 1
ATOM 2864 N N . LEU A 1 362 ? -13.593 9.021 15.293 1.00 84.50 362 LEU A N 1
ATOM 2865 C CA . LEU A 1 362 ? -13.713 9.315 13.861 1.00 84.50 362 LEU A CA 1
ATOM 2866 C C . LEU A 1 362 ? -13.840 10.812 13.597 1.00 84.50 362 LEU A C 1
ATOM 2868 O O . LEU A 1 362 ? -13.139 11.358 12.746 1.00 84.50 362 LEU A O 1
ATOM 2872 N N . ASP A 1 363 ? -14.747 11.470 14.315 1.00 84.25 363 ASP A N 1
ATOM 2873 C CA . ASP A 1 363 ? -15.006 12.888 14.101 1.00 84.25 363 ASP A CA 1
ATOM 2874 C C . ASP A 1 363 ? -13.824 13.749 14.556 1.00 84.25 363 ASP A C 1
ATOM 2876 O O . ASP A 1 363 ? -13.508 14.723 13.876 1.00 84.25 363 ASP A O 1
ATOM 2880 N N . GLU A 1 364 ? -13.113 13.373 15.627 1.00 79.12 364 GLU A N 1
ATOM 2881 C CA . GLU A 1 364 ? -11.848 14.013 16.030 1.00 79.12 364 GLU A CA 1
ATOM 2882 C C . GLU A 1 364 ? -10.798 13.901 14.913 1.00 79.12 364 GLU A C 1
ATOM 2884 O O . GLU A 1 364 ? -10.280 14.919 14.455 1.00 79.12 364 GLU A O 1
ATOM 2889 N N . ALA A 1 365 ? -10.549 12.689 14.403 1.00 79.94 365 ALA A N 1
ATOM 2890 C CA . ALA A 1 365 ? -9.545 12.440 13.362 1.00 79.94 365 ALA A CA 1
ATOM 2891 C C . ALA A 1 365 ? -9.839 13.160 12.032 1.00 79.94 365 ALA A C 1
ATOM 2893 O O . ALA A 1 365 ? -8.938 13.467 11.258 1.00 79.94 365 ALA A O 1
ATOM 2894 N N . VAL A 1 366 ? -11.113 13.414 11.732 1.00 82.06 366 VAL A N 1
ATOM 2895 C CA . VAL A 1 366 ? -11.546 14.054 10.482 1.00 82.06 366 VAL A CA 1
ATOM 2896 C C . VAL A 1 366 ? -11.696 15.573 10.623 1.00 82.06 366 VAL A C 1
ATOM 2898 O O . VAL A 1 366 ? -11.612 16.296 9.625 1.00 82.06 366 VAL A O 1
ATOM 2901 N N . SER A 1 367 ? -11.944 16.067 11.838 1.00 72.19 367 SER A N 1
ATOM 2902 C CA . SER A 1 367 ? -12.083 17.498 12.139 1.00 72.19 367 SER A CA 1
ATOM 2903 C C . SER A 1 367 ? -10.777 18.173 12.538 1.00 72.19 367 SER A C 1
ATOM 2905 O O . SER A 1 367 ? -10.723 19.405 12.507 1.00 72.19 367 SER A O 1
ATOM 2907 N N . SER A 1 368 ? -9.722 17.410 12.845 1.00 59.25 368 SER A N 1
ATOM 2908 C CA . SER A 1 368 ? -8.366 17.945 12.912 1.00 59.25 368 SER A CA 1
ATOM 2909 C C . SER A 1 368 ? -8.078 18.650 11.584 1.00 59.25 368 SER A C 1
ATOM 2911 O O . SER A 1 368 ? -7.998 18.010 10.542 1.00 59.25 368 SER A O 1
ATOM 2913 N N . SER A 1 369 ? -8.041 19.983 11.574 1.00 44.94 369 SER A N 1
ATOM 2914 C CA . SER A 1 369 ? -7.809 20.745 10.346 1.00 44.94 369 SER A CA 1
ATOM 2915 C C . SER A 1 369 ? -6.423 20.416 9.779 1.00 44.94 369 SER A C 1
ATOM 2917 O O . SER A 1 369 ? -5.549 19.947 10.493 1.00 44.94 369 SER A O 1
ATOM 2919 N N . SER A 1 370 ? -6.144 20.744 8.518 1.00 43.88 370 SER A N 1
ATOM 2920 C CA . SER A 1 370 ? -4.767 20.743 7.986 1.00 43.88 370 SER A CA 1
ATOM 2921 C C . SER A 1 370 ? -3.829 21.739 8.702 1.00 43.88 370 SER A C 1
ATOM 2923 O O . SER A 1 370 ? -2.640 21.791 8.404 1.00 43.88 370 SER A O 1
ATOM 2925 N N . GLU A 1 371 ? -4.360 22.527 9.644 1.00 44.53 371 GLU A N 1
ATOM 2926 C CA . GLU A 1 371 ? -3.625 23.325 10.629 1.00 44.53 371 GLU A CA 1
ATOM 2927 C C . GLU A 1 371 ? -3.599 22.641 12.009 1.00 44.53 371 GLU A C 1
ATOM 2929 O O . GLU A 1 371 ? -3.350 23.293 13.023 1.00 44.53 371 GLU A O 1
ATOM 2934 N N . SER A 1 372 ? -3.876 21.341 12.110 1.00 47.09 372 SER A N 1
ATOM 2935 C CA . SER A 1 372 ? -3.745 20.589 13.351 1.00 47.09 372 SER A CA 1
ATOM 2936 C C . SER A 1 372 ? -2.274 20.537 13.713 1.00 47.09 372 SER A C 1
ATOM 2938 O O . SER A 1 372 ? -1.426 20.146 12.909 1.00 47.09 372 SER A O 1
ATOM 2940 N N . VAL A 1 373 ? -1.968 20.947 14.932 1.00 52.56 373 VAL A N 1
ATOM 2941 C CA . VAL A 1 373 ? -0.673 20.684 15.537 1.00 52.56 373 VAL A CA 1
ATOM 2942 C C . VAL A 1 373 ? -0.400 19.182 15.427 1.00 52.56 373 VAL A C 1
ATOM 2944 O O . VAL A 1 373 ? -1.113 18.378 16.022 1.00 52.56 373 VAL A O 1
ATOM 2947 N N . SER A 1 374 ? 0.597 18.795 14.627 1.00 56.47 374 SER A N 1
ATOM 2948 C CA . SER A 1 374 ? 0.972 17.393 14.487 1.00 56.47 374 SER A CA 1
ATOM 2949 C C . SER A 1 374 ? 1.632 16.943 15.785 1.00 56.47 374 SER A C 1
ATOM 2951 O O . SER A 1 374 ? 2.804 17.240 16.035 1.00 56.47 374 SER A O 1
ATOM 2953 N N . PHE A 1 375 ? 0.884 16.245 16.630 1.00 64.50 375 PHE A N 1
ATOM 2954 C CA . PHE A 1 375 ? 1.493 15.481 17.704 1.00 64.50 375 PHE A CA 1
ATOM 2955 C C . PHE A 1 375 ? 2.234 14.300 17.081 1.00 64.50 375 PHE A C 1
ATOM 2957 O O . PHE A 1 375 ? 1.684 13.586 16.240 1.00 64.50 375 PHE A O 1
ATOM 2964 N N . LYS A 1 376 ? 3.485 14.076 17.488 1.00 69.12 376 LYS A N 1
ATOM 2965 C CA . LYS A 1 376 ? 4.137 12.799 17.210 1.00 69.12 376 LYS A CA 1
ATOM 2966 C C . LYS A 1 376 ? 3.566 11.789 18.197 1.00 69.12 376 LYS A C 1
ATOM 2968 O O . LYS A 1 376 ? 3.784 11.932 19.397 1.00 69.12 376 LYS A O 1
ATOM 2973 N N . GLU A 1 377 ? 2.844 10.797 17.696 1.00 70.50 377 GLU A N 1
ATOM 2974 C CA . GLU A 1 377 ? 2.462 9.650 18.514 1.00 70.50 377 GLU A CA 1
ATOM 2975 C C . GLU A 1 377 ? 3.694 8.820 18.852 1.00 70.50 377 GLU A C 1
ATOM 2977 O O . GLU A 1 377 ? 4.530 8.547 17.987 1.00 70.50 377 GLU A O 1
ATOM 2982 N N . VAL A 1 378 ? 3.800 8.443 20.117 1.00 70.69 378 VAL A N 1
ATOM 2983 C CA . VAL A 1 378 ? 4.861 7.587 20.629 1.00 70.69 378 VAL A CA 1
ATOM 2984 C C . VAL A 1 378 ? 4.206 6.444 21.389 1.00 70.69 378 VAL A C 1
ATOM 2986 O O . VAL A 1 378 ? 3.481 6.669 22.362 1.00 70.69 378 VAL A O 1
ATOM 2989 N N . TRP A 1 379 ? 4.433 5.223 20.918 1.00 73.56 379 TRP A N 1
ATOM 2990 C CA . TRP A 1 379 ? 3.931 4.004 21.543 1.00 73.56 379 TRP A CA 1
ATOM 2991 C C . TRP A 1 379 ? 4.928 3.521 22.593 1.00 73.56 379 TRP A C 1
ATOM 2993 O O . TRP A 1 379 ? 6.138 3.715 22.453 1.00 73.56 379 TRP A O 1
ATOM 3003 N N . LEU A 1 380 ? 4.425 2.931 23.678 1.00 75.38 380 LEU A N 1
ATOM 3004 C CA . LEU A 1 380 ? 5.296 2.423 24.739 1.00 75.38 380 LEU A CA 1
ATOM 3005 C C . LEU A 1 380 ? 6.101 1.225 24.228 1.00 75.38 380 LEU A C 1
ATOM 3007 O O . LEU A 1 380 ? 7.265 1.069 24.570 1.00 75.38 380 LEU A O 1
ATOM 3011 N N . GLU A 1 381 ? 5.459 0.425 23.387 1.00 71.25 381 GLU A N 1
ATOM 3012 C CA . GLU A 1 381 ? 5.974 -0.716 22.649 1.00 71.25 381 GLU A CA 1
ATOM 3013 C C . GLU A 1 381 ? 7.201 -0.325 21.820 1.00 71.25 381 GLU A C 1
ATOM 3015 O O . GLU A 1 381 ? 8.252 -0.946 21.963 1.00 71.25 381 GLU A O 1
ATOM 3020 N N . ASP A 1 382 ? 7.095 0.762 21.044 1.00 66.38 382 ASP A N 1
ATOM 3021 C CA . ASP A 1 382 ? 8.195 1.299 20.235 1.00 66.38 382 ASP A CA 1
ATOM 3022 C C . ASP A 1 382 ? 9.375 1.717 21.126 1.00 66.38 382 ASP A C 1
ATOM 3024 O O . ASP A 1 382 ? 10.508 1.309 20.892 1.00 66.38 382 ASP A O 1
ATOM 3028 N N . LEU A 1 383 ? 9.113 2.469 22.205 1.00 77.06 383 LEU A N 1
ATOM 3029 C CA . LEU A 1 383 ? 10.160 2.897 23.144 1.00 77.06 383 LEU A CA 1
ATOM 3030 C C . LEU A 1 383 ? 10.856 1.711 23.816 1.00 77.06 383 LEU A C 1
ATOM 3032 O O . LEU A 1 383 ? 12.070 1.716 23.996 1.00 77.06 383 LEU A O 1
ATOM 3036 N N . VAL A 1 384 ? 10.087 0.696 24.207 1.00 81.19 384 VAL A N 1
ATOM 3037 C CA . VAL A 1 384 ? 10.620 -0.524 24.818 1.00 81.19 384 VAL A CA 1
ATOM 3038 C C . VAL A 1 384 ? 11.468 -1.286 23.811 1.00 81.19 384 VAL A C 1
ATOM 3040 O O . VAL A 1 384 ? 12.548 -1.741 24.171 1.00 81.19 384 VAL A O 1
ATOM 3043 N N . ARG A 1 385 ? 11.009 -1.415 22.564 1.00 72.81 385 ARG A N 1
ATOM 3044 C CA . ARG A 1 385 ? 11.728 -2.124 21.504 1.00 72.81 385 ARG A CA 1
ATOM 3045 C C . ARG A 1 385 ? 13.035 -1.425 21.143 1.00 72.81 385 ARG A C 1
ATOM 3047 O O . ARG A 1 385 ? 14.048 -2.107 21.015 1.00 72.81 385 ARG A O 1
ATOM 3054 N N . ASP A 1 386 ? 13.010 -0.099 21.030 1.00 74.38 386 ASP A N 1
ATOM 3055 C CA . ASP A 1 386 ? 14.168 0.722 20.669 1.00 74.38 386 ASP A CA 1
ATOM 3056 C C . ASP A 1 386 ? 15.242 0.740 21.763 1.00 74.38 386 ASP A C 1
ATOM 3058 O O . ASP A 1 386 ? 16.419 0.960 21.474 1.00 74.38 386 ASP A O 1
ATOM 3062 N N . TRP A 1 387 ? 14.853 0.553 23.026 1.00 87.38 387 TRP A N 1
ATOM 3063 C CA . TRP A 1 387 ? 15.744 0.727 24.180 1.00 87.38 387 TRP A CA 1
ATOM 3064 C C . TRP A 1 387 ? 15.988 -0.540 24.989 1.00 87.38 387 TRP A C 1
ATOM 3066 O O . TRP A 1 387 ? 16.620 -0.490 26.051 1.00 87.38 387 TRP A O 1
ATOM 3076 N N . LEU A 1 388 ? 15.481 -1.671 24.506 1.00 88.19 388 LEU A N 1
ATOM 3077 C CA . LEU A 1 388 ? 15.873 -2.975 24.994 1.00 88.19 388 LEU A CA 1
ATOM 3078 C C . LEU A 1 388 ? 17.196 -3.373 24.341 1.00 88.19 388 LEU A C 1
ATOM 3080 O O . LEU A 1 388 ? 17.267 -3.668 23.151 1.00 88.19 388 LEU A O 1
ATOM 3084 N N . GLU A 1 389 ? 18.241 -3.435 25.151 1.00 89.81 389 GLU A N 1
ATOM 3085 C CA . GLU A 1 389 ? 19.545 -3.943 24.764 1.00 89.81 389 GLU A CA 1
ATOM 3086 C C . GLU A 1 389 ? 19.733 -5.371 25.273 1.00 89.81 389 GLU A C 1
ATOM 3088 O O . GLU A 1 389 ? 19.628 -5.668 26.470 1.00 89.81 389 GLU A O 1
ATOM 3093 N N . LEU A 1 390 ? 20.092 -6.257 24.350 1.00 87.44 390 LEU A N 1
ATOM 3094 C CA . LEU A 1 390 ? 20.641 -7.563 24.672 1.00 87.44 390 LEU A CA 1
ATOM 3095 C C . LEU A 1 390 ? 22.155 -7.435 24.864 1.00 87.44 390 LEU A C 1
ATOM 3097 O O . LEU A 1 390 ? 22.858 -6.926 23.995 1.00 87.44 390 LEU A O 1
ATOM 3101 N N . ARG A 1 391 ? 22.668 -7.925 25.992 1.00 87.31 391 ARG A N 1
ATOM 3102 C CA . ARG A 1 391 ? 24.103 -8.036 26.290 1.00 87.31 391 ARG A CA 1
ATOM 3103 C C . ARG A 1 391 ? 24.509 -9.501 26.435 1.00 87.31 391 ARG A C 1
ATOM 3105 O O . ARG A 1 391 ? 23.680 -10.396 26.307 1.00 87.31 391 ARG A O 1
ATOM 3112 N N . GLU A 1 392 ? 25.795 -9.744 26.684 1.00 83.25 392 GLU A N 1
ATOM 3113 C CA . GLU A 1 392 ? 26.364 -11.099 26.778 1.00 83.25 392 GLU A CA 1
ATOM 3114 C C . GLU A 1 392 ? 25.664 -11.973 27.838 1.00 83.25 392 GLU A C 1
ATOM 3116 O O . GLU A 1 392 ? 25.434 -13.161 27.618 1.00 83.25 392 GLU A O 1
ATOM 3121 N N . ASP A 1 393 ? 25.299 -11.383 28.979 1.00 86.00 393 ASP A N 1
ATOM 3122 C CA . ASP A 1 393 ? 24.717 -12.079 30.132 1.00 86.00 393 ASP A CA 1
ATOM 3123 C C . ASP A 1 393 ? 23.462 -11.394 30.700 1.00 86.00 393 ASP A C 1
ATOM 3125 O O . ASP A 1 393 ? 22.986 -11.745 31.783 1.00 86.00 393 ASP A O 1
ATOM 3129 N N . ALA A 1 394 ? 22.920 -10.390 30.006 1.00 91.38 394 ALA A N 1
ATOM 3130 C CA . ALA A 1 394 ? 21.837 -9.579 30.542 1.00 91.38 394 ALA A CA 1
ATOM 3131 C C . ALA A 1 394 ? 20.914 -8.993 29.473 1.00 91.38 394 ALA A C 1
ATOM 3133 O O . ALA A 1 394 ? 21.309 -8.754 28.335 1.00 91.38 394 ALA A O 1
ATOM 3134 N N . LEU A 1 395 ? 19.691 -8.698 29.906 1.00 92.69 395 LEU A N 1
ATOM 3135 C CA . LEU A 1 395 ? 18.769 -7.789 29.238 1.00 92.69 395 LEU A CA 1
ATOM 3136 C C . LEU A 1 395 ? 18.749 -6.472 30.001 1.00 92.69 395 LEU A C 1
ATOM 3138 O O . LEU A 1 395 ? 18.519 -6.464 31.217 1.00 92.69 395 LEU A O 1
ATOM 3142 N N . GLU A 1 396 ? 18.972 -5.373 29.294 1.00 94.25 396 GLU A N 1
ATOM 3143 C CA . GLU A 1 396 ? 18.917 -4.019 29.834 1.00 94.25 396 GLU A CA 1
ATOM 3144 C C . GLU A 1 396 ? 17.842 -3.226 29.092 1.00 94.25 396 GLU A C 1
ATOM 3146 O O . GLU A 1 396 ? 17.866 -3.125 27.876 1.00 94.25 396 GLU A O 1
ATOM 3151 N N . LEU A 1 397 ? 16.880 -2.676 29.827 1.00 93.69 397 LEU A N 1
ATOM 3152 C CA . LEU A 1 397 ? 15.889 -1.745 29.300 1.00 93.69 397 LEU A CA 1
ATOM 3153 C C . LEU A 1 397 ? 16.235 -0.359 29.833 1.00 93.69 397 LEU A C 1
ATOM 3155 O O . LEU A 1 397 ? 16.018 -0.092 31.022 1.00 93.69 397 LEU A O 1
ATOM 3159 N N . ALA A 1 398 ? 16.777 0.508 28.978 1.00 91.50 398 ALA A N 1
ATOM 3160 C CA . ALA A 1 398 ? 17.059 1.885 29.364 1.00 91.50 398 ALA A CA 1
ATOM 3161 C C . ALA A 1 398 ? 15.738 2.622 29.623 1.00 91.50 398 ALA A C 1
ATOM 3163 O O . ALA A 1 398 ? 14.812 2.539 28.821 1.00 91.50 398 ALA A O 1
ATOM 3164 N N . TRP A 1 399 ? 15.615 3.322 30.755 1.00 89.31 399 TRP A N 1
ATOM 3165 C CA . TRP A 1 399 ? 14.368 4.015 31.104 1.00 89.31 399 TRP A CA 1
ATOM 3166 C C . TRP A 1 399 ? 14.636 5.317 31.848 1.00 89.31 399 TRP A C 1
ATOM 3168 O O . TRP A 1 399 ? 15.207 5.313 32.940 1.00 89.31 399 TRP A O 1
ATOM 3178 N N . SER A 1 400 ? 14.207 6.442 31.275 1.00 80.38 400 SER A N 1
ATOM 3179 C CA . SER A 1 400 ? 14.367 7.754 31.898 1.00 80.38 400 SER A CA 1
ATOM 3180 C C . SER A 1 400 ? 13.216 8.077 32.854 1.00 80.38 400 SER A C 1
ATOM 3182 O O . SER A 1 400 ? 12.086 7.610 32.712 1.00 80.38 400 SER A O 1
ATOM 3184 N N . ALA A 1 401 ? 13.481 8.966 33.813 1.00 69.56 401 ALA A N 1
ATOM 3185 C CA . ALA A 1 401 ? 12.457 9.469 34.729 1.00 69.56 401 ALA A CA 1
ATOM 3186 C C . ALA A 1 401 ? 11.374 10.326 34.038 1.00 69.56 401 ALA A C 1
ATOM 3188 O O . ALA A 1 401 ? 10.343 10.601 34.643 1.00 69.56 401 ALA A O 1
ATOM 3189 N N . SER A 1 402 ? 11.592 10.756 32.788 1.00 69.75 402 SER A N 1
ATOM 3190 C CA . SER A 1 402 ? 10.605 11.512 32.006 1.00 69.75 402 SER A CA 1
ATOM 3191 C C . SER A 1 402 ? 9.490 10.645 31.410 1.00 69.75 402 SER A C 1
ATOM 3193 O O . SER A 1 402 ? 8.511 11.171 30.883 1.00 69.75 402 SER A O 1
ATOM 3195 N N . LEU A 1 403 ? 9.602 9.324 31.511 1.00 77.38 403 LEU A N 1
ATOM 3196 C CA . LEU A 1 403 ? 8.682 8.366 30.900 1.00 77.38 403 LEU A CA 1
ATOM 3197 C C . LEU A 1 403 ? 7.700 7.777 31.906 1.00 77.38 403 LEU A C 1
ATOM 3199 O O . LEU A 1 403 ? 7.825 8.025 33.110 1.00 77.38 403 LEU A O 1
ATOM 3203 N N . PRO A 1 404 ? 6.691 7.016 31.445 1.00 77.00 404 PRO A N 1
ATOM 3204 C CA . PRO A 1 404 ? 5.747 6.376 32.344 1.00 77.00 404 PRO A CA 1
ATOM 3205 C C . PRO A 1 404 ? 6.445 5.529 33.399 1.00 77.00 404 PRO A C 1
ATOM 3207 O O . PRO A 1 404 ? 7.442 4.853 33.135 1.00 77.00 404 PRO A O 1
ATOM 3210 N N . THR A 1 405 ? 5.882 5.530 34.606 1.00 79.88 405 THR A N 1
ATOM 3211 C CA . THR A 1 405 ? 6.325 4.587 35.630 1.00 79.88 405 THR A CA 1
ATOM 3212 C C . THR A 1 405 ? 5.891 3.190 35.212 1.00 79.88 405 THR A C 1
ATOM 3214 O O . THR A 1 405 ? 4.699 2.906 35.129 1.00 79.88 405 THR A O 1
ATOM 3217 N N . LEU A 1 406 ? 6.860 2.313 34.967 1.00 85.94 406 LEU A N 1
ATOM 3218 C CA . LEU A 1 406 ? 6.590 0.902 34.715 1.00 85.94 406 LEU A CA 1
ATOM 3219 C C . LEU A 1 406 ? 6.368 0.163 36.043 1.00 85.94 406 LEU A C 1
ATOM 3221 O O . LEU A 1 406 ? 7.074 0.409 37.025 1.00 85.94 406 LEU A O 1
ATOM 3225 N N . GLY A 1 407 ? 5.423 -0.769 36.065 1.00 86.75 407 GLY A N 1
ATOM 3226 C CA . GLY A 1 407 ? 5.175 -1.722 37.145 1.00 86.75 407 GLY A CA 1
ATOM 3227 C C . GLY A 1 407 ? 6.162 -2.892 37.116 1.00 86.75 407 GLY A C 1
ATOM 3228 O O . GLY A 1 407 ? 7.383 -2.694 37.055 1.00 86.75 407 GLY A O 1
ATOM 3229 N N . ALA A 1 408 ? 5.665 -4.126 37.206 1.00 91.06 408 ALA A N 1
ATOM 3230 C CA . ALA A 1 408 ? 6.486 -5.304 36.944 1.00 91.06 408 ALA A CA 1
ATOM 3231 C C . ALA A 1 408 ? 6.863 -5.377 35.454 1.00 91.06 408 ALA A C 1
ATOM 3233 O O . ALA A 1 408 ? 6.025 -5.140 34.591 1.00 91.06 408 ALA A O 1
ATOM 3234 N N . VAL A 1 409 ? 8.125 -5.706 35.169 1.00 93.81 409 VAL A N 1
ATOM 3235 C CA . VAL A 1 409 ? 8.608 -5.972 33.806 1.00 93.81 409 VAL A CA 1
ATOM 3236 C C . VAL A 1 409 ? 9.204 -7.369 33.797 1.00 93.81 409 VAL A C 1
ATOM 3238 O O . VAL A 1 409 ? 10.151 -7.648 34.538 1.00 93.81 409 VAL A O 1
ATOM 3241 N N . THR A 1 410 ? 8.628 -8.246 32.990 1.00 93.94 410 THR A N 1
ATOM 3242 C CA . THR A 1 410 ? 9.012 -9.650 32.874 1.00 93.94 410 THR A CA 1
ATOM 3243 C C . THR A 1 410 ? 9.357 -9.930 31.423 1.00 93.94 410 THR A C 1
ATOM 3245 O O . THR A 1 410 ? 8.568 -9.606 30.552 1.00 93.94 410 THR A O 1
ATOM 3248 N N . ALA A 1 411 ? 10.524 -10.505 31.160 1.00 92.00 411 ALA A N 1
ATOM 3249 C CA . ALA A 1 411 ? 10.933 -10.912 29.825 1.00 92.00 411 ALA A CA 1
ATOM 3250 C C . ALA A 1 411 ? 10.940 -12.439 29.726 1.00 92.00 411 ALA A C 1
ATOM 3252 O O . ALA A 1 411 ? 11.550 -13.103 30.562 1.00 92.00 411 ALA A O 1
ATOM 3253 N N . THR A 1 412 ? 10.302 -12.992 28.703 1.00 87.06 412 THR A N 1
ATOM 3254 C CA . THR A 1 412 ? 10.429 -14.388 28.291 1.00 87.06 412 THR A CA 1
ATOM 3255 C C . THR A 1 412 ? 11.327 -14.451 27.062 1.00 87.06 412 THR A C 1
ATOM 3257 O O . THR A 1 412 ? 10.968 -13.990 25.983 1.00 87.06 412 THR A O 1
ATOM 3260 N N . VAL A 1 413 ? 12.518 -15.012 27.232 1.00 89.50 413 VAL A N 1
ATOM 3261 C CA . VAL A 1 413 ? 13.517 -15.208 26.182 1.00 89.50 413 VAL A CA 1
ATOM 3262 C C . VAL A 1 413 ? 13.284 -16.566 25.537 1.00 89.50 413 VAL A C 1
ATOM 3264 O O . VAL A 1 413 ? 13.333 -17.596 26.212 1.00 89.50 413 VAL A O 1
ATOM 3267 N N . TYR A 1 414 ? 13.025 -16.585 24.235 1.00 84.06 414 TYR A N 1
ATOM 3268 C CA . TYR A 1 414 ? 12.820 -17.819 23.487 1.00 84.06 414 TYR A CA 1
ATOM 3269 C C . TYR A 1 414 ? 14.113 -18.218 22.792 1.00 84.06 414 TYR A C 1
ATOM 3271 O O . TYR A 1 414 ? 14.580 -17.540 21.884 1.00 84.06 414 TYR A O 1
ATOM 3279 N N . TYR A 1 415 ? 14.680 -19.352 23.192 1.00 84.94 415 TYR A N 1
ATOM 3280 C CA . TYR A 1 415 ? 15.877 -19.907 22.572 1.00 84.94 415 TYR A CA 1
ATOM 3281 C C . TYR A 1 415 ? 15.500 -20.920 21.496 1.00 84.94 415 TYR A C 1
ATOM 3283 O O . TYR A 1 415 ? 14.738 -21.849 21.771 1.00 84.94 415 TYR A O 1
ATOM 3291 N N . ARG A 1 416 ? 16.056 -20.782 20.292 1.00 81.94 416 ARG A N 1
ATOM 3292 C CA . ARG A 1 416 ? 15.899 -21.723 19.177 1.00 81.94 416 ARG A CA 1
ATOM 3293 C C . ARG A 1 416 ? 17.144 -22.584 19.028 1.00 81.94 416 ARG A C 1
ATOM 3295 O O . ARG A 1 416 ? 18.247 -22.068 18.868 1.00 81.94 416 ARG A O 1
ATOM 3302 N N . ASN A 1 417 ? 16.963 -23.899 19.021 1.00 80.75 417 ASN A N 1
ATOM 3303 C CA . ASN A 1 417 ? 18.022 -24.850 18.711 1.00 80.75 417 ASN A CA 1
ATOM 3304 C C . ASN A 1 417 ? 18.253 -24.907 17.192 1.00 80.75 417 ASN A C 1
ATOM 3306 O O . ASN A 1 417 ? 17.346 -25.224 16.424 1.00 80.75 417 ASN A O 1
ATOM 3310 N N . LEU A 1 418 ? 19.476 -24.621 16.752 1.00 75.56 418 LEU A N 1
ATOM 3311 C CA . LEU A 1 418 ? 19.858 -24.558 15.341 1.00 75.56 418 LEU A CA 1
ATOM 3312 C C . LEU A 1 418 ? 19.895 -25.929 14.643 1.00 75.56 418 LEU A C 1
ATOM 3314 O O . LEU A 1 418 ? 19.903 -25.980 13.416 1.00 75.56 418 LEU A O 1
ATOM 3318 N N . LEU A 1 419 ? 19.934 -27.040 15.387 1.00 73.44 419 LEU A N 1
ATOM 3319 C CA . LEU A 1 419 ? 20.000 -28.387 14.809 1.00 73.44 419 LEU A CA 1
ATOM 3320 C C . LEU A 1 419 ? 18.625 -28.964 14.472 1.00 73.44 419 LEU A C 1
ATOM 3322 O O . LEU A 1 419 ? 18.487 -29.664 13.470 1.00 73.44 419 LEU A O 1
ATOM 3326 N N . ASP A 1 420 ? 17.629 -28.728 15.326 1.00 74.69 420 ASP A N 1
ATOM 3327 C CA . ASP A 1 420 ? 16.300 -29.341 15.211 1.00 74.69 420 ASP A CA 1
ATOM 3328 C C . ASP A 1 420 ? 15.144 -28.330 15.157 1.00 74.69 420 ASP A C 1
ATOM 3330 O O . ASP A 1 420 ? 13.995 -28.730 14.961 1.00 74.69 420 ASP A O 1
ATOM 3334 N N . GLY A 1 421 ? 15.432 -27.032 15.298 1.00 67.88 421 GLY A N 1
ATOM 3335 C CA . GLY A 1 421 ? 14.446 -25.952 15.277 1.00 67.88 421 GLY A CA 1
ATOM 3336 C C . GLY A 1 421 ? 13.560 -25.877 16.523 1.00 67.88 421 GLY A C 1
ATOM 3337 O O . GLY A 1 421 ? 12.618 -25.084 16.547 1.00 67.88 421 GLY A O 1
ATOM 3338 N N . SER A 1 422 ? 13.812 -26.690 17.555 1.00 73.06 422 SER A N 1
ATOM 3339 C CA . SER A 1 422 ? 13.019 -26.669 18.785 1.00 73.06 422 SER A CA 1
ATOM 3340 C C . SER A 1 422 ? 13.226 -25.374 19.573 1.00 73.06 422 SER A C 1
ATOM 3342 O O . SER A 1 422 ? 14.309 -24.789 19.562 1.00 73.06 422 SER A O 1
ATOM 3344 N N . ARG A 1 423 ? 12.167 -24.921 20.258 1.00 80.81 423 ARG A N 1
ATOM 3345 C CA . ARG A 1 423 ? 12.175 -23.698 21.068 1.00 80.81 423 ARG A CA 1
ATOM 3346 C C . ARG A 1 423 ? 12.047 -24.010 22.552 1.00 80.81 423 ARG A C 1
ATOM 3348 O O . ARG A 1 423 ? 11.205 -24.822 22.940 1.00 80.81 423 ARG A O 1
ATOM 3355 N N . SER A 1 424 ? 12.829 -23.323 23.376 1.00 84.62 424 SER A N 1
ATOM 3356 C CA . SER A 1 424 ? 12.717 -23.358 24.835 1.00 84.62 424 SER A CA 1
ATOM 3357 C C . SER A 1 424 ? 12.613 -21.939 25.399 1.00 84.62 424 SER A C 1
ATOM 3359 O O . SER A 1 424 ? 13.514 -21.142 25.138 1.00 84.62 424 SER A O 1
ATOM 3361 N N . PRO A 1 425 ? 11.554 -21.615 26.160 1.00 87.50 425 PRO A N 1
ATOM 3362 C CA . PRO A 1 425 ? 11.412 -20.314 26.799 1.00 87.50 425 PRO A CA 1
ATOM 3363 C C . PRO A 1 425 ? 12.126 -20.259 28.153 1.00 87.50 425 PRO A C 1
ATOM 3365 O O . PRO A 1 425 ? 12.150 -21.245 28.896 1.00 87.50 425 PRO A O 1
ATOM 3368 N N . GLU A 1 426 ? 12.612 -19.077 28.514 1.00 89.56 426 GLU A N 1
ATOM 3369 C CA . GLU A 1 426 ? 13.082 -18.751 29.855 1.00 89.56 426 GLU A CA 1
ATOM 3370 C C . GLU A 1 426 ? 12.576 -17.384 30.297 1.00 89.56 426 GLU A C 1
ATOM 3372 O O . GLU A 1 426 ? 12.760 -16.390 29.606 1.00 89.56 426 GLU A O 1
ATOM 3377 N N . THR A 1 427 ? 11.964 -17.326 31.476 1.00 92.75 427 THR A N 1
ATOM 3378 C CA . THR A 1 427 ? 11.362 -16.097 31.990 1.00 92.75 427 THR A CA 1
ATOM 3379 C C . THR A 1 427 ? 12.230 -15.477 33.079 1.00 92.75 427 THR A C 1
ATOM 3381 O O . THR A 1 427 ? 12.519 -16.108 34.098 1.00 92.75 427 THR A O 1
ATOM 3384 N N . VAL A 1 428 ? 12.587 -14.208 32.896 1.00 94.31 428 VAL A N 1
ATOM 3385 C CA . VAL A 1 428 ? 13.367 -13.391 33.827 1.00 94.31 428 VAL A CA 1
ATOM 3386 C C . VAL A 1 428 ? 12.606 -12.113 34.182 1.00 94.31 428 VAL A C 1
ATOM 3388 O O . VAL A 1 428 ? 11.866 -11.561 33.376 1.00 94.31 428 VAL A O 1
ATOM 3391 N N . THR A 1 429 ? 12.775 -11.607 35.403 1.00 96.00 429 THR A N 1
ATOM 3392 C CA . THR A 1 429 ? 12.133 -10.353 35.838 1.00 96.00 429 THR A CA 1
ATOM 3393 C C . THR A 1 429 ? 13.159 -9.229 35.874 1.00 96.00 429 THR A C 1
ATOM 3395 O O . THR A 1 429 ? 14.140 -9.308 36.620 1.00 96.00 429 THR A O 1
ATOM 3398 N N . LEU A 1 430 ? 12.912 -8.163 35.111 1.00 95.81 430 LEU A N 1
ATOM 3399 C CA . LEU A 1 430 ? 13.784 -6.996 35.023 1.00 95.81 430 LEU A CA 1
ATOM 3400 C C . LEU A 1 430 ? 13.604 -6.110 36.261 1.00 95.81 430 LEU A C 1
ATOM 3402 O O . LEU A 1 430 ? 12.532 -5.549 36.521 1.00 95.81 430 LEU A O 1
ATOM 3406 N N . LYS A 1 431 ? 14.680 -5.974 37.040 1.00 95.12 431 LYS A N 1
ATOM 3407 C CA . LYS A 1 431 ? 14.707 -5.196 38.283 1.00 95.12 431 LYS A CA 1
ATOM 3408 C C . LYS A 1 431 ? 15.148 -3.754 38.019 1.00 95.12 431 LYS A C 1
ATOM 3410 O O . LYS A 1 431 ? 16.016 -3.554 37.173 1.00 95.12 431 LYS A O 1
ATOM 3415 N N . PRO A 1 432 ? 14.613 -2.764 38.755 1.00 91.00 432 PRO A N 1
ATOM 3416 C CA . PRO A 1 432 ? 15.050 -1.375 38.633 1.00 91.00 432 PRO A CA 1
ATOM 3417 C C . PRO A 1 432 ? 16.549 -1.197 38.909 1.00 91.00 432 PRO A C 1
ATOM 3419 O O . PRO A 1 432 ? 17.071 -1.735 39.889 1.00 91.00 432 PRO A O 1
ATOM 3422 N N . VAL A 1 433 ? 17.207 -0.406 38.066 1.00 91.25 433 VAL A N 1
ATOM 3423 C CA . VAL A 1 433 ? 18.581 0.096 38.213 1.00 91.25 433 VAL A CA 1
ATOM 3424 C C . VAL A 1 433 ? 18.590 1.619 38.008 1.00 91.25 433 VAL A C 1
ATOM 3426 O O . VAL A 1 433 ? 17.545 2.208 37.751 1.00 91.25 433 VAL A O 1
ATOM 3429 N N . GLU A 1 434 ? 19.744 2.272 38.171 1.00 83.25 434 GLU A N 1
ATOM 3430 C CA . GLU A 1 434 ? 19.857 3.743 38.111 1.00 83.25 434 GLU A CA 1
ATOM 3431 C C . GLU A 1 434 ? 19.356 4.332 36.780 1.00 83.25 434 GLU A C 1
ATOM 3433 O O . GLU A 1 434 ? 18.637 5.326 36.792 1.00 83.25 434 GLU A O 1
ATOM 3438 N N . GLU A 1 435 ? 19.660 3.673 35.660 1.00 84.94 435 GLU A N 1
ATOM 3439 C CA . GLU A 1 435 ? 19.294 4.112 34.304 1.00 84.94 435 GLU A CA 1
ATOM 3440 C C . GLU A 1 435 ? 18.300 3.151 33.624 1.00 84.94 435 GLU A C 1
ATOM 3442 O O . GLU A 1 435 ? 18.388 2.880 32.431 1.00 84.94 435 GLU A O 1
ATOM 3447 N N . GLY A 1 436 ? 17.346 2.598 34.381 1.00 91.31 436 GLY A N 1
ATOM 3448 C CA . GLY A 1 436 ? 16.259 1.792 33.821 1.00 91.31 436 GLY A CA 1
ATOM 3449 C C . GLY A 1 436 ? 16.045 0.469 34.538 1.00 91.31 436 GLY A C 1
ATOM 3450 O O . GLY A 1 436 ? 15.792 0.447 35.747 1.00 91.31 436 GLY A O 1
ATOM 3451 N N . ARG A 1 437 ? 16.082 -0.651 33.809 1.00 94.44 437 ARG A N 1
ATOM 3452 C CA . ARG A 1 437 ? 15.873 -1.993 34.373 1.00 94.44 437 ARG A CA 1
ATOM 3453 C C . ARG A 1 437 ? 16.824 -3.028 33.792 1.00 94.44 437 ARG A C 1
ATOM 3455 O O . ARG A 1 437 ? 17.186 -2.952 32.627 1.00 94.44 437 ARG A O 1
ATOM 3462 N N . ARG A 1 438 ? 17.187 -4.027 34.598 1.00 95.50 438 ARG A N 1
ATOM 3463 C CA . ARG A 1 438 ? 18.099 -5.104 34.194 1.00 95.50 438 ARG A CA 1
ATOM 3464 C C . ARG A 1 438 ? 17.664 -6.469 34.717 1.00 95.50 438 ARG A C 1
ATOM 3466 O O . ARG A 1 438 ? 17.227 -6.588 35.866 1.00 95.50 438 ARG A O 1
ATOM 3473 N N . ALA A 1 439 ? 17.834 -7.499 33.896 1.00 95.88 439 ALA A N 1
ATOM 3474 C CA . ALA A 1 439 ? 17.774 -8.904 34.290 1.00 95.88 439 ALA A CA 1
ATOM 3475 C C . ALA A 1 439 ? 19.013 -9.645 33.783 1.00 95.88 439 ALA A C 1
ATOM 3477 O O . ALA A 1 439 ? 19.490 -9.367 32.689 1.00 95.88 439 ALA A O 1
ATOM 3478 N N . GLU A 1 440 ? 19.519 -10.590 34.573 1.00 92.50 440 GLU A N 1
ATOM 3479 C CA . GLU A 1 440 ? 20.527 -11.547 34.105 1.00 92.50 440 GLU A CA 1
ATOM 3480 C C . GLU A 1 440 ? 19.825 -12.656 33.313 1.00 92.50 440 GLU A C 1
ATOM 3482 O O . GLU A 1 440 ? 18.765 -13.130 33.731 1.00 92.50 440 GLU A O 1
ATOM 3487 N N . ILE A 1 441 ? 20.420 -13.062 32.194 1.00 88.38 441 ILE A N 1
ATOM 3488 C CA . ILE A 1 441 ? 19.997 -14.212 31.387 1.00 88.38 441 ILE A CA 1
ATOM 3489 C C . ILE A 1 441 ? 21.134 -15.238 31.348 1.00 88.38 441 ILE A C 1
ATOM 3491 O O . ILE A 1 441 ? 22.302 -14.860 31.478 1.00 88.38 441 ILE A O 1
ATOM 3495 N N . PRO A 1 442 ? 20.855 -16.540 31.180 1.00 77.06 442 PRO A N 1
ATOM 3496 C CA . PRO A 1 442 ? 21.931 -17.516 31.130 1.00 77.06 442 PRO A CA 1
ATOM 3497 C C . PRO A 1 442 ? 22.845 -17.311 29.931 1.00 77.06 442 PRO A C 1
ATOM 3499 O O . PRO A 1 442 ? 22.399 -17.186 28.791 1.00 77.06 442 PRO A O 1
ATOM 3502 N N . THR A 1 443 ? 24.147 -17.368 30.192 1.00 71.50 443 THR A N 1
ATOM 3503 C CA . THR A 1 443 ? 25.159 -17.377 29.140 1.00 71.50 443 THR A CA 1
ATOM 3504 C C . THR A 1 443 ? 25.037 -18.660 28.318 1.00 71.50 443 THR A C 1
ATOM 3506 O O . THR A 1 443 ? 25.143 -19.772 28.853 1.00 71.50 443 THR A O 1
ATOM 3509 N N . LEU A 1 444 ? 24.851 -18.523 27.006 1.00 70.75 444 LEU A N 1
ATOM 3510 C CA . LEU A 1 444 ? 24.843 -19.667 26.103 1.00 70.75 444 LEU A CA 1
ATOM 3511 C C . LEU A 1 444 ? 26.274 -20.149 25.881 1.00 70.75 444 LEU A C 1
ATOM 3513 O O . LEU A 1 444 ? 27.136 -19.440 25.374 1.00 70.75 444 LEU A O 1
ATOM 3517 N N . THR A 1 445 ? 26.544 -21.397 26.256 1.00 64.19 445 THR A N 1
ATOM 3518 C CA . THR A 1 445 ? 27.829 -22.019 25.914 1.00 64.19 445 THR A CA 1
ATOM 3519 C C . THR A 1 445 ? 27.805 -22.497 24.456 1.00 64.19 445 THR A C 1
ATOM 3521 O O . THR A 1 445 ? 26.748 -22.940 23.994 1.00 64.19 445 THR A O 1
ATOM 3524 N N . PRO A 1 446 ? 28.951 -22.535 23.745 1.00 59.25 446 PRO A N 1
ATOM 3525 C CA . PRO A 1 446 ? 29.039 -23.042 22.365 1.00 59.25 446 PRO A CA 1
ATOM 3526 C C . PRO A 1 446 ? 28.481 -24.460 22.153 1.00 59.25 446 PRO A C 1
ATOM 3528 O O . PRO A 1 446 ? 28.177 -24.867 21.040 1.00 59.25 446 PRO A O 1
ATOM 3531 N N . GLN A 1 447 ? 28.328 -25.238 23.228 1.00 57.19 447 GLN A N 1
ATOM 3532 C CA . GLN A 1 447 ? 27.801 -26.606 23.202 1.00 57.19 447 GLN A CA 1
ATOM 3533 C C . GLN A 1 447 ? 26.263 -26.669 23.148 1.00 57.19 447 GLN A C 1
ATOM 3535 O O . GLN A 1 447 ? 25.709 -27.753 22.974 1.00 57.19 447 GLN A O 1
ATOM 3540 N N . SER A 1 448 ? 25.573 -25.537 23.319 1.00 65.19 448 SER A N 1
ATOM 3541 C CA . SER A 1 448 ? 24.109 -25.474 23.410 1.00 65.19 448 SER A CA 1
ATOM 3542 C C . SER A 1 448 ? 23.390 -25.520 22.056 1.00 65.19 448 SER A C 1
ATOM 3544 O O . SER A 1 448 ? 22.222 -25.896 22.025 1.00 65.19 448 SER A O 1
ATOM 3546 N N . ASN A 1 449 ? 24.066 -25.188 20.945 1.00 72.62 449 ASN A N 1
ATOM 3547 C CA . ASN A 1 449 ? 23.456 -24.986 19.617 1.00 72.62 449 ASN A CA 1
ATOM 3548 C C . ASN A 1 449 ? 22.206 -24.086 19.647 1.00 72.62 449 ASN A C 1
ATOM 3550 O O . ASN A 1 449 ? 21.323 -24.243 18.808 1.00 72.62 449 ASN A O 1
ATOM 3554 N N . ALA A 1 450 ? 22.104 -23.188 20.624 1.00 75.81 450 ALA A N 1
ATOM 3555 C CA . ALA A 1 450 ? 20.948 -22.334 20.823 1.00 75.81 450 ALA A CA 1
ATOM 3556 C C . ALA A 1 450 ? 21.289 -20.889 20.452 1.00 75.81 450 ALA A C 1
ATOM 3558 O O . ALA A 1 450 ? 22.409 -20.438 20.684 1.00 75.81 450 ALA A O 1
ATOM 3559 N N . VAL A 1 451 ? 20.309 -20.182 19.903 1.00 82.94 451 VAL A N 1
ATOM 3560 C CA . VAL A 1 451 ? 20.328 -18.728 19.690 1.00 82.94 451 VAL A CA 1
ATOM 3561 C C . VAL A 1 451 ? 19.065 -18.137 20.294 1.00 82.94 451 VAL A C 1
ATOM 3563 O O . VAL A 1 451 ? 18.062 -18.849 20.401 1.00 82.94 451 VAL A O 1
ATOM 3566 N N . ILE A 1 452 ? 19.080 -16.867 20.687 1.00 83.06 452 ILE A N 1
ATOM 3567 C CA . ILE A 1 452 ? 17.837 -16.183 21.053 1.00 83.06 452 ILE A CA 1
ATOM 3568 C C . ILE A 1 452 ? 17.064 -15.912 19.762 1.00 83.06 452 ILE A C 1
ATOM 3570 O O . ILE A 1 452 ? 17.569 -15.243 18.868 1.00 83.06 452 ILE A O 1
ATOM 3574 N N . ASP A 1 453 ? 15.862 -16.466 19.661 1.00 79.25 453 ASP A N 1
ATOM 3575 C CA . ASP A 1 453 ? 14.948 -16.271 18.535 1.00 79.25 453 ASP A CA 1
ATOM 3576 C C . ASP A 1 453 ? 14.257 -14.912 18.680 1.00 79.25 453 ASP A C 1
ATOM 3578 O O . ASP A 1 453 ? 14.439 -14.023 17.861 1.00 79.25 453 ASP A O 1
ATOM 3582 N N . PHE A 1 454 ? 13.542 -14.724 19.788 1.00 78.31 454 PHE A N 1
ATOM 3583 C CA . PHE A 1 454 ? 12.888 -13.469 20.140 1.00 78.31 454 PHE A CA 1
ATOM 3584 C C . PHE A 1 454 ? 12.711 -13.361 21.657 1.00 78.31 454 PHE A C 1
ATOM 3586 O O . PHE A 1 454 ? 12.859 -14.337 22.403 1.00 78.31 454 PHE A O 1
ATOM 3593 N N . ILE A 1 455 ? 12.401 -12.156 22.118 1.00 82.69 455 ILE A N 1
ATOM 3594 C CA . ILE A 1 455 ? 12.159 -11.812 23.515 1.00 82.69 455 ILE A CA 1
ATOM 3595 C C . ILE A 1 455 ? 10.758 -11.215 23.613 1.00 82.69 455 ILE A C 1
ATOM 3597 O O . ILE A 1 455 ? 10.420 -10.283 22.892 1.00 82.69 455 ILE A O 1
ATOM 3601 N N . GLU A 1 456 ? 9.952 -11.740 24.523 1.00 81.38 456 GLU A N 1
ATOM 3602 C CA . GLU A 1 456 ? 8.615 -11.238 24.840 1.00 81.38 456 GLU A CA 1
ATOM 3603 C C . GLU A 1 456 ? 8.658 -10.510 26.182 1.00 81.38 456 GLU A C 1
ATOM 3605 O O . GLU A 1 456 ? 9.050 -11.102 27.183 1.00 81.38 456 GLU A O 1
ATOM 3610 N N . LEU A 1 457 ? 8.291 -9.232 26.226 1.00 83.25 457 LEU A N 1
ATOM 3611 C CA . LEU A 1 457 ? 8.268 -8.421 27.438 1.00 83.25 457 LEU A CA 1
ATOM 3612 C C . LEU A 1 457 ? 6.840 -8.134 27.865 1.00 83.25 457 LEU A C 1
ATOM 3614 O O . LEU A 1 457 ? 6.136 -7.385 27.202 1.00 83.25 457 LEU A O 1
ATOM 3618 N N . ASP A 1 458 ? 6.469 -8.634 29.035 1.00 82.44 458 ASP A N 1
ATOM 3619 C CA . ASP A 1 458 ? 5.249 -8.268 29.736 1.00 82.44 458 ASP A CA 1
ATOM 3620 C C . ASP A 1 458 ? 5.528 -7.122 30.711 1.00 82.44 458 ASP A C 1
ATOM 3622 O O . ASP A 1 458 ? 6.297 -7.249 31.672 1.00 82.44 458 ASP A O 1
ATOM 3626 N N . ILE A 1 459 ? 4.876 -5.992 30.471 1.00 86.81 459 ILE A N 1
ATOM 3627 C CA . ILE A 1 459 ? 5.054 -4.733 31.185 1.00 86.81 459 ILE A CA 1
ATOM 3628 C C . ILE A 1 459 ? 3.729 -4.351 31.824 1.00 86.81 459 ILE A C 1
ATOM 3630 O O . ILE A 1 459 ? 2.767 -4.003 31.146 1.00 86.81 459 ILE A O 1
ATOM 3634 N N . GLU A 1 460 ? 3.675 -4.360 33.149 1.00 87.38 460 GLU A N 1
ATOM 3635 C CA . GLU A 1 460 ? 2.555 -3.758 33.859 1.00 87.38 460 GLU A CA 1
ATOM 3636 C C . GLU A 1 460 ? 2.662 -2.237 33.791 1.00 87.38 460 GLU A C 1
ATOM 3638 O O . GLU A 1 460 ? 3.678 -1.654 34.172 1.00 87.38 460 GLU A O 1
ATOM 3643 N N . THR A 1 461 ? 1.610 -1.573 33.339 1.00 83.88 461 THR A N 1
ATOM 3644 C CA . THR A 1 461 ? 1.557 -0.120 33.274 1.00 83.88 461 THR A CA 1
ATOM 3645 C C . THR A 1 461 ? 0.121 0.382 33.381 1.00 83.88 461 THR A C 1
ATOM 3647 O O . THR A 1 461 ? -0.808 -0.196 32.817 1.00 83.88 461 THR A O 1
ATOM 3650 N N . SER A 1 462 ? -0.086 1.482 34.104 1.00 79.62 462 SER A N 1
ATOM 3651 C CA . SER A 1 462 ? -1.336 2.249 34.031 1.00 79.62 462 SER A CA 1
ATOM 3652 C C . SER A 1 462 ? -1.350 3.187 32.828 1.00 79.62 462 SER A C 1
ATOM 3654 O O . SER A 1 462 ? -2.325 3.889 32.615 1.00 79.62 462 SER A O 1
ATOM 3656 N N . PHE A 1 463 ? -0.290 3.219 32.028 1.00 75.12 463 PHE A N 1
ATOM 3657 C CA . PHE A 1 463 ? -0.199 4.084 30.867 1.00 75.12 463 PHE A CA 1
ATOM 3658 C C . PHE A 1 463 ? -1.123 3.630 29.728 1.00 75.12 463 PHE A C 1
ATOM 3660 O O . PHE A 1 463 ? -1.200 2.441 29.414 1.00 75.12 463 PHE A O 1
ATOM 3667 N N . ARG A 1 464 ? -1.798 4.589 29.082 1.00 72.62 464 ARG A N 1
ATOM 3668 C CA . ARG A 1 464 ? -2.609 4.363 27.884 1.00 72.62 464 ARG A CA 1
ATOM 3669 C C . ARG A 1 464 ? -1.905 4.947 26.648 1.00 72.62 464 ARG A C 1
ATOM 3671 O O . ARG A 1 464 ? -1.986 6.159 26.453 1.00 72.62 464 ARG A O 1
ATOM 3678 N N . PRO A 1 465 ? -1.265 4.115 25.802 1.00 65.75 465 PRO A N 1
ATOM 3679 C CA . PRO A 1 465 ? -0.686 4.583 24.546 1.00 65.75 465 PRO A CA 1
ATOM 3680 C C . PRO A 1 465 ? -1.759 5.036 23.535 1.00 65.75 465 PRO A C 1
ATOM 3682 O O . PRO A 1 465 ? -2.912 4.591 23.627 1.00 65.75 465 PRO A O 1
ATOM 3685 N N . PRO A 1 466 ? -1.393 5.897 22.563 1.00 66.62 466 PRO A N 1
ATOM 3686 C CA . PRO A 1 466 ? -0.074 6.519 22.386 1.00 66.62 466 PRO A CA 1
ATOM 3687 C C . PRO A 1 466 ? 0.114 7.780 23.246 1.00 66.62 466 PRO A C 1
ATOM 3689 O O . PRO A 1 466 ? -0.850 8.485 23.547 1.00 66.62 466 PRO A O 1
ATOM 3692 N N . GLU A 1 467 ? 1.364 8.119 23.586 1.00 76.56 467 GLU A N 1
ATOM 3693 C CA . GLU A 1 467 ? 1.683 9.476 24.048 1.00 76.56 467 GLU A CA 1
ATOM 3694 C C . GLU A 1 467 ? 1.694 10.421 22.862 1.00 76.56 467 GLU A C 1
ATOM 3696 O O . GLU A 1 467 ? 2.186 10.094 21.781 1.00 76.56 467 GLU A O 1
ATOM 3701 N N . ARG A 1 468 ? 1.187 11.628 23.075 1.00 80.19 468 ARG A N 1
ATOM 3702 C CA . ARG A 1 468 ? 1.195 12.673 22.060 1.00 80.19 468 ARG A CA 1
ATOM 3703 C C . ARG A 1 468 ? 2.303 13.658 22.396 1.00 80.19 468 ARG A C 1
ATOM 3705 O O . ARG A 1 468 ? 2.168 14.485 23.296 1.00 80.19 468 ARG A O 1
ATOM 3712 N N . ARG A 1 469 ? 3.418 13.565 21.674 1.00 82.94 469 ARG A N 1
ATOM 3713 C CA . ARG A 1 469 ? 4.567 14.454 21.845 1.00 82.94 469 ARG A CA 1
ATOM 3714 C C . ARG A 1 469 ? 4.409 15.713 21.006 1.00 82.94 469 ARG A C 1
ATOM 3716 O O . ARG A 1 469 ? 4.189 15.649 19.796 1.00 82.94 469 ARG A O 1
ATOM 3723 N N . LEU A 1 470 ? 4.585 16.856 21.652 1.00 84.38 470 LEU A N 1
ATOM 3724 C CA . LEU A 1 470 ? 4.475 18.182 21.071 1.00 84.38 470 LEU A CA 1
ATOM 3725 C C . LEU A 1 470 ? 5.836 18.882 21.076 1.00 84.38 470 LEU A C 1
ATOM 3727 O O . LEU A 1 470 ? 6.465 19.018 22.123 1.00 84.38 470 LEU A O 1
ATOM 3731 N N . THR A 1 471 ? 6.276 19.364 19.915 1.00 81.38 471 THR A N 1
ATOM 3732 C CA . THR A 1 471 ? 7.588 20.012 19.740 1.00 81.38 471 THR A CA 1
ATOM 3733 C C . THR A 1 471 ? 7.478 21.305 18.933 1.00 81.38 471 THR A C 1
ATOM 3735 O O . THR A 1 471 ? 6.550 21.462 18.138 1.00 81.38 471 THR A O 1
ATOM 3738 N N . GLY A 1 472 ? 8.457 22.205 19.083 1.00 79.44 472 GLY A N 1
ATOM 3739 C CA . GLY A 1 472 ? 8.703 23.337 18.175 1.00 79.44 472 GLY A CA 1
ATOM 3740 C C . GLY A 1 472 ? 7.453 24.177 17.840 1.00 79.44 472 GLY A C 1
ATOM 3741 O O . GLY A 1 472 ? 6.921 24.815 18.750 1.00 79.44 472 GLY A O 1
ATOM 3742 N N . PRO A 1 473 ? 6.950 24.166 16.584 1.00 73.06 473 PRO A N 1
ATOM 3743 C CA . PRO A 1 473 ? 5.788 24.967 16.163 1.00 73.06 473 PRO A CA 1
ATOM 3744 C C . PRO A 1 473 ? 4.519 24.719 16.988 1.00 73.06 473 PRO A C 1
ATOM 3746 O O . PRO A 1 473 ? 3.722 25.624 17.224 1.00 73.06 473 PRO A O 1
ATOM 3749 N N . GLY A 1 474 ? 4.326 23.486 17.457 1.00 75.00 474 GLY A N 1
ATOM 3750 C CA . GLY A 1 474 ? 3.182 23.140 18.288 1.00 75.00 474 GLY A CA 1
ATOM 3751 C C . GLY A 1 474 ? 3.240 23.778 19.680 1.00 75.00 474 GLY A C 1
ATOM 3752 O O . GLY A 1 474 ? 2.221 24.230 20.200 1.00 75.00 474 GLY A O 1
ATOM 3753 N N . LEU A 1 475 ? 4.444 23.896 20.251 1.00 82.81 475 LEU A N 1
ATOM 3754 C CA . LEU A 1 475 ? 4.666 24.612 21.510 1.00 82.81 475 LEU A CA 1
ATOM 3755 C C . LEU A 1 475 ? 4.490 26.121 21.350 1.00 82.81 475 LEU A C 1
ATOM 3757 O O . LEU A 1 475 ? 3.988 26.774 22.258 1.00 82.81 475 LEU A O 1
ATOM 3761 N N . GLU A 1 476 ? 4.900 26.691 20.216 1.00 79.81 476 GLU A N 1
ATOM 3762 C CA . GLU A 1 476 ? 4.692 28.117 19.930 1.00 79.81 476 GLU A CA 1
ATOM 3763 C C . GLU A 1 476 ? 3.204 28.458 19.881 1.00 79.81 476 GLU A C 1
ATOM 3765 O O . GLU A 1 476 ? 2.774 29.448 20.473 1.00 79.81 476 GLU A O 1
ATOM 3770 N N . ARG A 1 477 ? 2.401 27.588 19.264 1.00 77.31 477 ARG A N 1
ATOM 3771 C CA . ARG A 1 477 ? 0.946 27.746 19.220 1.00 77.31 477 ARG A CA 1
ATOM 3772 C C . ARG A 1 477 ? 0.303 27.602 20.591 1.00 77.31 477 ARG A C 1
ATOM 3774 O O . ARG A 1 477 ? -0.550 28.416 20.938 1.00 77.31 477 ARG A O 1
ATOM 3781 N N . LEU A 1 478 ? 0.777 26.657 21.403 1.00 82.56 478 LEU A N 1
ATOM 3782 C CA . LEU A 1 478 ? 0.369 26.541 22.803 1.00 82.56 478 LEU A CA 1
ATOM 3783 C C . LEU A 1 478 ? 0.681 27.816 23.600 1.00 82.56 478 LEU A C 1
ATOM 3785 O O . LEU A 1 478 ? -0.202 28.341 24.269 1.00 82.56 478 LEU A O 1
ATOM 3789 N N . ARG A 1 479 ? 1.892 28.373 23.462 1.00 84.38 479 ARG A N 1
ATOM 3790 C CA . ARG A 1 479 ? 2.296 29.648 24.097 1.00 84.38 479 ARG A CA 1
ATOM 3791 C C . ARG A 1 479 ? 1.477 30.842 23.612 1.00 84.38 479 ARG A C 1
ATOM 3793 O O . ARG A 1 479 ? 1.195 31.758 24.370 1.00 84.38 479 ARG A O 1
ATOM 3800 N N . SER A 1 480 ? 1.085 30.850 22.342 1.00 79.88 480 SER A N 1
ATOM 3801 C CA . SER A 1 480 ? 0.263 31.925 21.775 1.00 79.88 480 SER A CA 1
ATOM 3802 C C . SER A 1 480 ? -1.216 31.861 22.183 1.00 79.88 480 SER A C 1
ATOM 3804 O O . SER A 1 480 ? -1.960 32.806 21.918 1.00 79.88 480 SER A O 1
ATOM 3806 N N . GLY A 1 481 ? -1.650 30.765 22.819 1.00 77.00 481 GLY A N 1
ATOM 3807 C CA . GLY A 1 481 ? -3.053 30.506 23.154 1.00 77.00 481 GLY A CA 1
ATOM 3808 C C . GLY A 1 481 ? -3.912 30.045 21.970 1.00 77.00 481 GLY A C 1
ATOM 3809 O O . GLY A 1 481 ? -5.126 29.927 22.113 1.00 77.00 481 GLY A O 1
ATOM 3810 N N . GLU A 1 482 ? -3.307 29.780 20.809 1.00 75.38 482 GLU A N 1
ATOM 3811 C CA . GLU A 1 482 ? -3.977 29.217 19.626 1.00 75.38 482 GLU A CA 1
ATOM 3812 C C . GLU A 1 482 ? -4.237 27.707 19.741 1.00 75.38 482 GLU A C 1
ATOM 3814 O O . GLU A 1 482 ? -4.993 27.150 18.948 1.00 75.38 482 GLU A O 1
ATOM 3819 N N . LEU A 1 483 ? -3.596 27.041 20.704 1.00 74.69 483 LEU A N 1
ATOM 3820 C CA . LEU A 1 483 ? -3.780 25.627 21.017 1.00 74.69 483 LEU A CA 1
ATOM 3821 C C . LEU A 1 483 ? -4.199 25.492 22.482 1.00 74.69 483 LEU A C 1
ATOM 3823 O O . LEU A 1 483 ? -3.533 26.043 23.357 1.00 74.69 483 LEU A O 1
ATOM 3827 N N . SER A 1 484 ? -5.249 24.718 22.760 1.00 80.88 484 SER A N 1
ATOM 3828 C CA . SER A 1 484 ? -5.615 24.329 24.123 1.00 80.88 484 SER A CA 1
ATOM 3829 C C . SER A 1 484 ? -5.405 22.830 24.315 1.00 80.88 484 SER A C 1
ATOM 3831 O O . SER A 1 484 ? -5.928 22.028 23.550 1.00 80.88 484 SER A O 1
ATOM 3833 N N . LEU A 1 485 ? -4.629 22.427 25.327 1.00 77.44 485 LEU A N 1
ATOM 3834 C CA . LEU A 1 485 ? -4.357 21.003 25.574 1.00 77.44 485 LEU A CA 1
ATOM 3835 C C . LEU A 1 485 ? -5.586 20.234 26.066 1.00 77.44 485 LEU A C 1
ATOM 3837 O O . LEU A 1 485 ? -5.662 19.034 25.832 1.00 77.44 485 LEU A O 1
ATOM 3841 N N . SER A 1 486 ? -6.557 20.909 26.689 1.00 74.88 486 SER A N 1
ATOM 3842 C CA . SER A 1 486 ? -7.801 20.286 27.165 1.00 74.88 486 SER A CA 1
ATOM 3843 C C . SER A 1 486 ? -8.729 19.833 26.033 1.00 74.88 486 SER A C 1
ATOM 3845 O O . SER A 1 486 ? -9.674 19.085 26.273 1.00 74.88 486 SER A O 1
ATOM 3847 N N . GLU A 1 487 ? -8.456 20.252 24.795 1.00 69.69 487 GLU A N 1
ATOM 3848 C CA . GLU A 1 487 ? -9.148 19.776 23.594 1.00 69.69 487 GLU A CA 1
ATOM 3849 C C . GLU A 1 487 ? -8.634 18.408 23.120 1.00 69.69 487 GLU A C 1
ATOM 3851 O O . GLU A 1 487 ? -9.247 17.804 22.242 1.00 69.69 487 GLU A O 1
ATOM 3856 N N . TYR A 1 488 ? -7.536 17.902 23.695 1.00 68.94 488 TYR A N 1
ATOM 3857 C CA . TYR A 1 488 ? -6.911 16.647 23.291 1.00 68.94 488 TYR A CA 1
ATOM 3858 C C . TYR A 1 488 ? -6.985 15.600 24.414 1.00 68.94 488 TYR A C 1
ATOM 3860 O O . TYR A 1 488 ? -6.778 15.932 25.581 1.00 68.94 488 TYR A O 1
ATOM 3868 N N . PRO A 1 489 ? -7.237 14.318 24.093 1.00 62.50 489 PRO A N 1
ATOM 3869 C CA . PRO A 1 489 ? -7.223 13.235 25.067 1.00 62.50 489 PRO A CA 1
ATOM 3870 C C . PRO A 1 489 ? -5.866 13.110 25.769 1.00 62.50 489 PRO A C 1
ATOM 3872 O O . PRO A 1 489 ? -4.837 12.839 25.150 1.00 62.50 489 PRO A O 1
ATOM 3875 N N . GLY A 1 490 ? -5.908 13.276 27.086 1.00 71.81 490 GLY A N 1
ATOM 3876 C CA . GLY A 1 490 ? -4.791 13.164 28.010 1.00 71.81 490 GLY A CA 1
ATOM 3877 C C . GLY A 1 490 ? -5.180 13.789 29.341 1.00 71.81 490 GLY A C 1
ATOM 3878 O O . GLY A 1 490 ? -5.873 14.801 29.374 1.00 71.81 490 GLY A O 1
ATOM 3879 N N . ASP A 1 491 ? -4.757 13.175 30.436 1.00 77.00 491 ASP A N 1
ATOM 3880 C CA . ASP A 1 491 ? -5.056 13.652 31.788 1.00 77.00 491 ASP A CA 1
ATOM 3881 C C . ASP A 1 491 ? -3.888 14.480 32.345 1.00 77.00 491 ASP A C 1
ATOM 3883 O O . ASP A 1 491 ? -4.062 15.336 33.216 1.00 77.00 491 ASP A O 1
ATOM 3887 N N . VAL A 1 492 ? -2.681 14.235 31.822 1.00 85.25 492 VAL A N 1
ATOM 3888 C CA . VAL A 1 492 ? -1.421 14.751 32.355 1.00 85.25 492 VAL A CA 1
ATOM 3889 C C . VAL A 1 492 ? -0.524 15.264 31.230 1.00 85.25 492 VAL A C 1
ATOM 3891 O O . VAL A 1 492 ? -0.356 14.615 30.197 1.00 85.25 492 VAL A O 1
ATOM 3894 N N . VAL A 1 493 ? 0.107 16.411 31.463 1.00 86.81 493 VAL A N 1
ATOM 3895 C CA . VAL A 1 493 ? 1.214 16.940 30.667 1.00 86.81 493 VAL A CA 1
ATOM 3896 C C . VAL A 1 493 ? 2.524 16.612 31.365 1.00 86.81 493 VAL A C 1
ATOM 3898 O O . VAL A 1 493 ? 2.708 16.942 32.538 1.00 86.81 493 VAL A O 1
ATOM 3901 N N . VAL A 1 494 ? 3.449 15.989 30.643 1.00 84.62 494 VAL A N 1
ATOM 3902 C CA . VAL A 1 494 ? 4.818 15.757 31.100 1.00 84.62 494 VAL A CA 1
ATOM 3903 C C . VAL A 1 494 ? 5.759 16.722 30.396 1.00 84.62 494 VAL A C 1
ATOM 3905 O O . VAL A 1 494 ? 5.820 16.789 29.169 1.00 84.62 494 VAL A O 1
ATOM 3908 N N . CYS A 1 495 ? 6.496 17.480 31.196 1.00 82.94 495 CYS A N 1
ATOM 3909 C CA . CYS A 1 495 ? 7.397 18.532 30.755 1.00 82.94 495 CYS A CA 1
ATOM 3910 C C . CYS A 1 495 ? 8.643 18.507 31.646 1.00 82.94 495 CYS A C 1
ATOM 3912 O O . CYS A 1 495 ? 8.519 18.554 32.870 1.00 82.94 495 CYS A O 1
ATOM 3914 N N . ASP A 1 496 ? 9.835 18.385 31.056 1.00 73.75 496 ASP A N 1
ATOM 3915 C CA . ASP A 1 496 ? 11.117 18.298 31.782 1.00 73.75 496 ASP A CA 1
ATOM 3916 C C . ASP A 1 496 ? 11.121 17.247 32.920 1.00 73.75 496 ASP A C 1
ATOM 3918 O O . ASP A 1 496 ? 11.704 17.436 33.989 1.00 73.75 496 ASP A O 1
ATOM 3922 N N . GLY A 1 497 ? 10.417 16.130 32.704 1.00 69.25 497 GLY A N 1
ATOM 3923 C CA . GLY A 1 497 ? 10.281 15.030 33.665 1.00 69.25 497 GLY A CA 1
ATOM 3924 C C . GLY A 1 497 ? 9.284 15.264 34.804 1.00 69.25 497 GLY A C 1
ATOM 3925 O O . GLY A 1 497 ? 9.149 14.407 35.673 1.00 69.25 497 GLY A O 1
ATOM 3926 N N . SER A 1 498 ? 8.566 16.388 34.803 1.00 78.38 498 SER A N 1
ATOM 3927 C CA . SER A 1 498 ? 7.491 16.676 35.755 1.00 78.38 498 SER A CA 1
ATOM 3928 C C . SER A 1 498 ? 6.122 16.487 35.106 1.00 78.38 498 SER A C 1
ATOM 3930 O O . SER A 1 498 ? 5.880 16.982 34.009 1.00 78.38 498 SER A O 1
ATOM 3932 N N . ALA A 1 499 ? 5.238 15.769 35.797 1.00 82.44 499 ALA A N 1
ATOM 3933 C CA . ALA A 1 499 ? 3.868 15.474 35.389 1.00 82.44 499 ALA A CA 1
ATOM 3934 C C . ALA A 1 499 ? 2.887 16.427 36.092 1.00 82.44 499 ALA A C 1
ATOM 3936 O O . ALA A 1 499 ? 2.894 16.515 37.322 1.00 82.44 499 ALA A O 1
ATOM 3937 N N . VAL A 1 500 ? 2.048 17.127 35.329 1.00 86.44 500 VAL A N 1
ATOM 3938 C CA . VAL A 1 500 ? 1.059 18.096 35.833 1.00 86.44 500 VAL A CA 1
ATOM 3939 C C . VAL A 1 500 ? -0.293 17.830 35.161 1.00 86.44 500 VAL A C 1
ATOM 3941 O O . VAL A 1 500 ? -0.297 17.540 33.966 1.00 86.44 500 VAL A O 1
ATOM 3944 N N . PRO A 1 501 ? -1.436 17.909 35.868 1.00 86.50 501 PRO A N 1
ATOM 3945 C CA . PRO A 1 501 ? -2.748 17.787 35.232 1.00 86.50 501 PRO A CA 1
ATOM 3946 C C . PRO A 1 501 ? -2.915 18.778 34.075 1.00 86.50 501 PRO A C 1
ATOM 3948 O O . PRO A 1 501 ? -2.478 19.924 34.183 1.00 86.50 501 PRO A O 1
ATOM 3951 N N . VAL A 1 502 ? -3.571 18.359 32.989 1.00 85.69 502 VAL A N 1
ATOM 3952 C CA . VAL A 1 502 ? -3.754 19.197 31.784 1.00 85.69 502 VAL A CA 1
ATOM 3953 C C . VAL A 1 502 ? -4.406 20.541 32.103 1.00 85.69 502 VAL A C 1
ATOM 3955 O O . VAL A 1 502 ? -3.945 21.571 31.618 1.00 85.69 502 VAL A O 1
ATOM 3958 N N . ASP A 1 503 ? -5.412 20.548 32.979 1.00 81.62 503 ASP A N 1
ATOM 3959 C CA . ASP A 1 503 ? -6.134 21.764 33.377 1.00 81.62 503 ASP A CA 1
ATOM 3960 C C . ASP A 1 503 ? -5.303 22.720 34.257 1.00 81.62 503 ASP A C 1
ATOM 3962 O O . ASP A 1 503 ? -5.680 23.876 34.457 1.00 81.62 503 ASP A O 1
ATOM 3966 N N . GLU A 1 504 ? -4.183 22.242 34.803 1.00 83.50 504 GLU A N 1
ATOM 3967 C CA . GLU A 1 504 ? -3.282 22.994 35.684 1.00 83.50 504 GLU A CA 1
ATOM 3968 C C . GLU A 1 504 ? -1.952 23.354 35.000 1.00 83.50 504 GLU A C 1
ATOM 3970 O O . GLU A 1 504 ? -1.126 24.056 35.589 1.00 83.50 504 GLU A O 1
ATOM 3975 N N . PHE A 1 505 ? -1.723 22.881 33.770 1.00 84.75 505 PHE A N 1
ATOM 3976 C CA . PHE A 1 505 ? -0.478 23.096 33.045 1.00 84.75 505 PHE A CA 1
ATOM 3977 C C . PHE A 1 505 ? -0.426 24.489 32.401 1.00 84.75 505 PHE A C 1
ATOM 3979 O O . PHE A 1 505 ? -1.287 24.856 31.603 1.00 84.75 505 PHE A O 1
ATOM 3986 N N . ASP A 1 506 ? 0.634 25.241 32.704 1.00 80.50 506 ASP A N 1
ATOM 3987 C CA . ASP A 1 506 ? 0.898 26.564 32.132 1.00 80.50 506 ASP A CA 1
ATOM 3988 C C . ASP A 1 506 ? 2.247 26.580 31.400 1.00 80.50 506 ASP A C 1
ATOM 3990 O O . ASP A 1 506 ? 3.321 26.577 32.016 1.00 80.50 506 ASP A O 1
ATOM 3994 N N . ILE A 1 507 ? 2.184 26.625 30.066 1.00 78.44 507 ILE A N 1
ATOM 3995 C CA . ILE A 1 507 ? 3.358 26.597 29.190 1.00 78.44 507 ILE A CA 1
ATOM 3996 C C . ILE A 1 507 ? 4.266 27.821 29.381 1.00 78.44 507 ILE A C 1
ATOM 3998 O O . ILE A 1 507 ? 5.483 27.693 29.222 1.00 78.44 507 ILE A O 1
ATOM 4002 N N . ASP A 1 508 ? 3.723 28.981 29.774 1.00 70.25 508 ASP A N 1
ATOM 4003 C CA . ASP A 1 508 ? 4.478 30.238 29.896 1.00 70.25 508 ASP A CA 1
ATOM 4004 C C . ASP A 1 508 ? 5.476 30.210 31.061 1.00 70.25 508 ASP A C 1
ATOM 4006 O O . ASP A 1 508 ? 6.422 31.000 31.117 1.00 70.25 508 ASP A O 1
ATOM 4010 N N . THR A 1 509 ? 5.312 29.253 31.975 1.00 59.22 509 THR A N 1
ATOM 4011 C CA . THR A 1 509 ? 6.240 29.015 33.084 1.00 59.22 509 THR A CA 1
ATOM 4012 C C . THR A 1 509 ? 7.372 28.045 32.735 1.00 59.22 509 THR A C 1
ATOM 4014 O O . THR A 1 509 ? 8.315 27.897 33.517 1.00 59.22 509 THR A O 1
ATOM 4017 N N . THR A 1 510 ? 7.325 27.419 31.553 1.00 61.34 510 THR A N 1
ATOM 4018 C CA . THR A 1 510 ? 8.222 26.326 31.156 1.00 61.34 510 THR A CA 1
ATOM 4019 C C . THR A 1 510 ? 9.107 26.711 29.963 1.00 61.34 510 THR A C 1
ATOM 4021 O O . THR A 1 510 ? 8.650 27.120 28.895 1.00 61.34 510 THR A O 1
ATOM 4024 N N . GLY A 1 511 ? 10.425 26.564 30.126 1.00 66.62 511 GLY A N 1
ATOM 4025 C CA . GLY A 1 511 ? 11.415 26.761 29.056 1.00 66.62 511 GLY A CA 1
ATOM 4026 C C . GLY A 1 511 ? 11.550 25.561 28.112 1.00 66.62 511 GLY A C 1
ATOM 4027 O O . GLY A 1 511 ? 12.563 25.446 27.426 1.00 66.62 511 GLY A O 1
ATOM 4028 N N . ALA A 1 512 ? 10.574 24.655 28.115 1.00 73.38 512 ALA A N 1
ATOM 4029 C CA . ALA A 1 512 ? 10.705 23.332 27.531 1.00 73.38 512 ALA A CA 1
ATOM 4030 C C . ALA A 1 512 ? 10.761 23.347 26.000 1.00 73.38 512 ALA A C 1
ATOM 4032 O O . ALA A 1 512 ? 10.101 24.152 25.326 1.00 73.38 512 ALA A O 1
ATOM 4033 N N . SER A 1 513 ? 11.566 22.431 25.459 1.00 76.81 513 SER A N 1
ATOM 4034 C CA . SER A 1 513 ? 11.686 22.157 24.023 1.00 76.81 513 SER A CA 1
ATOM 4035 C C . SER A 1 513 ? 10.669 21.130 23.521 1.00 76.81 513 SER A C 1
ATOM 4037 O O . SER A 1 513 ? 10.430 21.053 22.315 1.00 76.81 513 SER A O 1
ATOM 4039 N N . GLU A 1 514 ? 10.058 20.370 24.431 1.00 84.12 514 GLU A N 1
ATOM 4040 C CA . GLU A 1 514 ? 8.988 19.414 24.153 1.00 84.12 514 GLU A CA 1
ATOM 4041 C C . GLU A 1 514 ? 8.060 19.247 25.362 1.00 84.12 514 GLU A C 1
ATOM 4043 O O . GLU A 1 514 ? 8.484 19.422 26.504 1.00 84.12 514 GLU A O 1
ATOM 4048 N N . ILE A 1 515 ? 6.802 18.889 25.104 1.00 87.06 515 ILE A N 1
ATOM 4049 C CA . ILE A 1 515 ? 5.883 18.377 26.126 1.00 87.06 515 ILE A CA 1
ATOM 4050 C C . ILE A 1 515 ? 5.225 17.097 25.623 1.00 87.06 515 ILE A C 1
ATOM 4052 O O . ILE A 1 515 ? 5.097 16.880 24.416 1.00 87.06 515 ILE A O 1
ATOM 4056 N N . TRP A 1 516 ? 4.773 16.272 26.553 1.00 85.94 516 TRP A N 1
ATOM 4057 C CA . TRP A 1 516 ? 4.111 15.010 26.266 1.00 85.94 516 TRP A CA 1
ATOM 4058 C C . TRP A 1 516 ? 2.730 15.018 26.900 1.00 85.94 516 TRP A C 1
ATOM 4060 O O . TRP A 1 516 ? 2.596 15.280 28.093 1.00 85.94 516 TRP A O 1
ATOM 4070 N N . LEU A 1 517 ? 1.702 14.745 26.108 1.00 84.31 517 LEU A N 1
ATOM 4071 C CA . LEU A 1 517 ? 0.343 14.569 26.595 1.00 84.31 517 LEU A CA 1
ATOM 4072 C C . LEU A 1 517 ? 0.093 13.072 26.816 1.00 84.31 517 LEU A C 1
ATOM 4074 O O . LEU A 1 517 ? 0.242 12.265 25.891 1.00 84.31 517 LEU A O 1
ATOM 4078 N N . ARG A 1 518 ? -0.252 12.715 28.056 1.00 82.56 518 ARG A N 1
ATOM 4079 C CA . ARG A 1 518 ? -0.350 11.340 28.554 1.00 82.56 518 ARG A CA 1
ATOM 4080 C C . ARG A 1 518 ? -1.758 11.048 29.064 1.00 82.56 518 ARG A C 1
ATOM 4082 O O . ARG A 1 518 ? -2.325 11.832 29.823 1.00 82.56 518 ARG A O 1
ATOM 4089 N N . ALA A 1 519 ? -2.285 9.887 28.690 1.00 80.44 519 ALA A N 1
ATOM 4090 C CA . ALA A 1 519 ? -3.496 9.315 29.268 1.00 80.44 519 ALA A CA 1
ATOM 4091 C C . ALA A 1 519 ? -3.142 8.119 30.161 1.00 80.44 519 ALA A C 1
ATOM 4093 O O . ALA A 1 519 ? -2.195 7.377 29.879 1.00 80.44 519 ALA A O 1
ATOM 4094 N N . GLU A 1 520 ? -3.926 7.904 31.216 1.00 75.75 520 GLU A N 1
ATOM 4095 C CA . GLU A 1 520 ? -3.768 6.752 32.106 1.00 75.75 520 GLU A CA 1
ATOM 4096 C C . GLU A 1 520 ? -5.057 5.919 32.173 1.00 75.75 520 GLU A C 1
ATOM 4098 O O . GLU A 1 520 ? -6.182 6.419 32.175 1.00 75.75 520 GLU A O 1
ATOM 4103 N N . TYR A 1 521 ? -4.907 4.601 32.222 1.00 69.38 521 TYR A N 1
ATOM 4104 C CA . TYR A 1 521 ? -5.958 3.693 32.634 1.00 69.38 521 TYR A CA 1
ATOM 4105 C C . TYR A 1 521 ? -6.196 3.818 34.139 1.00 69.38 521 TYR A C 1
ATOM 4107 O O . TYR A 1 521 ? -5.270 3.927 34.938 1.00 69.38 521 TYR A O 1
ATOM 4115 N N . THR A 1 522 ? -7.459 3.694 34.541 1.00 73.88 522 THR A N 1
ATOM 4116 C CA . THR A 1 522 ? -7.853 3.671 35.958 1.00 73.88 522 THR A CA 1
ATOM 4117 C C . THR A 1 522 ? -7.245 2.487 36.724 1.00 73.88 522 THR A C 1
ATOM 4119 O O . THR A 1 522 ? -7.099 2.546 37.942 1.00 73.88 522 THR A O 1
ATOM 4122 N N . GLU A 1 523 ? -6.887 1.414 36.016 1.00 75.00 523 GLU A N 1
ATOM 4123 C CA . GLU A 1 523 ? -6.240 0.217 36.553 1.00 75.00 523 GLU A CA 1
ATOM 4124 C C . GLU A 1 523 ? -5.038 -0.156 35.676 1.00 75.00 523 GLU A C 1
ATOM 4126 O O . GLU A 1 523 ? -5.089 0.003 34.454 1.00 75.00 523 GLU A O 1
ATOM 4131 N N . SER A 1 524 ? -3.970 -0.667 36.298 1.00 79.25 524 SER A N 1
ATOM 4132 C CA . SER A 1 524 ? -2.787 -1.158 35.580 1.00 79.25 524 SER A CA 1
ATOM 4133 C C . SER A 1 524 ? -3.156 -2.313 34.645 1.00 79.25 524 SER A C 1
ATOM 4135 O O . SER A 1 524 ? -3.953 -3.182 35.006 1.00 79.25 524 SER A O 1
ATOM 4137 N N . ARG A 1 525 ? -2.563 -2.333 33.451 1.00 74.25 525 ARG A N 1
ATOM 4138 C CA . ARG A 1 525 ? -2.703 -3.391 32.447 1.00 74.25 525 ARG A CA 1
ATOM 4139 C C . ARG A 1 525 ? -1.340 -3.971 32.110 1.00 74.25 525 ARG A C 1
ATOM 4141 O O . ARG A 1 525 ? -0.333 -3.283 32.225 1.00 74.25 525 ARG A O 1
ATOM 4148 N N . THR A 1 526 ? -1.322 -5.220 31.667 1.00 74.75 526 THR A N 1
ATOM 4149 C CA . THR A 1 526 ? -0.125 -5.821 31.078 1.00 74.75 526 THR A CA 1
ATOM 4150 C C . THR A 1 526 ? -0.102 -5.502 29.591 1.00 74.75 526 THR A C 1
ATOM 4152 O O . THR A 1 526 ? -1.055 -5.813 28.876 1.00 74.75 526 THR A O 1
ATOM 4155 N N . LEU A 1 527 ? 0.971 -4.858 29.157 1.00 71.38 527 LEU A N 1
ATOM 4156 C CA . LEU A 1 527 ? 1.344 -4.684 27.766 1.00 71.38 527 LEU A CA 1
ATOM 4157 C C . LEU A 1 527 ? 2.396 -5.734 27.421 1.00 71.38 527 LEU A C 1
ATOM 4159 O O . LEU A 1 527 ? 3.367 -5.865 28.160 1.00 71.38 527 LEU A O 1
ATOM 4163 N N . THR A 1 528 ? 2.216 -6.442 26.314 1.00 70.25 528 THR A N 1
ATOM 4164 C CA . THR A 1 528 ? 3.184 -7.429 25.830 1.00 70.25 528 THR A CA 1
ATOM 4165 C C . THR A 1 528 ? 3.880 -6.860 24.603 1.00 70.25 528 THR A C 1
ATOM 4167 O O . THR A 1 528 ? 3.190 -6.463 23.676 1.00 70.25 528 THR A O 1
ATOM 4170 N N . VAL A 1 529 ? 5.214 -6.823 24.607 1.00 71.38 529 VAL A N 1
ATOM 4171 C CA . VAL A 1 529 ? 6.057 -6.324 23.509 1.00 71.38 529 VAL A CA 1
ATOM 4172 C C . VAL A 1 529 ? 6.946 -7.453 23.014 1.00 71.38 529 VAL A C 1
ATOM 4174 O O . VAL A 1 529 ? 7.623 -8.097 23.812 1.00 71.38 529 VAL A O 1
ATOM 4177 N N . LEU A 1 530 ? 6.995 -7.675 21.704 1.00 67.00 530 LEU A N 1
ATOM 4178 C CA . LEU A 1 530 ? 7.938 -8.613 21.092 1.00 67.00 530 LEU A CA 1
ATOM 4179 C C . LEU A 1 530 ? 9.158 -7.862 20.544 1.00 67.00 530 LEU A C 1
ATOM 4181 O O . LEU A 1 530 ? 9.032 -6.798 19.935 1.00 67.00 530 LEU A O 1
ATOM 4185 N N . HIS A 1 531 ? 10.343 -8.418 20.783 1.00 73.12 531 HIS A N 1
ATOM 4186 C CA . HIS A 1 531 ? 11.616 -7.910 20.291 1.00 73.12 531 HIS A CA 1
ATOM 4187 C C . HIS A 1 531 ? 12.444 -9.050 19.696 1.00 73.12 531 HIS A C 1
ATOM 4189 O O . HIS A 1 531 ? 12.785 -10.013 20.385 1.00 73.12 531 HIS A O 1
ATOM 4195 N N . GLU A 1 532 ? 12.813 -8.910 18.428 1.00 73.69 532 GLU A N 1
ATOM 4196 C CA . GLU A 1 532 ? 13.735 -9.807 17.736 1.00 73.69 532 GLU A CA 1
ATOM 4197 C C . GLU A 1 532 ? 15.148 -9.203 17.765 1.00 73.69 532 GLU A C 1
ATOM 4199 O O . GLU A 1 532 ? 15.372 -8.139 17.176 1.00 73.69 532 GLU A O 1
ATOM 4204 N N . PRO A 1 533 ? 16.119 -9.826 18.460 1.00 72.50 533 PRO A N 1
ATOM 4205 C CA . PRO A 1 533 ? 17.455 -9.257 18.566 1.00 72.50 533 PRO A CA 1
ATOM 4206 C C . PRO A 1 533 ? 18.169 -9.246 17.211 1.00 72.50 533 PRO A C 1
ATOM 4208 O O . PRO A 1 533 ? 18.466 -10.299 16.650 1.00 72.50 533 PRO A O 1
ATOM 4211 N N . GLN A 1 534 ? 18.541 -8.056 16.728 1.00 67.75 534 GLN A N 1
ATOM 4212 C CA . GLN A 1 534 ? 19.339 -7.902 15.499 1.00 67.75 534 GLN A CA 1
ATOM 4213 C C . GLN A 1 534 ? 20.788 -8.388 15.649 1.00 67.75 534 GLN A C 1
ATOM 4215 O O . GLN A 1 534 ? 21.482 -8.616 14.663 1.00 67.75 534 GLN A O 1
ATOM 4220 N N . SER A 1 535 ? 21.267 -8.530 16.886 1.00 74.44 535 SER A N 1
ATOM 4221 C CA . SER A 1 535 ? 22.599 -9.042 17.194 1.00 74.44 535 SER A CA 1
ATOM 4222 C C . SER A 1 535 ? 22.534 -10.025 18.360 1.00 74.44 535 SER A C 1
ATOM 4224 O O . SER A 1 535 ? 21.643 -9.952 19.206 1.00 74.44 535 SER A O 1
ATOM 4226 N N . GLN A 1 536 ? 23.486 -10.959 18.406 1.00 80.44 536 GLN A N 1
ATOM 4227 C CA . GLN A 1 536 ? 23.549 -12.020 19.415 1.00 80.44 536 GLN A CA 1
ATOM 4228 C C . GLN A 1 536 ? 24.859 -11.902 20.220 1.00 80.44 536 GLN A C 1
ATOM 4230 O O . GLN A 1 536 ? 25.716 -12.777 20.128 1.00 80.44 536 GLN A O 1
ATOM 4235 N N . PRO A 1 537 ? 25.059 -10.827 21.008 1.00 74.06 537 PRO A N 1
ATOM 4236 C CA . PRO A 1 537 ? 26.328 -10.560 21.700 1.00 74.06 537 PRO A CA 1
ATOM 4237 C C . PRO A 1 537 ? 26.690 -11.596 22.776 1.00 74.06 537 PRO A C 1
ATOM 4239 O O . PRO A 1 537 ? 27.799 -11.588 23.296 1.00 74.06 537 PRO A O 1
ATOM 4242 N N . HIS A 1 538 ? 25.763 -12.489 23.113 1.00 71.00 538 HIS A N 1
ATOM 4243 C CA . HIS A 1 538 ? 25.981 -13.646 23.980 1.00 71.00 538 HIS A CA 1
ATOM 4244 C C . HIS A 1 538 ? 26.590 -14.855 23.244 1.00 71.00 538 HIS A C 1
ATOM 4246 O O . HIS A 1 538 ? 26.870 -15.877 23.872 1.00 71.00 538 HIS A O 1
ATOM 4252 N N . LEU A 1 539 ? 26.780 -14.767 21.923 1.00 69.50 539 LEU A N 1
ATOM 4253 C CA . LEU A 1 539 ? 27.479 -15.758 21.111 1.00 69.50 539 LEU A CA 1
ATOM 4254 C C . LEU A 1 539 ? 28.893 -15.246 20.806 1.00 69.50 539 LEU A C 1
ATOM 4256 O O . LEU A 1 539 ? 29.068 -14.197 20.195 1.00 69.50 539 LEU A O 1
ATOM 4260 N N . ASP A 1 540 ? 29.913 -16.005 21.207 1.00 57.62 540 ASP A N 1
ATOM 4261 C CA . ASP A 1 540 ? 31.302 -15.770 20.789 1.00 57.62 540 ASP A CA 1
ATOM 4262 C C . ASP A 1 540 ? 31.454 -16.033 19.269 1.00 57.62 540 ASP A C 1
ATOM 4264 O O . ASP A 1 540 ? 30.820 -16.950 18.738 1.00 57.62 540 ASP A O 1
ATOM 4268 N N . GLU A 1 541 ? 32.333 -15.303 18.563 1.00 52.06 541 GLU A N 1
ATOM 4269 C CA . GLU A 1 541 ? 32.595 -15.427 17.106 1.00 52.06 541 GLU A CA 1
ATOM 4270 C C . GLU A 1 541 ? 32.949 -16.870 16.678 1.00 52.06 541 GLU A C 1
ATOM 4272 O O . GLU A 1 541 ? 32.873 -17.245 15.506 1.00 52.06 541 GLU A O 1
ATOM 4277 N N . THR A 1 542 ? 33.326 -17.714 17.639 1.00 47.59 542 THR A N 1
ATOM 4278 C CA . THR A 1 542 ? 33.680 -19.124 17.452 1.00 47.59 542 THR A CA 1
ATOM 4279 C C . THR A 1 542 ? 32.493 -20.102 17.437 1.00 47.59 542 THR A C 1
ATOM 4281 O O . THR A 1 542 ? 32.720 -21.306 17.285 1.00 47.59 542 THR A O 1
ATOM 4284 N N . PHE A 1 543 ? 31.239 -19.632 17.522 1.00 49.34 543 PHE A N 1
ATOM 4285 C CA . PHE A 1 543 ? 30.021 -20.468 17.549 1.00 49.34 543 PHE A CA 1
ATOM 4286 C C . PHE A 1 543 ? 29.805 -21.364 16.310 1.00 49.34 543 PHE A C 1
ATOM 4288 O O . PHE A 1 543 ? 28.981 -22.277 16.350 1.00 49.34 543 PHE A O 1
ATOM 4295 N N . VAL A 1 544 ? 30.578 -21.188 15.230 1.00 49.38 544 VAL A N 1
ATOM 4296 C CA . VAL A 1 544 ? 30.511 -22.038 14.028 1.00 49.38 544 VAL A CA 1
ATOM 4297 C C . VAL A 1 544 ? 31.721 -22.979 13.938 1.00 49.38 544 VAL A C 1
ATOM 4299 O O . VAL A 1 544 ? 32.580 -22.870 13.064 1.00 49.38 544 VAL A O 1
ATOM 4302 N N . GLN A 1 545 ? 31.777 -23.976 14.820 1.00 39.34 545 GLN A N 1
ATOM 4303 C CA . GLN A 1 545 ? 32.534 -25.207 14.569 1.00 39.34 545 GLN A CA 1
ATOM 4304 C C . GLN A 1 545 ? 31.608 -26.412 14.695 1.00 39.34 545 GLN A C 1
ATOM 4306 O O . GLN A 1 545 ? 31.434 -26.962 15.779 1.00 39.34 545 GLN A O 1
ATOM 4311 N N . GLY A 1 546 ? 31.036 -26.864 13.571 1.00 39.34 546 GLY A N 1
ATOM 4312 C CA . GLY A 1 546 ? 30.265 -28.105 13.620 1.00 39.34 546 GLY A CA 1
ATOM 4313 C C . GLY A 1 546 ? 29.383 -28.518 12.451 1.00 39.34 546 GLY A C 1
ATOM 4314 O O . GLY A 1 546 ? 28.675 -29.497 12.627 1.00 39.34 546 GLY A O 1
ATOM 4315 N N . VAL A 1 547 ? 29.411 -27.885 11.272 1.00 34.56 547 VAL A N 1
ATOM 4316 C CA . VAL A 1 547 ? 28.825 -28.492 10.060 1.00 34.56 547 VAL A CA 1
ATOM 4317 C C . VAL A 1 547 ? 29.768 -28.261 8.889 1.00 34.56 547 VAL A C 1
ATOM 4319 O O . VAL A 1 547 ? 29.957 -27.149 8.406 1.00 34.56 547 VAL A O 1
ATOM 4322 N N . SER A 1 548 ? 30.416 -29.330 8.439 1.00 34.34 548 SER A N 1
ATOM 4323 C CA . SER A 1 548 ? 31.222 -29.328 7.226 1.00 34.34 548 SER A CA 1
ATOM 4324 C C . SER A 1 548 ? 30.312 -29.217 5.996 1.00 34.34 548 SER A C 1
ATOM 4326 O O . SER A 1 548 ? 29.986 -30.246 5.419 1.00 34.34 548 SER A O 1
ATOM 4328 N N . THR A 1 549 ? 29.884 -27.994 5.658 1.00 32.22 549 THR A N 1
ATOM 4329 C CA . THR A 1 549 ? 29.647 -27.412 4.314 1.00 32.22 549 THR A CA 1
ATOM 4330 C C . THR A 1 549 ? 28.896 -26.084 4.476 1.00 32.22 549 THR A C 1
ATOM 4332 O O . THR A 1 549 ? 27.728 -26.104 4.842 1.00 32.22 549 THR A O 1
ATOM 4335 N N . GLY A 1 550 ? 29.551 -24.963 4.148 1.00 28.83 550 GLY A N 1
ATOM 4336 C CA . GLY A 1 550 ? 28.937 -23.632 4.028 1.00 28.83 550 GLY A CA 1
ATOM 4337 C C . GLY A 1 550 ? 29.066 -22.775 5.286 1.00 28.83 550 GLY A C 1
ATOM 4338 O O . GLY A 1 550 ? 28.258 -22.883 6.197 1.00 28.83 550 GLY A O 1
ATOM 4339 N N . ALA A 1 551 ? 30.092 -21.924 5.342 1.00 26.50 551 ALA A N 1
ATOM 4340 C CA . ALA A 1 551 ? 30.193 -20.893 6.366 1.00 26.50 551 ALA A CA 1
ATOM 4341 C C . ALA A 1 551 ? 29.088 -19.849 6.134 1.00 26.50 551 ALA A C 1
ATOM 4343 O O . ALA A 1 551 ? 29.098 -19.171 5.111 1.00 26.50 551 ALA A O 1
ATOM 4344 N N . VAL A 1 552 ? 28.154 -19.747 7.077 1.00 30.70 552 VAL A N 1
ATOM 4345 C CA . VAL A 1 552 ? 27.287 -18.580 7.259 1.00 30.70 552 VAL A CA 1
ATOM 4346 C C . VAL A 1 552 ? 27.899 -17.811 8.425 1.00 30.70 552 VAL A C 1
ATOM 4348 O O . VAL A 1 552 ? 28.017 -18.348 9.527 1.00 30.70 552 VAL A O 1
ATOM 4351 N N . THR A 1 553 ? 28.398 -16.608 8.159 1.00 32.84 553 THR A N 1
ATOM 4352 C CA . THR A 1 553 ? 28.790 -15.653 9.201 1.00 32.84 553 THR A CA 1
ATOM 4353 C C . THR A 1 553 ? 27.533 -15.125 9.892 1.00 32.84 553 THR A C 1
ATOM 4355 O O . THR A 1 553 ? 26.459 -15.098 9.295 1.00 32.84 553 THR A O 1
ATOM 4358 N N . ALA A 1 554 ? 27.660 -14.735 11.160 1.00 34.62 554 ALA A N 1
ATOM 4359 C CA . ALA A 1 554 ? 26.555 -14.363 12.048 1.00 34.62 554 ALA A CA 1
ATOM 4360 C C . ALA A 1 554 ? 25.694 -13.164 11.580 1.00 34.62 554 ALA A C 1
ATOM 4362 O O . ALA A 1 554 ? 24.665 -12.900 12.188 1.00 34.62 554 ALA A O 1
ATOM 4363 N N . ASP A 1 555 ? 26.045 -12.511 10.471 1.00 33.56 555 ASP A N 1
ATOM 4364 C CA . ASP A 1 555 ? 25.272 -11.426 9.847 1.00 33.56 555 ASP A CA 1
ATOM 4365 C C . ASP A 1 555 ? 24.082 -11.917 8.990 1.00 33.56 555 ASP A C 1
ATOM 4367 O O . ASP A 1 555 ? 23.391 -11.120 8.366 1.00 33.56 555 ASP A O 1
ATOM 4371 N N . GLY A 1 556 ? 23.848 -13.233 8.913 1.00 30.47 556 GLY A N 1
ATOM 4372 C CA . GLY A 1 556 ? 22.880 -13.847 7.991 1.00 30.47 556 GLY A CA 1
ATOM 4373 C C . GLY A 1 556 ? 21.661 -14.518 8.629 1.00 30.47 556 GLY A C 1
ATOM 4374 O O . GLY A 1 556 ? 21.046 -15.360 7.979 1.00 30.47 556 GLY A O 1
ATOM 4375 N N . VAL A 1 557 ? 21.323 -14.224 9.888 1.00 30.41 557 VAL A N 1
ATOM 4376 C CA . VAL A 1 557 ? 20.157 -14.828 10.566 1.00 30.41 557 VAL A CA 1
ATOM 4377 C C . VAL A 1 557 ? 19.216 -13.741 11.088 1.00 30.41 557 VAL A C 1
ATOM 4379 O O . VAL A 1 557 ? 18.981 -13.624 12.282 1.00 30.41 557 VAL A O 1
ATOM 4382 N N . GLY A 1 558 ? 18.682 -12.945 10.169 1.00 27.89 558 GLY A N 1
ATOM 4383 C CA . GLY A 1 558 ? 17.441 -12.196 10.351 1.00 27.89 558 GLY A CA 1
ATOM 4384 C C . GLY A 1 558 ? 16.585 -12.475 9.123 1.00 27.89 558 GLY A C 1
ATOM 4385 O O . GLY A 1 558 ? 16.984 -12.117 8.016 1.00 27.89 558 GLY A O 1
ATOM 4386 N N . GLY A 1 559 ? 15.490 -13.207 9.296 1.00 26.69 559 GLY A N 1
ATOM 4387 C CA . GLY A 1 559 ? 14.573 -13.602 8.230 1.00 26.69 559 GLY A CA 1
ATOM 4388 C C . GLY A 1 559 ? 13.150 -13.558 8.731 1.00 26.69 559 GLY A C 1
ATOM 4389 O O . GLY A 1 559 ? 12.975 -13.897 9.923 1.00 26.69 559 GLY A O 1
#

pLDDT: mean 82.64, std 13.89, range [25.73, 97.88]

Secondary structure (DSSP, 8-state):
---GGGG---HHHHHHHHHT-TT--EEEEE-S-B-GGGGGGS-TT-EEEEEE-HHHHHHHHHHGGG-SSEEEEEE--B---EEEEE-SSEEEEEEES--BSHIIIIISB--EEEEEEE-SS---HHHHHHT---TTS-S-HHHHHHHHHHHHHHH----HHHHHHHHH---SEEEEESSTT-HHHHHHHHHTTTEEEEEEEEEE-S-B-HHHHHHHHHHS-TT--GGGEEEEEEE--GGG--STTTS--HHHHHHHHHHSSEEEEEEEPSGGGGGB-TTSPBPPSS-B---EEEEEEEETTS-EEEEEEEES--BSHHHHSSS-SSB-EEEEE--HHHHHHHHHIIIIIGGGGEEPPPHHHHHHHHHS-TT----EEE-HHHHHHHHEEE-SSEEEEE--TTSPPP--EEEEEEEEETTT--EEEEEEEPEEETTEEEEE-PPPPGGG-EEEEEEEEEEEEEEEEEEEEEETHHHHHHHHTS--GGGSS-SEEEETTEEEEGGG--GGG---SEEEEEEEEEEEEEEEEEE--S--TTS-TT---S-SS----GGG---

Radius of gyration: 26.12 Å; chains: 1; bounding box: 62×61×70 Å

Sequence (559 aa):
MTGADDVLGNAGPEFEQDLQSSEYDRYLIFTYGISLELLSWFDASDTVVVCGPDDTTEEVYENAGGVDATVKTRTIPSHAKLYLMWGEDRITCWLGSFNFTYSGIYENVEWAARFSDTLEYDPTPEELLDGDVGDGLTPSWQVRQAIELIGSTVTGDDTGWADSLLQNTKYPYVLVHSHRSNTLKRALRNELADAAGTVSITYYAPFVNARGVELFAETLAPDVRPEDIDLTVRTCRLSKISNQDTGLSSGHVADFEQRFDDFAYQVRAPGDQGDQLRGGRELRSGFAHQKIVGLRFVDREEQEQRISLLTTANLTKNAWQHNSGNFEIGLLLRDHTQNEQLHDFLGSQLPYCYERPREGELDEAVSSSSESVSFKEVWLEDLVRDWLELREDALELAWSASLPTLGAVTATVYYRNLLDGSRSPETVTLKPVEEGRRAEIPTLTPQSNAVIDFIELDIETSFRPPERRLTGPGLERLRSGELSLSEYPGDVVVCDGSAVPVDEFDIDTTGASEIWLRAEYTESRTLTVLHEPQSQPHLDETFVQGVSTGAVTADGVGG

Foldseek 3Di:
DDALVVVDDQCLVVVLCLLLDPQFQEKEWEFAAADQVCLQSHALSHAYEYEYAPVRQVVCVVSVVVHSHHYHYDHFQA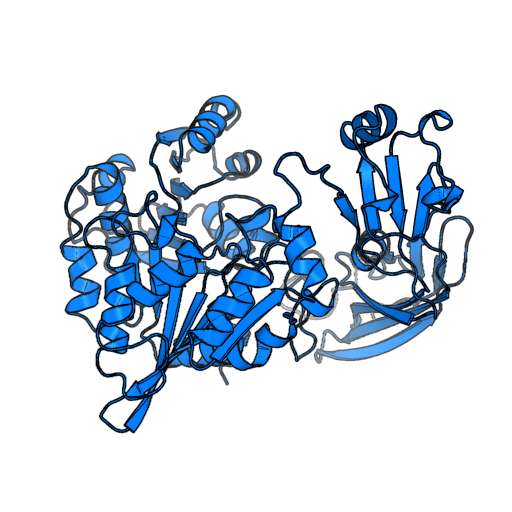LWTWMWTHDAWKIKIKGWLFGNYCCRNGFEAIDMDMDMFTAPGDDDPVCLQLVVDDPVRTPDPAVNLVSLLNNCRRNVDDSVVLLCCLVPHLDQKHKAKCPDVRRVLVNQQVLCVQFDAAKEKEWEFAFAALLLQVLSQVSHHPPQFQQRYAYEYEHEALLSQAARQGADALVSQVVSCVRHVHYHYKYQDPDQQLQAWPVRDGHRPGTHHFGKMWMWGQGPVRDIDIWIKTKNDGSGCQRRPNNRSHMIMIMTRSPPVVRVSVCCCVPPINCSRIDGDDNVSRNVSHVNHVPHQNFDWADPLNLQQVQFDDAQFKTDRFDDLLDFDWDKKKKWWWKAQPPPRDIDIDIWTWDDDPGGTMTTDDQDDLVRSIAGFKMKMKIWGQWDGTKGKGADPRLVCVLVVVDQCVVDDAQWKRFPSDTDGSVPDDSVVHPGRMIIGTHGHPGIDIDMHMYGDQDGNSDDQPSPDDDPDDDDGRNPPDD

Organism: NCBI:txid755307